Protein AF-A0A7X6VXV9-F1 (afdb_monomer_lite)

Sequence (592 aa):
SLELESDIGVLNAEKPFYPFGTQPVKRSNFYMNYPELFEKAWEKIEVKIDWKNTPEKAGTNDAFKDLYYAYRTDYLYHASSSGFLGGMLLQETLEAEMLTPSIIWGEINPEPKNLIVKENSHFKADIEIQHKNRWENVKDNHVLFTEDGVGFKSEFTVQNTNYETGKNGPVRMSLNQSFYHELFPRIYALAFGSDNKDALIPNEPYTPMIESVSLNYTASTNMNLNASEKDFKTNGVKLFHEHPFGQAEEHLYLKNQLDFLNNEEKKTFLLPDYCKGGELYIGLEEAKPTQTVSLLVQVLEGSENPEADSFTGKQKAEWSVLCQNHWKPLDSDYMIANETDNFMKSGIVKFSIPKVANKNNTRLASDFIWVKAKIHKKYFAVSKAIAINAQAVTAQFSDNGNELSHLQDGLEAKTISKPLQRVSTVKGLSQPYASFGGKPQESDAAYYRRISERLRHKNRAITIWDYEHQILQQFPKIYKAKCLNHTSYTIKQKENGENEIITRFLAPGHVLIIVIPDIENSNVFDIYQPRVSKATLNEIQGFVNERNTLHVDAVVANPEYEEVTVELGVKFRKGFDESYYLKKLNEDITRL

Foldseek 3Di:
DKWKAWPVGTDDQVFKDFQQPQWHFFFTKIWIWDPVCLLFQFFKKKKKFDWPPQFDDDDDAARQCVQQVLPFQCLPPDDDPCLLVLLVDDDDDDDDDDDDDDDDPDDPPPDDPGGQDRHQQNKFWFKWWFFQNDTHTQDGGQRQFDDDPPGTMGMDMGGDDDGDRPRTTIIMTTTNGTLCQVRQVRSQSSQNRDPDPPRDHRHHGDRTITGHMDMDTGGDADQDQADDPVSVVPGPDWQWEDDPAFIATRGLHVVVVPPQDDPVNSDTDNYDDDAAFDKDKDWAQPDDAQDKKKKWWAFLAQQFDQLFDDDDDPQAWWKFWDAANDTRTQPPVFWPDDPCRRQNHTDMTMGGHHNRFDQDYRNHDGNTTMMMITGNGYHRRHTGTPDMDMPDDDDDDDDPPDDQPCLVLFAAFFPDWDDPDDDPPDPTDGRRGGDDDRDGDQDPVNVVVVVVLCVVCVLADEDQVNLFVVCVVVPVQWPGKGKQAQKDWDWDQDPVRDIDIDIDSHHHQEMEMETFTDPPSDSAPDSLQGGGGPVVQVVSQVSNVVRYDPSHRYGYGYDDDDDDDDDDDDDDDPPDDPVVVVVVVVVVVSVD

Secondary structure (DSSP, 8-state):
--EEEETTEE--TTS-B-TT-SS--TT-EEEEE-HHHHTS-EEEEEEEEEEESPPP--SSS-HHHHHTTT-BGGGTT---HHHHHHHH----------------S----SS-TTBS--SGGG-EEEEEEEETTEEEEEEEEEES-EEETTEEEEEEEEE-SSPPTTSEEEEEEEESS--STTTHHHHHHHHHT-S-TT--PPPPPPPPEEEEEEEEEEE-----TT--HHHHHH-SS--EEEETTEEEE--HHHHHT-TT--TTTT---SS----SSEEEEEEESS--TT-EEEEEEEEETT-S-TTSPPP-TT-SPEEEEEETTEEEE--TTTEEEE-STTTTS-EEEEEEPPTT--S--SSS-TTSEEEEEEESS-GGGSPEEEEEEET--------SS---GGGTT-PPTT---S-SS--TT-------S------PPPPHHHHHHHHHHHHHHTT---SHHHHHHHHHHH-TTEEEEEEEET-EEEEEE-TTS-EEEEEES--TTEEEEEEEE--TTS--S-SSS----HHHHHHHHHHHHTTS-TT-EEEEEPPPPPP--------PPTTS-HHHHHHHHHHHHHH-

pLDDT: mean 85.32, std 13.13, range [27.02, 96.81]

Radius of gyration: 46.99 Å; chains: 1; bounding box: 123×54×121 Å

Structure (mmCIF, N/CA/C/O backbone):
data_AF-A0A7X6VXV9-F1
#
_entry.id   AF-A0A7X6VXV9-F1
#
loop_
_atom_site.group_PDB
_atom_site.id
_atom_site.type_symbol
_atom_site.label_atom_id
_atom_site.label_alt_id
_atom_site.label_comp_id
_atom_site.label_asym_id
_atom_site.label_entity_id
_atom_site.label_seq_id
_atom_site.pdbx_PDB_ins_code
_atom_site.Cartn_x
_atom_site.Cartn_y
_atom_site.Cartn_z
_atom_site.occupancy
_atom_site.B_iso_or_equiv
_atom_site.auth_seq_id
_atom_site.auth_comp_id
_atom_site.auth_asym_id
_atom_site.auth_atom_id
_atom_site.pdbx_PDB_model_num
ATOM 1 N N . SER A 1 1 ? 20.461 -7.844 -28.662 1.00 81.38 1 SER A N 1
ATOM 2 C CA . SER A 1 1 ? 21.928 -7.713 -28.511 1.00 81.38 1 SER A CA 1
ATOM 3 C C . SER A 1 1 ? 22.515 -7.254 -29.835 1.00 81.38 1 SER A C 1
ATOM 5 O O . SER A 1 1 ? 21.798 -7.273 -30.828 1.00 81.38 1 SER A O 1
ATOM 7 N N . LEU A 1 2 ? 23.770 -6.791 -29.850 1.00 89.44 2 LEU A N 1
ATOM 8 C CA . LEU A 1 2 ? 24.471 -6.455 -31.093 1.00 89.44 2 LEU A CA 1
ATOM 9 C C . LEU A 1 2 ? 24.836 -7.749 -31.825 1.00 89.44 2 LEU A C 1
ATOM 11 O O . LEU A 1 2 ? 25.520 -8.605 -31.271 1.00 89.44 2 LEU A O 1
ATOM 15 N N . GLU A 1 3 ? 24.340 -7.883 -33.044 1.00 93.50 3 GLU A N 1
ATOM 16 C CA . GLU A 1 3 ? 24.577 -9.001 -33.945 1.00 93.50 3 GLU A CA 1
ATOM 17 C C . GLU A 1 3 ? 25.587 -8.560 -35.002 1.00 93.50 3 GLU A C 1
ATOM 19 O O . GLU A 1 3 ? 25.421 -7.526 -35.652 1.00 93.50 3 GLU A O 1
ATOM 24 N N . LEU A 1 4 ? 26.659 -9.333 -35.146 1.00 95.00 4 LEU A N 1
ATOM 25 C CA . LEU A 1 4 ? 27.760 -9.035 -36.051 1.00 95.00 4 LEU A CA 1
ATOM 26 C C . LEU A 1 4 ? 27.874 -10.151 -37.080 1.00 95.00 4 LEU A C 1
ATOM 28 O O . LEU A 1 4 ? 27.858 -11.330 -36.729 1.00 95.00 4 LEU A O 1
ATOM 32 N N . GLU A 1 5 ? 28.022 -9.786 -38.344 1.00 95.06 5 GLU A N 1
ATOM 33 C CA . GLU A 1 5 ? 28.124 -10.741 -39.444 1.00 95.06 5 GLU A CA 1
ATOM 34 C C . GLU A 1 5 ? 29.167 -10.270 -40.460 1.00 95.06 5 GLU A C 1
ATOM 36 O O . GLU A 1 5 ? 29.421 -9.080 -40.630 1.00 95.06 5 GLU A O 1
ATOM 41 N N . SER A 1 6 ? 29.797 -11.227 -41.123 1.00 94.38 6 SER A N 1
ATOM 42 C CA . SER A 1 6 ? 30.694 -11.015 -42.259 1.00 94.38 6 SER A CA 1
ATOM 43 C C . SER A 1 6 ? 30.184 -11.816 -43.453 1.00 94.38 6 SER A C 1
ATOM 45 O O . SER A 1 6 ? 29.292 -12.648 -43.303 1.00 94.38 6 SER A O 1
ATOM 47 N N . ASP A 1 7 ? 30.796 -11.665 -44.627 1.00 91.50 7 ASP A N 1
ATOM 48 C CA . ASP A 1 7 ? 30.435 -12.484 -45.799 1.00 91.50 7 ASP A CA 1
ATOM 49 C C . ASP A 1 7 ? 30.596 -14.006 -45.579 1.00 91.50 7 ASP A C 1
ATOM 51 O O . ASP A 1 7 ? 30.053 -14.800 -46.347 1.00 91.50 7 ASP A O 1
ATOM 55 N N . ILE A 1 8 ? 31.342 -14.426 -44.547 1.00 88.56 8 ILE A N 1
ATOM 56 C CA . ILE A 1 8 ? 31.551 -15.839 -44.187 1.00 88.56 8 ILE A CA 1
ATOM 57 C C . ILE A 1 8 ? 30.616 -16.332 -43.069 1.00 88.56 8 ILE A C 1
ATOM 59 O O . ILE A 1 8 ? 30.665 -17.511 -42.716 1.00 88.56 8 ILE A O 1
ATOM 63 N N . GLY A 1 9 ? 29.763 -15.459 -42.522 1.00 91.50 9 GLY A N 1
ATOM 64 C CA . GLY A 1 9 ? 28.758 -15.783 -41.509 1.00 91.50 9 GLY A CA 1
ATOM 65 C C . GLY A 1 9 ? 28.852 -14.951 -40.227 1.00 91.50 9 GLY A C 1
ATOM 66 O O . GLY A 1 9 ? 29.583 -13.957 -40.142 1.00 91.50 9 GLY A O 1
ATOM 67 N N . VAL A 1 10 ? 28.077 -15.377 -39.225 1.00 93.25 10 VAL A N 1
ATOM 68 C CA . VAL A 1 10 ? 27.916 -14.706 -37.924 1.00 93.25 10 VAL A CA 1
ATOM 69 C C . VAL A 1 10 ? 29.222 -14.724 -37.122 1.00 93.25 10 VAL A C 1
ATOM 71 O O . VAL A 1 10 ? 29.891 -15.752 -37.014 1.00 93.25 10 VAL A O 1
ATOM 74 N N . LEU A 1 11 ? 29.564 -13.584 -36.527 1.00 92.75 11 LEU A N 1
ATOM 75 C CA . LEU A 1 11 ? 30.788 -13.359 -35.762 1.00 92.75 11 LEU A CA 1
ATOM 76 C C . LEU A 1 11 ? 30.510 -13.426 -34.254 1.00 92.75 11 LEU A C 1
ATOM 78 O O . LEU A 1 11 ? 29.517 -12.889 -33.764 1.00 92.75 11 LEU A O 1
ATOM 82 N N . ASN A 1 12 ? 31.412 -14.058 -33.497 1.00 90.25 12 ASN A N 1
ATOM 83 C CA . ASN A 1 12 ? 31.334 -14.083 -32.036 1.00 90.25 12 ASN A CA 1
ATOM 84 C C . ASN A 1 12 ? 32.046 -12.857 -31.440 1.00 90.25 12 ASN A C 1
ATOM 86 O O . ASN A 1 12 ? 33.273 -12.786 -31.469 1.00 90.25 12 ASN A O 1
ATOM 90 N N . ALA A 1 13 ? 31.276 -11.936 -30.859 1.00 88.12 13 ALA A N 1
ATOM 91 C CA . ALA A 1 13 ? 31.778 -10.704 -30.250 1.00 88.12 13 ALA A CA 1
ATOM 92 C C . ALA A 1 13 ? 32.480 -10.892 -28.885 1.00 88.12 13 ALA A C 1
ATOM 94 O O . ALA A 1 13 ? 33.043 -9.936 -28.363 1.00 88.12 13 ALA A O 1
ATOM 95 N N . GLU A 1 14 ? 32.472 -12.091 -28.286 1.00 90.19 14 GLU A N 1
ATOM 96 C CA . GLU A 1 14 ? 33.158 -12.362 -27.005 1.00 90.19 14 GLU A CA 1
ATOM 97 C C . GLU A 1 14 ? 34.689 -12.412 -27.130 1.00 90.19 14 GLU A C 1
ATOM 99 O O . GLU A 1 14 ? 35.405 -12.411 -26.126 1.00 90.19 14 GLU A O 1
ATOM 104 N N . LYS A 1 15 ? 35.210 -12.511 -28.357 1.00 92.06 15 LYS A N 1
ATOM 105 C CA . LYS A 1 15 ? 36.643 -12.585 -28.655 1.00 92.06 15 LYS A CA 1
ATOM 106 C C . LYS A 1 15 ? 36.962 -11.686 -29.844 1.00 92.06 15 LYS A C 1
ATOM 108 O O . LYS A 1 15 ? 36.085 -11.476 -30.674 1.00 92.06 15 LYS A O 1
ATOM 113 N N . PRO A 1 16 ? 38.214 -11.225 -29.988 1.00 94.06 16 PRO A N 1
ATOM 114 C CA . PRO A 1 16 ? 38.635 -10.535 -31.196 1.00 94.06 16 PRO A CA 1
ATOM 115 C C . PRO A 1 16 ? 38.348 -11.365 -32.455 1.00 94.06 16 PRO A C 1
ATOM 117 O O . PRO A 1 16 ? 38.586 -12.577 -32.469 1.00 94.06 16 PRO A O 1
ATOM 120 N N . PHE A 1 17 ? 37.849 -10.719 -33.505 1.00 95.19 17 PHE A N 1
ATOM 121 C CA . PHE A 1 17 ? 37.359 -11.381 -34.717 1.00 95.19 17 PHE A CA 1
ATOM 122 C C . PHE A 1 17 ? 37.783 -10.637 -35.988 1.00 95.19 17 PHE A C 1
ATOM 124 O O . PHE A 1 17 ? 38.191 -9.476 -35.944 1.00 95.19 17 PHE A O 1
ATOM 131 N N . TYR A 1 18 ? 37.675 -11.311 -37.133 1.00 95.12 18 TYR A N 1
ATOM 132 C CA . TYR A 1 18 ? 38.011 -10.759 -38.445 1.00 95.12 18 TYR A CA 1
ATOM 133 C C . TYR A 1 18 ? 36.736 -10.259 -39.149 1.00 95.12 18 TYR A C 1
ATOM 135 O O . TYR A 1 18 ? 36.010 -11.083 -39.709 1.00 95.12 18 TYR A O 1
ATOM 143 N N . PRO A 1 19 ? 36.425 -8.945 -39.141 1.00 94.62 19 PRO A N 1
ATOM 144 C CA . PRO A 1 19 ? 35.167 -8.409 -39.683 1.00 94.62 19 PRO A CA 1
ATOM 145 C C . PRO A 1 19 ? 34.956 -8.695 -41.174 1.00 94.62 19 PRO A C 1
ATOM 147 O O . PRO A 1 19 ? 33.822 -8.769 -41.631 1.00 94.62 19 PRO A O 1
ATOM 150 N N . PHE A 1 20 ? 36.043 -8.877 -41.925 1.00 95.31 20 PHE A N 1
ATOM 151 C CA . PHE A 1 20 ? 36.037 -9.081 -43.374 1.00 95.31 20 PHE A CA 1
ATOM 152 C C . PHE A 1 20 ? 36.538 -10.479 -43.780 1.00 95.31 20 PHE A C 1
ATOM 154 O O . PHE A 1 20 ? 36.896 -10.701 -44.936 1.00 95.31 20 PHE A O 1
ATOM 161 N N . GLY A 1 21 ? 36.605 -11.414 -42.825 1.00 92.25 21 GLY A N 1
ATOM 162 C CA . GLY A 1 21 ? 37.250 -12.715 -43.006 1.00 92.25 21 GLY A CA 1
ATOM 163 C C . GLY A 1 21 ? 38.781 -12.650 -42.935 1.00 92.25 21 GLY A C 1
ATOM 164 O O . GLY A 1 21 ? 39.379 -11.592 -42.754 1.00 92.25 21 GLY A O 1
ATOM 165 N N . THR A 1 22 ? 39.429 -13.810 -43.054 1.00 91.12 22 THR A N 1
ATOM 166 C CA . THR A 1 22 ? 40.891 -13.954 -42.898 1.00 91.12 22 THR A CA 1
ATOM 167 C C . THR A 1 22 ? 41.694 -13.562 -44.140 1.00 91.12 22 THR A C 1
ATOM 169 O O . THR A 1 22 ? 42.910 -13.431 -44.062 1.00 91.12 22 THR A O 1
ATOM 172 N N . GLN A 1 23 ? 41.035 -13.384 -45.287 1.00 90.69 23 GLN A N 1
ATOM 173 C CA . GLN A 1 23 ? 41.632 -12.884 -46.529 1.00 90.69 23 GLN A CA 1
ATOM 174 C C . GLN A 1 23 ? 40.678 -11.867 -47.173 1.00 90.69 23 GLN A C 1
ATOM 176 O O . GLN A 1 23 ? 39.965 -12.202 -48.121 1.00 90.69 23 GLN A O 1
ATOM 181 N N . PRO A 1 24 ? 40.605 -10.638 -46.633 1.00 92.25 24 PRO A N 1
ATOM 182 C CA . PRO A 1 24 ? 39.686 -9.617 -47.121 1.00 92.25 24 PRO A CA 1
ATOM 183 C C . PRO A 1 24 ? 39.977 -9.233 -48.572 1.00 92.25 24 PRO A C 1
ATOM 185 O O . PRO A 1 24 ? 41.091 -8.834 -48.929 1.00 92.25 24 PRO A O 1
ATOM 188 N N . VAL A 1 25 ? 38.935 -9.285 -49.397 1.00 92.69 25 VAL A N 1
ATOM 189 C CA . VAL A 1 25 ? 38.963 -8.842 -50.790 1.00 92.69 25 VAL A CA 1
ATOM 190 C C . VAL A 1 25 ? 38.246 -7.503 -50.934 1.00 92.69 25 VAL A C 1
ATOM 192 O O . VAL A 1 25 ? 37.538 -7.033 -50.043 1.00 92.69 25 VAL A O 1
ATOM 195 N N . LYS A 1 26 ? 38.413 -6.860 -52.090 1.00 92.44 26 LYS A N 1
ATOM 196 C CA . LYS A 1 26 ? 37.617 -5.679 -52.426 1.00 92.44 26 LYS A CA 1
ATOM 197 C C . LYS A 1 26 ? 36.122 -6.030 -52.361 1.00 92.44 26 LYS A C 1
ATOM 199 O O . LYS A 1 26 ? 35.712 -7.020 -52.964 1.00 92.44 26 LYS A O 1
ATOM 204 N N . ARG A 1 27 ? 35.327 -5.182 -51.698 1.00 92.56 27 ARG A N 1
ATOM 205 C CA . ARG A 1 27 ? 33.901 -5.376 -51.368 1.00 92.56 27 ARG A CA 1
ATOM 206 C C . ARG A 1 27 ? 33.597 -6.479 -50.352 1.00 92.56 27 ARG A C 1
ATOM 208 O O . ARG A 1 27 ? 32.443 -6.897 -50.271 1.00 92.56 27 ARG A O 1
ATOM 215 N N . SER A 1 28 ? 34.581 -6.935 -49.575 1.00 95.12 28 SER A N 1
ATOM 216 C CA . SER A 1 28 ? 34.263 -7.694 -48.365 1.00 95.12 28 SER A CA 1
ATOM 217 C C . SER A 1 28 ? 33.443 -6.827 -47.411 1.00 95.12 28 SER A C 1
ATOM 219 O O . SER A 1 28 ? 33.761 -5.649 -47.221 1.00 95.12 28 SER A O 1
ATOM 221 N N . ASN A 1 29 ? 32.393 -7.406 -46.836 1.00 96.06 29 ASN A N 1
ATOM 222 C CA . ASN A 1 29 ? 31.409 -6.694 -46.033 1.00 96.06 29 ASN A CA 1
ATOM 223 C C . ASN A 1 29 ? 31.441 -7.132 -44.573 1.00 96.06 29 ASN A C 1
ATOM 225 O O . ASN A 1 29 ? 31.578 -8.314 -44.257 1.00 96.06 29 ASN A O 1
ATOM 229 N N . PHE A 1 30 ? 31.230 -6.151 -43.705 1.00 96.00 30 PHE A N 1
ATOM 230 C CA . PHE A 1 30 ? 30.995 -6.321 -42.282 1.00 96.00 30 PHE A CA 1
ATOM 231 C C . PHE A 1 30 ? 29.649 -5.691 -41.926 1.00 96.00 30 PHE A C 1
ATOM 233 O O . PHE A 1 30 ? 29.419 -4.514 -42.208 1.00 96.00 30 PHE A O 1
ATOM 240 N N . TYR A 1 31 ? 28.759 -6.476 -41.331 1.00 95.00 31 TYR A N 1
ATOM 241 C CA . TYR A 1 31 ? 27.392 -6.102 -40.992 1.00 95.00 31 TYR A CA 1
ATOM 242 C C . TYR A 1 31 ? 27.251 -5.952 -39.477 1.00 95.00 31 TYR A C 1
ATOM 244 O O . TYR A 1 31 ? 27.657 -6.822 -38.706 1.00 95.00 31 TYR A O 1
ATOM 252 N N . MET A 1 32 ? 26.635 -4.850 -39.059 1.00 94.88 32 MET A N 1
ATOM 253 C CA . MET A 1 32 ? 26.313 -4.533 -37.671 1.00 94.88 32 MET A CA 1
ATOM 254 C C . MET A 1 32 ? 24.801 -4.367 -37.548 1.00 94.88 32 MET A C 1
ATOM 256 O O . MET A 1 32 ? 24.230 -3.388 -38.040 1.00 94.88 32 MET A O 1
ATOM 260 N N . ASN A 1 33 ? 24.153 -5.332 -36.899 1.00 92.50 33 ASN A N 1
ATOM 261 C CA . ASN A 1 33 ? 22.712 -5.365 -36.702 1.00 92.50 33 ASN A CA 1
ATOM 262 C C . ASN A 1 33 ? 22.340 -5.233 -35.218 1.00 92.50 33 ASN A C 1
ATOM 264 O O . ASN A 1 33 ? 22.947 -5.849 -34.349 1.00 92.50 33 ASN A O 1
ATOM 268 N N . TYR A 1 34 ? 21.308 -4.455 -34.912 1.00 92.31 34 TYR A N 1
ATOM 269 C CA . TYR A 1 34 ? 20.719 -4.388 -33.577 1.00 92.31 34 TYR A CA 1
ATOM 270 C C . TYR A 1 34 ? 19.195 -4.289 -33.747 1.00 92.31 34 TYR A C 1
ATOM 272 O O . TYR A 1 34 ? 18.681 -3.187 -33.944 1.00 92.31 34 TYR A O 1
ATOM 280 N N . PRO A 1 35 ? 18.455 -5.417 -33.719 1.00 88.56 35 PRO A N 1
ATOM 281 C CA . PRO A 1 35 ? 17.044 -5.456 -34.125 1.00 88.56 35 PRO A CA 1
ATOM 282 C C . PRO A 1 35 ? 16.150 -4.403 -33.447 1.00 88.56 35 PRO A C 1
ATOM 284 O O . PRO A 1 35 ? 15.414 -3.683 -34.116 1.00 88.56 35 PRO A O 1
ATOM 287 N N . GLU A 1 36 ? 16.289 -4.228 -32.131 1.00 88.06 36 GLU A N 1
ATOM 288 C CA . GLU A 1 36 ? 15.496 -3.275 -31.337 1.00 88.06 36 GLU A CA 1
ATOM 289 C C . GLU A 1 36 ? 15.712 -1.803 -31.761 1.00 88.06 36 GLU A C 1
ATOM 291 O O . GLU A 1 36 ? 14.795 -0.989 -31.684 1.00 88.06 36 GLU A O 1
ATOM 296 N N . LEU A 1 37 ? 16.910 -1.435 -32.229 1.00 88.62 37 LEU A N 1
ATOM 297 C CA . LEU A 1 37 ? 17.221 -0.078 -32.709 1.00 88.62 37 LEU A CA 1
ATOM 298 C C . LEU A 1 37 ? 16.435 0.231 -33.979 1.00 88.62 37 LEU A C 1
ATOM 300 O O . LEU A 1 37 ? 15.889 1.322 -34.130 1.00 88.62 37 LEU A O 1
ATOM 304 N N . PHE A 1 38 ? 16.383 -0.732 -34.894 1.00 87.25 38 PHE A N 1
ATOM 305 C CA . PHE A 1 38 ? 15.786 -0.543 -36.210 1.00 87.25 38 PHE A CA 1
ATOM 306 C C . PHE A 1 38 ? 14.251 -0.571 -36.182 1.00 87.25 38 PHE A C 1
ATOM 308 O O . PHE A 1 38 ? 13.609 -0.030 -37.088 1.00 87.25 38 PHE A O 1
ATOM 315 N N . GLU A 1 39 ? 13.664 -1.082 -35.096 1.00 85.62 39 GLU A N 1
ATOM 316 C CA . GLU A 1 39 ? 12.243 -0.927 -34.769 1.00 85.62 39 GLU A CA 1
ATOM 317 C C . GLU A 1 39 ? 11.893 0.450 -34.180 1.00 85.62 39 GLU A C 1
ATOM 319 O O . GLU A 1 39 ? 10.721 0.824 -34.155 1.00 85.62 39 GLU A O 1
ATOM 324 N N . LYS A 1 40 ? 12.881 1.237 -33.733 1.00 86.50 40 LYS A N 1
ATOM 325 C CA . LYS A 1 40 ? 12.671 2.572 -33.155 1.00 86.50 40 LYS A CA 1
ATOM 326 C C . LYS A 1 40 ? 12.840 3.680 -34.196 1.00 86.50 40 LYS A C 1
ATOM 328 O O . LYS A 1 40 ? 13.478 3.520 -35.237 1.00 86.50 40 LYS A O 1
ATOM 333 N N . ALA A 1 41 ? 12.286 4.852 -33.886 1.00 86.06 41 ALA A N 1
ATOM 334 C CA . ALA A 1 41 ? 12.584 6.095 -34.596 1.00 86.06 41 ALA A CA 1
ATOM 335 C C . ALA A 1 41 ? 13.947 6.642 -34.129 1.00 86.06 41 ALA A C 1
ATOM 337 O O . ALA A 1 41 ? 14.034 7.532 -33.284 1.00 86.06 41 ALA A O 1
ATOM 338 N N . TRP A 1 42 ? 15.024 6.027 -34.618 1.00 90.56 42 TRP A N 1
ATOM 339 C CA . TRP A 1 42 ? 16.393 6.442 -34.320 1.00 90.56 42 TRP A CA 1
ATOM 340 C C . TRP A 1 42 ? 16.787 7.682 -35.127 1.00 90.56 42 TRP A C 1
ATOM 342 O O . TRP A 1 42 ? 16.351 7.856 -36.258 1.00 90.56 42 TRP A O 1
ATOM 352 N N . GLU A 1 43 ? 17.625 8.535 -34.554 1.00 90.50 43 GLU A N 1
ATOM 353 C CA . GLU A 1 43 ? 18.096 9.789 -35.154 1.00 90.50 43 GLU A CA 1
ATOM 354 C C . GLU A 1 43 ? 19.570 9.699 -35.550 1.00 90.50 43 GLU A C 1
ATOM 356 O O . GLU A 1 43 ? 19.997 10.231 -36.576 1.00 90.50 43 GLU A O 1
ATOM 361 N N . LYS A 1 44 ? 20.366 9.014 -34.725 1.00 92.38 44 LYS A N 1
ATOM 362 C CA . LYS A 1 44 ? 21.819 8.947 -34.859 1.00 92.38 44 LYS A CA 1
ATOM 363 C C . LYS A 1 44 ? 22.334 7.595 -34.382 1.00 92.38 44 LYS A C 1
ATOM 365 O O . LYS A 1 44 ? 21.907 7.121 -33.332 1.00 92.38 44 LYS A O 1
ATOM 370 N N . ILE A 1 45 ? 23.267 7.017 -35.132 1.00 94.00 45 ILE A N 1
ATOM 371 C CA . ILE A 1 45 ? 24.054 5.840 -34.751 1.00 94.00 45 ILE A CA 1
ATOM 372 C C . ILE A 1 45 ? 25.523 6.244 -34.771 1.00 94.00 45 ILE A C 1
ATOM 374 O O . ILE A 1 45 ? 25.986 6.864 -35.727 1.00 94.00 45 ILE A O 1
ATOM 378 N N . GLU A 1 46 ? 26.259 5.891 -33.729 1.00 95.00 46 GLU A N 1
ATOM 379 C CA . GLU A 1 46 ? 27.699 6.092 -33.620 1.00 95.00 46 GLU A CA 1
ATOM 380 C C . GLU A 1 46 ? 28.362 4.745 -33.399 1.00 95.00 46 GLU A C 1
ATOM 382 O O . GLU A 1 46 ? 28.026 4.024 -32.460 1.00 95.00 46 GLU A O 1
ATOM 387 N N . VAL A 1 47 ? 29.308 4.415 -34.269 1.00 94.94 47 VAL A N 1
ATOM 388 C CA . VAL A 1 47 ? 30.072 3.177 -34.185 1.00 94.94 47 VAL A CA 1
ATOM 389 C C . VAL A 1 47 ? 31.519 3.529 -33.895 1.00 94.94 47 VAL A C 1
ATOM 391 O O . VAL A 1 47 ? 32.088 4.405 -34.552 1.00 94.94 47 VAL A O 1
ATOM 394 N N . LYS A 1 48 ? 32.101 2.832 -32.919 1.00 95.25 48 LYS A N 1
ATOM 395 C CA . LYS A 1 48 ? 33.527 2.898 -32.602 1.00 95.25 48 LYS A CA 1
ATOM 396 C C . LYS A 1 48 ? 34.119 1.503 -32.660 1.00 95.25 48 LYS A C 1
ATOM 398 O O . LYS A 1 48 ? 33.562 0.575 -32.071 1.00 9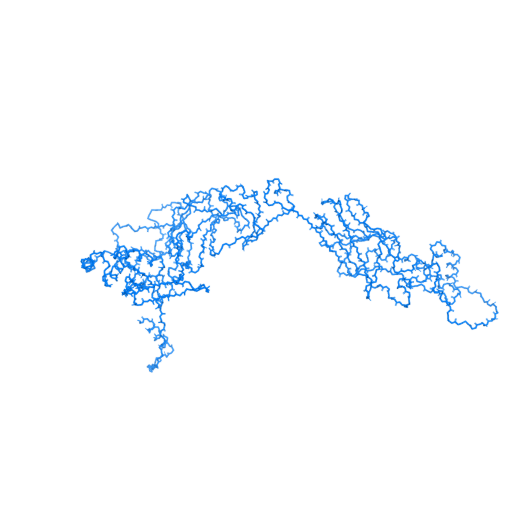5.25 48 LYS A O 1
ATOM 403 N N . ILE A 1 49 ? 35.230 1.374 -33.368 1.00 95.25 49 ILE A N 1
ATOM 404 C CA . ILE A 1 49 ? 35.952 0.124 -33.573 1.00 95.25 49 ILE A CA 1
ATOM 405 C C . ILE A 1 49 ? 37.384 0.317 -33.095 1.00 95.25 49 ILE A C 1
ATOM 407 O O . ILE A 1 49 ? 38.073 1.221 -33.571 1.00 95.25 49 ILE A O 1
ATOM 411 N N . ASP A 1 50 ? 37.824 -0.571 -32.211 1.00 94.75 50 ASP A N 1
ATOM 412 C CA . ASP A 1 50 ? 39.215 -0.685 -31.790 1.00 94.75 50 ASP A CA 1
ATOM 413 C C . ASP A 1 50 ? 39.876 -1.823 -32.566 1.00 94.75 50 ASP A C 1
ATOM 415 O O . ASP A 1 50 ? 39.425 -2.974 -32.520 1.00 94.75 50 ASP A O 1
ATOM 419 N N . TRP A 1 51 ? 40.944 -1.510 -33.295 1.00 94.69 51 TRP A N 1
ATOM 420 C CA . TRP A 1 51 ? 41.663 -2.497 -34.092 1.00 94.69 51 TRP A CA 1
ATOM 421 C C . TRP A 1 51 ? 42.758 -3.172 -33.271 1.00 94.69 51 TRP A C 1
ATOM 423 O O . TRP A 1 51 ? 43.545 -2.518 -32.590 1.00 94.69 51 TRP A O 1
ATOM 433 N N . LYS A 1 52 ? 42.838 -4.498 -33.378 1.00 93.25 52 LYS A N 1
ATOM 434 C CA . LYS A 1 52 ? 43.833 -5.330 -32.705 1.00 93.25 52 LYS A CA 1
ATOM 435 C C . LYS A 1 52 ? 45.027 -5.609 -33.603 1.00 93.25 52 LYS A C 1
ATOM 437 O O . LYS A 1 52 ? 44.873 -5.780 -34.814 1.00 93.25 52 LYS A O 1
ATOM 442 N N . ASN A 1 53 ? 46.196 -5.774 -32.983 1.00 90.75 53 ASN A N 1
ATOM 443 C CA . ASN A 1 53 ? 47.425 -6.222 -33.645 1.00 90.75 53 ASN A CA 1
ATOM 444 C C . ASN A 1 53 ? 47.803 -5.355 -34.858 1.00 90.75 53 ASN A C 1
ATOM 446 O O . ASN A 1 53 ? 48.290 -5.850 -35.873 1.00 90.75 53 ASN A O 1
ATOM 450 N N . THR A 1 54 ? 47.494 -4.063 -34.781 1.00 90.88 54 THR A N 1
ATOM 451 C CA . THR A 1 54 ? 47.804 -3.109 -35.840 1.00 90.88 54 THR A CA 1
ATOM 452 C C . THR A 1 54 ? 49.312 -2.903 -35.946 1.00 90.88 54 THR A C 1
ATOM 454 O O . THR A 1 54 ? 49.996 -3.010 -34.928 1.00 90.88 54 THR A O 1
ATOM 457 N N . PRO A 1 55 ? 49.841 -2.565 -37.132 1.00 89.12 55 PRO A N 1
ATOM 458 C CA . PRO A 1 55 ? 51.273 -2.355 -37.307 1.00 89.12 55 PRO A CA 1
ATOM 459 C C . PRO A 1 55 ? 51.801 -1.265 -36.371 1.00 89.12 55 PRO A C 1
ATOM 461 O O . PRO A 1 55 ? 51.187 -0.206 -36.237 1.00 89.12 55 PRO A O 1
ATOM 464 N N . GLU A 1 56 ? 52.945 -1.519 -35.741 1.00 82.62 56 GLU A N 1
ATOM 465 C CA . GLU A 1 56 ? 53.646 -0.513 -34.948 1.00 82.62 56 GLU A CA 1
ATOM 466 C C . GLU A 1 56 ? 54.463 0.405 -35.859 1.00 82.62 56 GLU A C 1
ATOM 468 O O . GLU A 1 56 ? 54.990 -0.007 -36.896 1.00 82.62 56 GLU A O 1
ATOM 473 N N . LYS A 1 57 ? 54.583 1.673 -35.467 1.00 77.38 57 LYS A N 1
ATOM 474 C CA . LYS A 1 57 ? 55.379 2.651 -36.205 1.00 77.38 57 LYS A CA 1
ATOM 475 C C . LYS A 1 57 ? 56.871 2.367 -36.012 1.00 77.38 57 LYS A C 1
ATOM 477 O O . LYS A 1 57 ? 57.437 2.689 -34.969 1.00 77.38 57 LYS A O 1
ATOM 482 N N . ALA A 1 58 ? 57.513 1.800 -37.029 1.00 65.88 58 ALA A N 1
ATOM 483 C CA . ALA A 1 58 ? 58.936 1.475 -37.026 1.00 65.88 58 ALA A CA 1
ATOM 484 C C . ALA A 1 58 ? 59.743 2.527 -37.811 1.00 65.88 58 ALA A C 1
ATOM 486 O O . ALA A 1 58 ? 60.244 2.267 -38.899 1.00 65.88 58 ALA A O 1
ATOM 487 N N . GLY A 1 59 ? 59.889 3.733 -37.248 1.00 67.94 59 GLY A N 1
ATOM 488 C CA . GLY A 1 59 ? 60.702 4.807 -37.835 1.00 67.94 59 GLY A CA 1
ATOM 489 C C . GLY A 1 59 ? 59.943 6.119 -38.043 1.00 67.94 59 GLY A C 1
ATOM 490 O O . GLY A 1 59 ? 59.094 6.500 -37.237 1.00 67.94 59 GLY A O 1
ATOM 491 N N . THR A 1 60 ? 60.296 6.859 -39.099 1.00 67.38 60 THR A N 1
ATOM 492 C CA . THR A 1 60 ? 59.721 8.184 -39.408 1.00 67.38 60 THR A CA 1
ATOM 493 C C . THR A 1 60 ? 58.469 8.128 -40.286 1.00 67.38 60 THR A C 1
ATOM 495 O O . THR A 1 60 ? 57.731 9.111 -40.345 1.00 67.38 60 THR A O 1
ATOM 498 N N . ASN A 1 61 ? 58.219 7.001 -40.949 1.00 74.00 61 ASN A N 1
ATOM 499 C CA . ASN A 1 61 ? 57.092 6.773 -41.850 1.00 74.00 61 ASN A CA 1
ATOM 500 C C . ASN A 1 61 ? 55.832 6.302 -41.101 1.00 74.00 61 ASN A C 1
ATOM 502 O O . ASN A 1 61 ? 55.881 5.912 -39.938 1.00 74.00 61 ASN A O 1
ATOM 506 N N . ASP A 1 62 ? 54.688 6.341 -41.781 1.00 84.69 62 ASP A N 1
ATOM 507 C CA . ASP A 1 62 ? 53.425 5.779 -41.296 1.00 84.69 62 ASP A CA 1
ATOM 508 C C . ASP A 1 62 ? 53.501 4.250 -41.140 1.00 84.69 62 ASP A C 1
ATOM 510 O O . ASP A 1 62 ? 54.045 3.561 -42.004 1.00 84.69 62 ASP A O 1
ATOM 514 N N . ALA A 1 63 ? 52.886 3.697 -40.091 1.00 88.00 63 ALA A N 1
ATOM 515 C CA . ALA A 1 63 ? 52.992 2.272 -39.757 1.00 88.00 63 ALA A CA 1
ATOM 516 C C . ALA A 1 63 ? 52.508 1.338 -40.884 1.00 88.00 63 ALA A C 1
ATOM 518 O O . ALA A 1 63 ? 53.148 0.330 -41.192 1.00 88.00 63 ALA A O 1
ATOM 519 N N . PHE A 1 64 ? 51.413 1.690 -41.568 1.00 90.44 64 PHE A N 1
ATOM 520 C CA . PHE A 1 64 ? 50.945 0.927 -42.729 1.00 90.44 64 PHE A CA 1
ATOM 521 C C . PHE A 1 64 ? 51.813 1.145 -43.975 1.00 90.44 64 PHE A C 1
ATOM 523 O O . PHE A 1 64 ? 51.954 0.224 -44.779 1.00 90.44 64 PHE A O 1
ATOM 530 N N . LYS A 1 65 ? 52.429 2.322 -44.143 1.00 88.44 65 LYS A N 1
ATOM 531 C CA . LYS A 1 65 ? 53.397 2.552 -45.227 1.00 88.44 65 LYS A CA 1
ATOM 532 C C . LYS A 1 65 ? 54.617 1.646 -45.047 1.00 88.44 65 LYS A C 1
ATOM 534 O O . LYS A 1 65 ? 55.063 1.054 -46.026 1.00 88.44 65 LYS A O 1
ATOM 539 N N . ASP A 1 66 ? 55.107 1.500 -43.816 1.00 85.88 66 ASP A N 1
ATOM 540 C CA . ASP A 1 66 ? 56.251 0.642 -43.492 1.00 85.88 66 ASP A CA 1
ATOM 541 C C . ASP A 1 66 ? 55.925 -0.847 -43.631 1.00 85.88 66 ASP A C 1
ATOM 543 O O . ASP A 1 66 ? 56.677 -1.584 -44.274 1.00 85.88 66 ASP A O 1
ATOM 547 N N . LEU A 1 67 ? 54.770 -1.299 -43.124 1.00 88.62 67 LEU A N 1
ATOM 548 C CA . LEU A 1 67 ? 54.359 -2.697 -43.278 1.00 88.62 67 LEU A CA 1
ATOM 549 C C . LEU A 1 67 ? 54.297 -3.094 -44.760 1.00 88.62 67 LEU A C 1
ATOM 551 O O . LEU A 1 67 ? 54.853 -4.115 -45.165 1.00 88.62 67 LEU A O 1
ATOM 555 N N . TYR A 1 68 ? 53.668 -2.253 -45.582 1.00 88.94 68 TYR A N 1
ATOM 556 C CA . TYR A 1 68 ? 53.486 -2.496 -47.010 1.00 88.94 68 TYR A CA 1
ATOM 557 C C . TYR A 1 68 ? 54.626 -1.926 -47.862 1.00 88.94 68 TYR A C 1
ATOM 559 O O . TYR A 1 68 ? 54.499 -1.808 -49.084 1.00 88.94 68 TYR A O 1
ATOM 567 N N . TYR A 1 69 ? 55.777 -1.622 -47.258 1.00 83.88 69 TYR A N 1
ATOM 568 C CA . TYR A 1 69 ? 56.873 -0.972 -47.958 1.00 83.88 69 TYR A CA 1
ATOM 569 C C . TYR A 1 69 ? 57.474 -1.837 -49.070 1.00 83.88 69 TYR A C 1
ATOM 571 O O . TYR A 1 69 ? 58.136 -1.285 -49.926 1.00 83.88 69 TYR A O 1
ATOM 579 N N . ALA A 1 70 ? 57.232 -3.146 -49.161 1.00 81.06 70 ALA A N 1
ATOM 580 C CA . ALA A 1 70 ? 57.650 -3.963 -50.315 1.00 81.06 70 ALA A CA 1
ATOM 581 C C . ALA A 1 70 ? 56.609 -4.042 -51.448 1.00 81.06 70 ALA A C 1
ATOM 583 O O . ALA A 1 70 ? 56.897 -4.529 -52.542 1.00 81.06 70 ALA A O 1
ATOM 584 N N . TYR A 1 71 ? 55.396 -3.547 -51.210 1.00 85.19 71 TYR A N 1
ATOM 585 C CA . TYR A 1 71 ? 54.270 -3.679 -52.123 1.00 85.19 71 TYR A CA 1
ATOM 586 C C . TYR A 1 71 ? 54.321 -2.541 -53.147 1.00 85.19 71 TYR A C 1
ATOM 588 O O . TYR A 1 71 ? 54.271 -1.350 -52.811 1.00 85.19 71 TYR A O 1
ATOM 596 N N . ARG A 1 72 ? 54.483 -2.907 -54.421 1.00 81.44 72 ARG A N 1
ATOM 597 C CA . ARG A 1 72 ? 54.714 -1.976 -55.534 1.00 81.44 72 ARG A CA 1
ATOM 598 C C . ARG A 1 72 ? 53.654 -2.138 -56.605 1.00 81.44 72 ARG A C 1
ATOM 600 O O . ARG A 1 72 ? 53.229 -3.249 -56.908 1.00 81.44 72 ARG A O 1
ATOM 607 N N . THR A 1 73 ? 53.271 -1.020 -57.206 1.00 77.75 73 THR A N 1
ATOM 608 C CA . THR A 1 73 ? 52.289 -0.985 -58.297 1.00 77.75 73 THR A CA 1
ATOM 609 C C . THR A 1 73 ? 52.723 -1.805 -59.515 1.00 77.75 73 THR A C 1
ATOM 611 O O . THR A 1 73 ? 51.867 -2.375 -60.186 1.00 77.75 73 THR A O 1
ATOM 614 N N . ASP A 1 74 ? 54.030 -1.973 -59.729 1.00 69.69 74 ASP A N 1
ATOM 615 C CA . ASP A 1 74 ? 54.599 -2.816 -60.791 1.00 69.69 74 ASP A CA 1
ATOM 616 C C . ASP A 1 74 ? 54.167 -4.291 -60.672 1.00 69.69 74 ASP A C 1
ATOM 618 O O . ASP A 1 74 ? 54.001 -4.985 -61.675 1.00 69.69 74 ASP A O 1
ATOM 622 N N . TYR A 1 75 ? 53.896 -4.761 -59.448 1.00 66.75 75 TYR A N 1
ATOM 623 C CA . TYR A 1 75 ? 53.491 -6.141 -59.166 1.00 66.75 75 TYR A CA 1
ATOM 624 C C . TYR A 1 75 ? 51.969 -6.362 -59.190 1.00 66.75 75 TYR A C 1
ATOM 626 O O . TYR A 1 75 ? 51.525 -7.501 -59.047 1.00 66.75 75 TYR A O 1
ATOM 634 N N . LEU A 1 76 ? 51.158 -5.311 -59.386 1.00 61.72 76 LEU A N 1
ATOM 635 C CA . LEU A 1 76 ? 49.690 -5.420 -59.393 1.00 61.72 76 LEU A CA 1
ATOM 636 C C . LEU A 1 76 ? 49.153 -6.201 -60.603 1.00 61.72 76 LEU A C 1
ATOM 638 O O . LEU A 1 76 ? 48.176 -6.933 -60.466 1.00 61.72 76 LEU A O 1
ATOM 642 N N . TYR A 1 77 ? 49.773 -6.044 -61.780 1.00 56.75 77 TYR A N 1
ATOM 643 C CA . TYR A 1 77 ? 49.204 -6.536 -63.047 1.00 56.75 77 TYR A CA 1
ATOM 644 C C . TYR A 1 77 ? 50.193 -7.283 -63.958 1.00 56.75 77 TYR A C 1
ATOM 646 O O . TYR A 1 77 ? 49.755 -8.033 -64.829 1.00 56.75 77 TYR A O 1
ATOM 654 N N . HIS A 1 78 ? 51.509 -7.133 -63.761 1.00 53.50 78 HIS A N 1
ATOM 655 C CA . HIS A 1 78 ? 52.533 -7.665 -64.669 1.00 53.50 78 HIS A CA 1
ATOM 656 C C . HIS A 1 78 ? 53.649 -8.409 -63.920 1.00 53.50 78 HIS A C 1
ATOM 658 O O . HIS A 1 78 ? 54.799 -7.983 -63.907 1.00 53.50 78 HIS A O 1
ATOM 664 N N . ALA A 1 79 ? 53.341 -9.565 -63.330 1.00 53.16 79 ALA A N 1
ATOM 665 C CA . ALA A 1 79 ? 54.386 -10.537 -63.012 1.00 53.16 79 ALA A CA 1
ATOM 666 C C . ALA A 1 79 ? 54.644 -11.377 -64.272 1.00 53.16 79 ALA A C 1
ATOM 668 O O . ALA A 1 79 ? 53.766 -12.130 -64.697 1.00 53.16 79 ALA A O 1
ATOM 669 N N . SER A 1 80 ? 55.807 -11.228 -64.916 1.00 54.16 80 SER A N 1
ATOM 670 C CA . SER A 1 80 ? 56.151 -12.115 -66.033 1.00 54.16 80 SER A CA 1
ATOM 671 C C . SER A 1 80 ? 56.290 -13.546 -65.504 1.00 54.16 80 SER A C 1
ATOM 673 O O . SER A 1 80 ? 56.944 -13.783 -64.486 1.00 54.16 80 SER A O 1
ATOM 675 N N . SER A 1 81 ? 55.681 -14.515 -66.188 1.00 51.50 81 SER A N 1
ATOM 676 C CA . SER A 1 81 ? 55.839 -15.937 -65.867 1.00 51.50 81 SER A CA 1
ATOM 677 C C . SER A 1 81 ? 57.310 -16.360 -65.908 1.00 51.50 81 SER A C 1
ATOM 679 O O . SER A 1 81 ? 57.711 -17.201 -65.115 1.00 51.50 81 SER A O 1
ATOM 681 N N . SER A 1 82 ? 58.133 -15.720 -66.746 1.00 53.41 82 SER A N 1
ATOM 682 C CA . SER A 1 82 ? 59.589 -15.893 -66.786 1.00 53.41 82 SER A CA 1
ATOM 683 C C . SER A 1 82 ? 60.307 -15.394 -65.528 1.00 53.41 82 SER A C 1
ATOM 685 O O . SER A 1 82 ? 61.236 -16.053 -65.084 1.00 53.41 82 SER A O 1
ATOM 687 N N . GLY A 1 83 ? 59.882 -14.280 -64.922 1.00 53.69 83 GLY A N 1
ATOM 688 C CA . GLY A 1 83 ? 60.464 -13.777 -63.670 1.00 53.69 83 GLY A CA 1
ATOM 689 C C . GLY A 1 83 ? 60.044 -14.603 -62.452 1.00 53.69 83 GLY A C 1
ATOM 690 O O . GLY A 1 83 ? 60.864 -14.896 -61.590 1.00 53.69 83 GLY A O 1
ATOM 691 N N . PHE A 1 84 ? 58.784 -15.049 -62.413 1.00 50.97 84 PHE A N 1
ATOM 692 C CA . PHE A 1 84 ? 58.287 -15.932 -61.353 1.00 50.97 84 PHE A CA 1
ATOM 693 C C . PHE A 1 84 ? 58.894 -17.346 -61.434 1.00 50.97 84 PHE A C 1
ATOM 695 O O . PHE A 1 84 ? 59.300 -17.894 -60.415 1.00 50.97 84 PHE A O 1
ATOM 702 N N . LEU A 1 85 ? 59.004 -17.930 -62.636 1.00 49.72 85 LEU A N 1
ATOM 703 C CA . LEU A 1 85 ? 59.636 -19.243 -62.835 1.00 49.72 85 LEU A CA 1
ATOM 704 C C . LEU A 1 85 ? 61.162 -19.186 -62.694 1.00 49.72 85 LEU A C 1
ATOM 706 O O . LEU A 1 85 ? 61.735 -20.112 -62.130 1.00 49.72 85 LEU A O 1
ATOM 710 N N . GLY A 1 86 ? 61.805 -18.108 -63.160 1.00 53.53 86 GLY A N 1
ATOM 711 C CA . GLY A 1 86 ? 63.247 -17.889 -63.005 1.00 53.53 86 GLY A CA 1
ATOM 712 C C . GLY A 1 86 ? 63.668 -17.781 -61.541 1.00 53.53 86 GLY A C 1
ATOM 713 O O . GLY A 1 86 ? 64.687 -18.338 -61.163 1.00 53.53 86 GLY A O 1
ATOM 714 N N . GLY A 1 87 ? 62.829 -17.174 -60.700 1.00 52.75 87 GLY A N 1
ATOM 715 C CA . GLY A 1 87 ? 63.069 -17.120 -59.263 1.00 52.75 87 GLY A CA 1
ATOM 716 C C . GLY A 1 87 ? 62.778 -18.413 -58.489 1.00 52.75 87 GLY A C 1
ATOM 717 O O . GLY A 1 87 ? 63.324 -18.637 -57.412 1.00 52.75 87 GLY A O 1
ATOM 718 N N . MET A 1 88 ? 61.921 -19.285 -59.023 1.00 46.59 88 MET A N 1
ATOM 719 C CA . MET A 1 88 ? 61.566 -20.562 -58.392 1.00 46.59 88 MET A CA 1
ATOM 720 C C . MET A 1 88 ? 62.554 -21.691 -58.744 1.00 46.59 88 MET A C 1
ATOM 722 O O . MET A 1 88 ? 62.655 -22.676 -58.013 1.00 46.59 88 MET A O 1
ATOM 726 N N . LEU A 1 89 ? 63.275 -21.563 -59.863 1.00 46.09 89 LEU A N 1
ATOM 727 C CA . LEU A 1 89 ? 64.257 -22.530 -60.352 1.00 46.09 89 LEU A CA 1
ATOM 728 C C . LEU A 1 89 ? 65.677 -22.062 -60.002 1.00 46.09 89 LEU A C 1
ATOM 730 O O . LEU A 1 89 ? 66.343 -21.411 -60.800 1.00 46.09 89 LEU A O 1
ATOM 734 N N . LEU A 1 90 ? 66.166 -22.432 -58.816 1.00 51.38 90 LEU A N 1
ATOM 735 C CA . LEU A 1 90 ? 67.598 -22.367 -58.508 1.00 51.38 90 LEU A CA 1
ATOM 736 C C . LEU A 1 90 ? 68.342 -23.382 -59.386 1.00 51.38 90 LEU A C 1
ATOM 738 O O . LEU A 1 90 ? 68.391 -24.563 -59.039 1.00 51.38 90 LEU A O 1
ATOM 742 N N . GLN A 1 91 ? 68.944 -22.943 -60.497 1.00 40.28 91 GLN A N 1
ATOM 743 C CA . GLN A 1 91 ? 70.042 -23.703 -61.094 1.00 40.28 91 GLN A CA 1
ATOM 744 C C . GLN A 1 91 ? 71.036 -22.860 -61.910 1.00 40.28 91 GLN A C 1
ATOM 746 O O . GLN A 1 91 ? 70.748 -22.394 -63.006 1.00 40.28 91 GLN A O 1
ATOM 751 N N . GLU A 1 92 ? 72.219 -22.722 -61.304 1.00 46.69 92 GLU A N 1
ATOM 752 C CA . GLU A 1 92 ? 73.573 -22.762 -61.872 1.00 46.69 92 GLU A CA 1
ATOM 753 C C . GLU A 1 92 ? 73.807 -22.215 -63.289 1.00 46.69 92 GLU A C 1
ATOM 755 O O . GLU A 1 92 ? 73.667 -22.937 -64.272 1.00 46.69 92 GLU A O 1
ATOM 760 N N . THR A 1 93 ? 74.432 -21.036 -63.367 1.00 35.69 93 THR A N 1
ATOM 761 C CA . THR A 1 93 ? 75.559 -20.834 -64.295 1.00 35.69 93 THR A CA 1
ATOM 762 C C . THR A 1 93 ? 76.653 -19.985 -63.649 1.00 35.69 93 THR A C 1
ATOM 764 O O . THR A 1 93 ? 76.412 -18.859 -63.217 1.00 35.69 93 THR A O 1
ATOM 767 N N . LEU A 1 94 ? 77.848 -20.579 -63.579 1.00 36.25 94 LEU A N 1
ATOM 768 C CA . LEU A 1 94 ? 79.111 -20.019 -63.105 1.00 36.25 94 LEU A CA 1
ATOM 769 C C . LEU A 1 94 ? 79.680 -18.930 -64.040 1.00 36.25 94 LEU A C 1
ATOM 771 O O . LEU A 1 94 ? 79.649 -19.076 -65.257 1.00 36.25 94 LEU A O 1
ATOM 775 N N . GLU A 1 95 ? 80.315 -17.952 -63.382 1.00 34.09 95 GLU A N 1
ATOM 776 C CA . GLU A 1 95 ? 81.551 -17.225 -63.736 1.00 34.09 95 GLU A CA 1
ATOM 777 C C . GLU A 1 95 ? 81.591 -16.315 -64.980 1.00 34.09 95 GLU A C 1
ATOM 779 O O . GLU A 1 95 ? 81.652 -16.776 -66.114 1.00 34.09 95 GLU A O 1
ATOM 784 N N . ALA A 1 96 ? 81.787 -15.006 -64.751 1.00 31.84 96 ALA A N 1
ATOM 785 C CA . ALA A 1 96 ? 83.123 -14.406 -64.874 1.00 31.84 96 ALA A CA 1
ATOM 786 C C . ALA A 1 96 ? 83.186 -12.933 -64.401 1.00 31.84 96 ALA A C 1
ATOM 788 O O . ALA A 1 96 ? 82.306 -12.125 -64.674 1.00 31.84 96 ALA A O 1
ATOM 789 N N . GLU A 1 97 ? 84.325 -12.638 -63.772 1.00 30.80 97 GLU A N 1
ATOM 790 C CA . GLU A 1 97 ? 85.008 -11.351 -63.586 1.00 30.80 97 GLU A CA 1
ATOM 791 C C . GLU A 1 97 ? 84.637 -10.395 -62.436 1.00 30.80 97 GLU A C 1
ATOM 793 O O . GLU A 1 97 ? 83.538 -9.880 -62.257 1.00 30.80 97 GLU A O 1
ATOM 798 N N . MET A 1 98 ? 85.689 -10.167 -61.646 1.00 32.47 98 MET A N 1
ATOM 799 C CA . MET A 1 98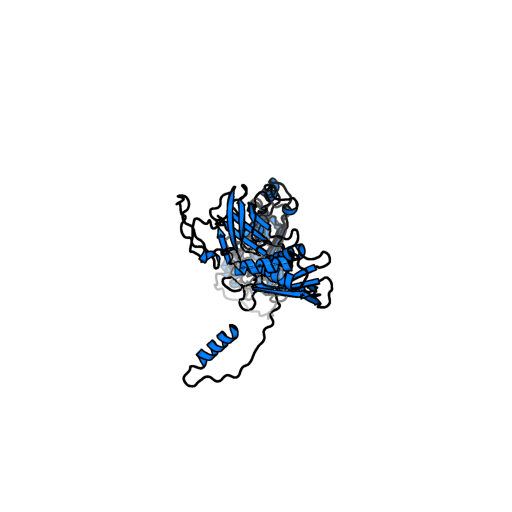 ? 85.800 -9.344 -60.457 1.00 32.47 98 MET A CA 1
ATOM 800 C C . MET A 1 98 ? 85.760 -7.858 -60.803 1.00 32.47 98 MET A C 1
ATOM 802 O O . MET A 1 98 ? 86.459 -7.433 -61.713 1.00 32.47 98 MET A O 1
ATOM 806 N N . LEU A 1 99 ? 85.096 -7.066 -59.963 1.00 28.53 99 LEU A N 1
ATOM 807 C CA . LEU A 1 99 ? 85.561 -5.755 -59.504 1.00 28.53 99 LEU A CA 1
ATOM 808 C C . LEU A 1 99 ? 84.757 -5.421 -58.244 1.00 28.53 99 LEU A C 1
ATOM 810 O O . LEU A 1 99 ? 83.543 -5.254 -58.293 1.00 28.53 99 LEU A O 1
ATOM 814 N N . THR A 1 100 ? 85.424 -5.349 -57.097 1.00 35.19 100 THR A N 1
ATOM 815 C CA . THR A 1 100 ? 84.854 -4.725 -55.901 1.00 35.19 100 THR A CA 1
ATOM 816 C C . THR A 1 100 ? 84.716 -3.224 -56.139 1.00 35.19 100 THR A C 1
ATOM 818 O O . THR A 1 100 ? 85.726 -2.565 -56.399 1.00 35.19 100 THR A O 1
ATOM 821 N N . PRO A 1 101 ? 83.536 -2.651 -55.883 1.00 29.73 101 PRO A N 1
ATOM 822 C CA . PRO A 1 101 ? 83.457 -1.432 -55.114 1.00 29.73 101 PRO A CA 1
ATOM 823 C C . PRO A 1 101 ? 82.807 -1.757 -53.771 1.00 29.73 101 PRO A C 1
ATOM 825 O O . PRO A 1 101 ? 81.832 -2.498 -53.673 1.00 29.73 101 PRO A O 1
ATOM 828 N N . SER A 1 102 ? 83.383 -1.208 -52.714 1.00 32.31 102 SER A N 1
ATOM 829 C CA . SER A 1 102 ? 82.756 -1.076 -51.408 1.00 32.31 102 SER A CA 1
ATOM 830 C C . SER A 1 102 ? 81.384 -0.418 -51.586 1.00 32.31 102 SER A C 1
ATOM 832 O O . SER A 1 102 ? 81.306 0.773 -51.883 1.00 32.31 102 SER A O 1
ATOM 834 N N . ILE A 1 103 ? 80.309 -1.188 -51.414 1.00 28.38 103 ILE A N 1
ATOM 835 C CA . ILE A 1 103 ? 78.954 -0.648 -51.325 1.00 28.38 103 ILE A CA 1
ATOM 836 C C . ILE A 1 103 ? 78.652 -0.425 -49.845 1.00 28.38 103 ILE A C 1
ATOM 838 O O . ILE A 1 103 ? 78.636 -1.337 -49.021 1.00 28.38 103 ILE A O 1
ATOM 842 N N . ILE A 1 104 ? 78.510 0.855 -49.535 1.00 27.02 104 ILE A N 1
ATOM 843 C CA . ILE A 1 104 ? 78.014 1.416 -48.287 1.00 27.02 104 ILE A CA 1
ATOM 844 C C . ILE A 1 104 ? 76.556 0.958 -48.117 1.00 27.02 104 ILE A C 1
ATOM 846 O O . ILE A 1 104 ? 75.800 0.948 -49.083 1.00 27.02 104 ILE A O 1
ATOM 850 N N . TRP A 1 105 ? 76.150 0.586 -46.902 1.00 28.48 105 TRP A N 1
ATOM 851 C CA . TRP A 1 105 ? 74.737 0.368 -46.572 1.00 28.48 105 TRP A CA 1
ATOM 852 C C . TRP A 1 105 ? 73.925 1.653 -46.837 1.00 28.48 105 TRP A C 1
ATOM 854 O O . TRP A 1 105 ? 74.212 2.686 -46.235 1.00 28.48 105 TRP A O 1
ATOM 864 N N . GLY A 1 106 ? 72.905 1.572 -47.698 1.00 34.62 106 GLY A N 1
ATOM 865 C CA . GLY A 1 106 ? 72.005 2.672 -48.093 1.00 34.62 106 GLY A CA 1
ATOM 866 C C . GLY A 1 106 ? 71.976 2.808 -49.621 1.00 34.62 106 GLY A C 1
ATOM 867 O O . GLY A 1 106 ? 73.016 2.956 -50.239 1.00 34.62 106 GLY A O 1
ATOM 868 N N . GLU A 1 107 ? 70.851 2.703 -50.324 1.00 36.28 107 GLU A N 1
ATOM 869 C CA . GLU A 1 107 ? 69.593 3.395 -50.068 1.00 36.28 107 GLU A CA 1
ATOM 870 C C . GLU A 1 107 ? 68.387 2.481 -50.338 1.00 36.28 107 GLU A C 1
ATOM 872 O O . GLU A 1 107 ? 68.063 2.137 -51.476 1.00 36.28 107 GLU A O 1
ATOM 877 N N . ILE A 1 108 ? 67.635 2.167 -49.285 1.00 48.88 108 ILE A N 1
ATOM 878 C CA . ILE A 1 108 ? 66.188 2.017 -49.430 1.00 48.88 108 ILE A CA 1
ATOM 879 C C . ILE A 1 108 ? 65.705 3.364 -49.980 1.00 48.88 108 ILE A C 1
ATOM 881 O O . ILE A 1 108 ? 65.866 4.362 -49.283 1.00 48.88 108 ILE A O 1
ATOM 885 N N . ASN A 1 109 ? 65.186 3.429 -51.214 1.00 57.09 109 ASN A N 1
ATOM 886 C CA . ASN A 1 109 ? 64.668 4.681 -51.779 1.00 57.09 109 ASN A CA 1
ATOM 887 C C . ASN A 1 109 ? 63.667 5.293 -50.780 1.00 57.09 109 ASN A C 1
ATOM 889 O O . ASN A 1 109 ? 62.580 4.737 -50.623 1.00 57.09 109 ASN A O 1
ATOM 893 N N . PRO A 1 110 ? 63.977 6.406 -50.099 1.00 54.50 110 PRO A N 1
ATOM 894 C CA . PRO A 1 110 ? 63.147 6.876 -48.993 1.00 54.50 110 PRO A CA 1
ATOM 895 C C . PRO A 1 110 ? 61.724 7.244 -49.452 1.00 54.50 110 PRO A C 1
ATOM 897 O O . PRO A 1 110 ? 60.785 7.183 -48.656 1.00 54.50 110 PRO A O 1
ATOM 900 N N . GLU A 1 111 ? 61.533 7.516 -50.753 1.00 58.50 111 GLU A N 1
ATOM 901 C CA . GLU A 1 111 ? 60.232 7.773 -51.375 1.00 58.50 111 GLU A CA 1
ATOM 902 C C . GLU A 1 111 ? 60.067 7.064 -52.739 1.00 58.50 111 GLU A C 1
ATOM 904 O O . GLU A 1 111 ? 60.201 7.670 -53.810 1.00 58.50 111 GLU A O 1
ATOM 909 N N . PRO A 1 112 ? 59.710 5.768 -52.751 1.00 69.25 112 PRO A N 1
ATOM 910 C CA . PRO A 1 112 ? 59.360 5.072 -53.981 1.00 69.25 112 PRO A CA 1
ATOM 911 C C . PRO A 1 112 ? 58.051 5.635 -54.548 1.00 69.25 112 PRO A C 1
ATOM 913 O O . PRO A 1 112 ? 56.996 5.556 -53.916 1.00 69.25 112 PRO A O 1
ATOM 916 N N . LYS A 1 113 ? 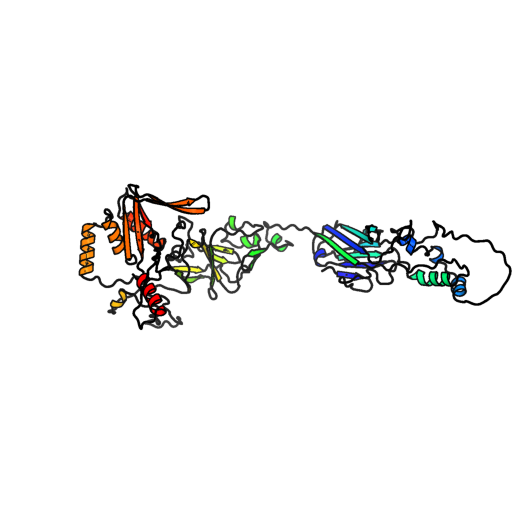58.083 6.153 -55.783 1.00 71.88 113 LYS A N 1
ATOM 917 C CA . LYS A 1 113 ? 56.885 6.691 -56.466 1.00 71.88 113 LYS A CA 1
ATOM 918 C C . LYS A 1 113 ? 55.805 5.632 -56.734 1.00 71.88 113 LYS A C 1
ATOM 920 O O . LYS A 1 113 ? 54.646 5.978 -56.944 1.00 71.88 113 LYS A O 1
ATOM 925 N N . ASN A 1 114 ? 56.185 4.357 -56.726 1.00 78.88 114 ASN A N 1
ATOM 926 C CA . ASN A 1 114 ? 55.373 3.192 -57.069 1.00 78.88 114 ASN A CA 1
ATOM 927 C C . ASN A 1 114 ? 54.801 2.445 -55.844 1.00 78.88 114 ASN A C 1
ATOM 929 O O . ASN A 1 114 ? 54.347 1.312 -56.004 1.00 78.88 114 ASN A O 1
ATOM 933 N N . LEU A 1 115 ? 54.795 3.047 -54.646 1.00 82.62 115 LEU A N 1
ATOM 934 C CA . LEU A 1 115 ? 54.122 2.498 -53.459 1.00 82.62 115 LEU A CA 1
ATOM 935 C C . LEU A 1 115 ? 52.611 2.333 -53.678 1.00 82.62 115 LEU A C 1
ATOM 937 O O . LEU A 1 115 ? 51.939 3.264 -54.132 1.00 82.62 115 LEU A O 1
ATOM 941 N N . ILE A 1 116 ? 52.081 1.163 -53.305 1.00 85.81 116 ILE A N 1
ATOM 942 C CA . ILE A 1 116 ? 50.631 0.920 -53.268 1.00 85.81 116 ILE A CA 1
ATOM 943 C C . ILE A 1 116 ? 50.018 1.627 -52.054 1.00 85.81 116 ILE A C 1
ATOM 945 O O . ILE A 1 116 ? 49.087 2.409 -52.218 1.00 85.81 116 ILE A O 1
ATOM 949 N N . VAL A 1 117 ? 50.571 1.383 -50.861 1.00 89.62 117 VAL A N 1
ATOM 950 C CA . VAL A 1 117 ? 50.153 1.997 -49.592 1.00 89.62 117 VAL A CA 1
ATOM 951 C C . VAL A 1 117 ? 51.088 3.162 -49.285 1.00 89.62 117 VAL A C 1
ATOM 953 O O . VAL A 1 117 ? 52.291 2.968 -49.119 1.00 89.62 117 VAL A O 1
ATOM 956 N N . LYS A 1 118 ? 50.545 4.381 -49.252 1.00 88.44 118 LYS A N 1
ATOM 957 C CA . LYS A 1 118 ? 51.343 5.610 -49.082 1.00 88.44 118 LYS A CA 1
ATOM 958 C C . LYS A 1 118 ? 51.303 6.183 -47.668 1.00 88.44 118 LYS A C 1
ATOM 960 O O . LYS A 1 118 ? 52.249 6.854 -47.277 1.00 88.44 118 LYS A O 1
ATOM 965 N N . GLU A 1 119 ? 50.226 5.923 -46.936 1.00 90.12 119 GLU A N 1
ATOM 966 C CA . GLU A 1 119 ? 49.917 6.498 -45.623 1.00 90.12 119 GLU A CA 1
ATOM 967 C C . GLU A 1 119 ? 48.916 5.598 -44.881 1.00 90.12 119 GLU A C 1
ATOM 969 O O . GLU A 1 119 ? 48.278 4.735 -45.497 1.00 90.12 119 GLU A O 1
ATOM 974 N N . ASN A 1 120 ? 48.725 5.822 -43.579 1.00 90.38 120 ASN A N 1
ATOM 975 C CA . ASN A 1 120 ? 47.760 5.073 -42.758 1.00 90.38 120 ASN A CA 1
ATOM 976 C C . ASN A 1 120 ? 46.307 5.196 -43.263 1.00 90.38 120 ASN A C 1
ATOM 978 O O . ASN A 1 120 ? 45.503 4.279 -43.098 1.00 90.38 120 ASN A O 1
ATOM 982 N N . SER A 1 121 ? 45.987 6.296 -43.956 1.00 92.06 121 SER A N 1
ATOM 983 C CA . SER A 1 121 ? 44.659 6.563 -44.527 1.00 92.06 121 SER A CA 1
ATOM 984 C C . SER A 1 121 ? 44.308 5.682 -45.739 1.00 92.06 121 SER A C 1
ATOM 986 O O . SER A 1 121 ? 43.178 5.724 -46.236 1.00 92.06 121 SER A O 1
ATOM 988 N N . HIS A 1 122 ? 45.260 4.869 -46.222 1.00 93.88 122 HIS A N 1
ATOM 989 C CA . HIS A 1 122 ? 45.107 4.081 -47.443 1.00 93.88 122 HIS A CA 1
ATOM 990 C C . HIS A 1 122 ? 43.898 3.158 -47.406 1.00 93.88 122 HIS A C 1
ATOM 992 O O . HIS A 1 122 ? 43.190 3.106 -48.402 1.00 93.88 122 HIS A O 1
ATOM 998 N N . PHE A 1 123 ? 43.653 2.445 -46.302 1.00 94.94 123 PHE A N 1
ATOM 999 C CA . PHE A 1 123 ? 42.548 1.491 -46.175 1.00 94.94 123 PHE A CA 1
ATOM 1000 C C . PHE A 1 123 ? 41.234 2.193 -45.831 1.00 94.94 123 PHE A C 1
ATOM 1002 O O . PHE A 1 123 ? 41.105 2.860 -44.804 1.00 94.94 123 PHE A O 1
ATOM 1009 N N . LYS A 1 124 ? 40.259 2.031 -46.723 1.00 96.12 124 LYS A N 1
ATOM 1010 C CA . LYS A 1 124 ? 38.997 2.755 -46.753 1.00 96.12 124 LYS A CA 1
ATOM 1011 C C . LYS A 1 124 ? 37.852 1.790 -47.001 1.00 96.12 124 LYS A C 1
ATOM 1013 O O . LYS A 1 124 ? 38.014 0.799 -47.717 1.00 96.12 124 LYS A O 1
ATOM 1018 N N . ALA A 1 125 ? 36.702 2.123 -46.446 1.00 95.62 125 ALA A N 1
ATOM 1019 C CA . ALA A 1 125 ? 35.458 1.419 -46.674 1.00 95.62 125 ALA A CA 1
ATOM 1020 C C . ALA A 1 125 ? 34.317 2.404 -46.908 1.00 95.62 125 ALA A C 1
ATOM 1022 O O . ALA A 1 125 ? 34.322 3.515 -46.376 1.00 95.62 125 ALA A O 1
ATOM 1023 N N . ASP A 1 126 ? 33.329 1.974 -47.670 1.00 96.00 126 ASP A N 1
ATOM 1024 C CA . ASP A 1 126 ? 32.065 2.674 -47.802 1.00 96.00 126 ASP A CA 1
ATOM 1025 C C . ASP A 1 126 ? 31.131 2.222 -46.670 1.00 96.00 126 ASP A C 1
ATOM 1027 O O . ASP A 1 126 ? 31.030 1.031 -46.358 1.00 96.00 126 ASP A O 1
ATOM 1031 N N . ILE A 1 127 ? 30.484 3.187 -46.016 1.00 95.19 127 ILE A N 1
ATOM 1032 C CA . ILE A 1 127 ? 29.489 2.942 -44.970 1.00 95.19 127 ILE A CA 1
ATOM 1033 C C . ILE A 1 127 ? 28.112 3.050 -45.597 1.00 95.19 127 ILE A C 1
ATOM 1035 O O . ILE A 1 127 ? 27.738 4.095 -46.130 1.00 95.19 127 ILE A O 1
ATOM 1039 N N . GLU A 1 128 ? 27.342 1.981 -45.490 1.00 93.81 128 GLU A N 1
ATOM 1040 C CA . GLU A 1 128 ? 26.007 1.868 -46.051 1.00 93.81 128 GLU A CA 1
ATOM 1041 C C . GLU A 1 128 ? 25.021 1.460 -44.960 1.00 93.81 128 GLU A C 1
ATOM 1043 O O . GLU A 1 128 ? 25.374 0.798 -43.985 1.00 93.81 128 GLU A O 1
ATOM 1048 N N . ILE A 1 129 ? 23.762 1.841 -45.120 1.00 92.31 129 ILE A N 1
ATOM 1049 C CA . ILE A 1 129 ? 22.680 1.422 -44.234 1.00 92.31 129 ILE A CA 1
ATOM 1050 C C . ILE A 1 129 ? 21.568 0.787 -45.050 1.00 92.31 129 ILE A C 1
ATOM 1052 O O . ILE A 1 129 ? 21.267 1.218 -46.166 1.00 92.31 129 ILE A O 1
ATOM 1056 N N . GLN A 1 130 ? 20.968 -0.269 -44.510 1.00 91.31 130 GLN A N 1
ATOM 1057 C CA . GLN A 1 130 ? 19.845 -0.906 -45.170 1.00 91.31 130 GLN A CA 1
ATOM 1058 C C . GLN A 1 130 ? 18.548 -0.149 -44.869 1.00 91.31 130 GLN A C 1
ATOM 1060 O O . GLN A 1 130 ? 18.166 0.040 -43.716 1.00 91.31 130 GLN A O 1
ATOM 1065 N N . HIS A 1 131 ? 17.828 0.234 -45.917 1.00 89.31 131 HIS A N 1
ATOM 1066 C CA . HIS A 1 131 ? 16.507 0.840 -45.826 1.00 89.31 131 HIS A CA 1
ATOM 1067 C C . HIS A 1 131 ? 15.616 0.311 -46.955 1.00 89.31 131 HIS A C 1
ATOM 1069 O O . HIS A 1 131 ? 16.013 0.267 -48.120 1.00 89.31 131 HIS A O 1
ATOM 1075 N N . LYS A 1 132 ? 14.407 -0.166 -46.622 1.00 87.56 132 LYS A N 1
ATOM 1076 C CA . LYS A 1 132 ? 13.459 -0.770 -47.588 1.00 87.56 132 LYS A CA 1
ATOM 1077 C C . LYS A 1 132 ? 14.097 -1.875 -48.451 1.00 87.56 132 LYS A C 1
ATOM 1079 O O . LYS A 1 132 ? 13.855 -1.948 -49.657 1.00 87.56 132 LYS A O 1
ATOM 1084 N N . ASN A 1 133 ? 14.914 -2.731 -47.832 1.00 85.62 133 ASN A N 1
ATOM 1085 C CA . ASN A 1 133 ? 15.685 -3.801 -48.485 1.00 85.62 133 ASN A CA 1
ATOM 1086 C C . ASN A 1 133 ? 16.686 -3.316 -49.551 1.00 85.62 133 ASN A C 1
ATOM 1088 O O . ASN A 1 133 ? 17.084 -4.087 -50.425 1.00 85.62 133 ASN A O 1
ATOM 1092 N N . ARG A 1 134 ? 17.105 -2.049 -49.498 1.00 89.44 134 ARG A N 1
ATOM 1093 C CA . ARG A 1 134 ? 18.149 -1.477 -50.353 1.00 89.44 134 ARG A CA 1
ATOM 1094 C C . ARG A 1 134 ? 19.278 -0.937 -49.489 1.00 89.44 134 ARG A C 1
ATOM 1096 O O . ARG A 1 134 ? 19.032 -0.460 -48.390 1.00 89.44 134 ARG A O 1
ATOM 1103 N N . TRP A 1 135 ? 20.501 -1.036 -49.992 1.00 90.81 135 TRP A N 1
ATOM 1104 C CA . TRP A 1 135 ? 21.673 -0.441 -49.361 1.00 90.81 135 TRP A CA 1
ATOM 1105 C C . TRP A 1 135 ? 21.813 0.997 -49.849 1.00 90.81 135 TRP A C 1
ATOM 1107 O O . TRP A 1 135 ? 21.933 1.231 -51.052 1.00 90.81 135 TRP A O 1
ATOM 1117 N N . GLU A 1 136 ? 21.738 1.946 -48.923 1.00 90.94 136 GLU A N 1
ATOM 1118 C CA . GLU A 1 136 ? 21.931 3.370 -49.176 1.00 90.94 136 GLU A CA 1
ATOM 1119 C C . GLU A 1 136 ? 23.296 3.784 -48.620 1.00 90.94 136 GLU A C 1
ATOM 1121 O O . GLU A 1 136 ? 23.625 3.476 -47.473 1.00 90.94 136 GLU A O 1
ATOM 1126 N N . ASN A 1 137 ? 24.113 4.452 -49.435 1.00 89.94 137 ASN A N 1
ATOM 1127 C CA . ASN A 1 137 ? 25.429 4.916 -49.009 1.00 89.94 137 ASN A CA 1
ATOM 1128 C C . ASN A 1 137 ? 25.290 6.143 -48.098 1.00 89.94 137 ASN A C 1
ATOM 1130 O O . ASN A 1 137 ? 24.618 7.115 -48.440 1.00 89.94 137 ASN A O 1
ATOM 1134 N N . VAL A 1 138 ? 25.925 6.067 -46.932 1.00 90.19 138 VAL A N 1
ATOM 1135 C CA . VAL A 1 138 ? 25.946 7.119 -45.911 1.00 90.19 138 VAL A CA 1
ATOM 1136 C C . VAL A 1 138 ? 27.250 7.908 -45.982 1.00 90.19 138 VAL A C 1
ATOM 1138 O O . VAL A 1 138 ? 27.253 9.124 -45.784 1.00 90.19 138 VAL A O 1
ATOM 1141 N N . LYS A 1 139 ? 28.370 7.215 -46.203 1.00 91.69 139 LYS A N 1
ATOM 1142 C CA . LYS A 1 139 ? 29.701 7.816 -46.238 1.00 91.69 139 LYS A CA 1
ATOM 1143 C C . LYS A 1 139 ? 30.625 7.020 -47.146 1.00 91.69 139 LYS A C 1
ATOM 1145 O O . LYS A 1 139 ? 30.987 5.890 -46.824 1.00 91.69 139 LYS A O 1
ATOM 1150 N N . ASP A 1 140 ? 31.087 7.669 -48.204 1.00 92.31 140 ASP A N 1
ATOM 1151 C CA . ASP A 1 140 ? 32.121 7.131 -49.080 1.00 92.31 140 ASP A CA 1
ATOM 1152 C C . ASP A 1 140 ? 33.515 7.270 -48.462 1.00 92.31 140 ASP A C 1
ATOM 1154 O O . ASP A 1 140 ? 33.830 8.264 -47.796 1.00 92.31 140 ASP A O 1
ATOM 1158 N N . ASN A 1 141 ? 34.396 6.317 -48.776 1.00 92.50 141 ASN A N 1
ATOM 1159 C CA . ASN A 1 141 ? 35.835 6.411 -48.512 1.00 92.50 141 ASN A CA 1
ATOM 1160 C C . ASN A 1 141 ? 36.199 6.656 -47.031 1.00 92.50 141 ASN A C 1
ATOM 1162 O O . ASN A 1 141 ? 37.160 7.373 -46.731 1.00 92.50 141 ASN A O 1
ATOM 1166 N N . HIS A 1 142 ? 35.457 6.063 -46.094 1.00 95.31 142 HIS A N 1
ATOM 1167 C CA . HIS A 1 142 ? 35.768 6.149 -44.672 1.00 95.31 142 HIS A CA 1
ATOM 1168 C C . HIS A 1 142 ? 37.093 5.447 -44.363 1.00 95.31 142 HIS A C 1
ATOM 1170 O O . HIS A 1 142 ? 37.235 4.250 -44.588 1.00 95.31 142 HIS A O 1
ATOM 1176 N N . VAL A 1 143 ? 38.056 6.199 -43.831 1.00 95.81 143 VAL A N 1
ATOM 1177 C CA . VAL A 1 143 ? 39.353 5.677 -43.386 1.00 95.81 143 VAL A CA 1
ATOM 1178 C C . VAL A 1 143 ? 39.160 4.726 -42.205 1.00 95.81 143 VAL A C 1
ATOM 1180 O O . VAL A 1 143 ? 38.569 5.111 -41.199 1.00 95.81 143 VAL A O 1
ATOM 1183 N N . LEU A 1 144 ? 39.684 3.506 -42.327 1.00 93.69 144 LEU A N 1
ATOM 1184 C CA . LEU A 1 144 ? 39.556 2.466 -41.304 1.00 93.69 144 LEU A CA 1
ATOM 1185 C C . LEU A 1 144 ? 40.527 2.648 -40.138 1.00 93.69 144 LEU A C 1
ATOM 1187 O O . LEU A 1 144 ? 40.201 2.278 -39.018 1.00 93.69 144 LEU A O 1
ATOM 1191 N N . PHE A 1 145 ? 41.712 3.204 -40.381 1.00 94.06 145 PHE A N 1
ATOM 1192 C CA . PHE A 1 145 ? 42.767 3.278 -39.375 1.00 94.06 145 PHE A CA 1
ATOM 1193 C C . PHE A 1 145 ? 43.152 4.730 -39.109 1.00 94.06 145 PHE A C 1
ATOM 1195 O O . PHE A 1 145 ? 43.928 5.331 -39.851 1.00 94.06 145 PHE A O 1
ATOM 1202 N N . THR A 1 146 ? 42.619 5.292 -38.025 1.00 92.31 146 THR A N 1
ATOM 1203 C CA . THR A 1 146 ? 43.072 6.572 -37.463 1.00 92.31 146 THR A CA 1
ATOM 1204 C C . THR A 1 146 ? 43.862 6.326 -36.182 1.00 92.31 146 THR A C 1
ATOM 1206 O O . THR A 1 146 ? 43.410 5.551 -35.341 1.00 92.31 146 THR A O 1
ATOM 1209 N N . GLU A 1 147 ? 45.044 6.933 -36.054 1.00 88.75 147 GLU A N 1
ATOM 1210 C CA . GLU A 1 147 ? 45.925 6.754 -34.891 1.00 88.75 147 GLU A CA 1
ATOM 1211 C C . GLU A 1 147 ? 45.265 7.273 -33.603 1.00 88.75 147 GLU A C 1
ATOM 1213 O O . GLU A 1 147 ? 44.742 8.387 -33.576 1.00 88.75 147 GLU A O 1
ATOM 1218 N N . ASP A 1 148 ? 45.333 6.483 -32.530 1.00 80.56 148 ASP A N 1
ATOM 1219 C CA . ASP A 1 148 ? 44.855 6.848 -31.192 1.00 80.56 148 ASP A CA 1
ATOM 1220 C C . ASP A 1 148 ? 45.882 6.468 -30.115 1.00 80.56 148 ASP A C 1
ATOM 1222 O O . ASP A 1 148 ? 45.644 5.589 -29.288 1.00 80.56 148 ASP A O 1
ATOM 1226 N N . GLY A 1 149 ? 47.065 7.092 -30.169 1.00 76.31 149 GLY A N 1
ATOM 1227 C CA . GLY A 1 149 ? 48.138 7.031 -29.160 1.00 76.31 149 GLY A CA 1
ATOM 1228 C C . GLY A 1 149 ? 48.838 5.675 -28.967 1.00 76.31 149 GLY A C 1
ATOM 1229 O O . GLY A 1 149 ? 50.063 5.618 -28.973 1.00 76.31 149 GLY A O 1
ATOM 1230 N N . VAL A 1 150 ? 48.074 4.597 -28.784 1.00 71.56 150 VAL A N 1
ATOM 1231 C CA . VAL A 1 150 ? 48.509 3.225 -28.474 1.00 71.56 150 VAL A CA 1
ATOM 1232 C C . VAL A 1 150 ? 48.138 2.242 -29.601 1.00 71.56 150 VAL A C 1
ATOM 1234 O O . VAL A 1 150 ? 48.684 1.146 -29.660 1.00 71.56 150 VAL A O 1
ATOM 1237 N N . GLY A 1 151 ? 47.250 2.622 -30.525 1.00 85.06 151 GLY A N 1
ATOM 1238 C CA . GLY A 1 151 ? 46.821 1.778 -31.646 1.00 85.06 151 GLY A CA 1
ATOM 1239 C C . GLY A 1 151 ? 46.022 2.555 -32.691 1.00 85.06 151 GLY A C 1
ATOM 1240 O O . GLY A 1 151 ? 46.182 3.770 -32.818 1.00 85.06 151 GLY A O 1
ATOM 1241 N N . PHE A 1 152 ? 45.143 1.866 -33.423 1.00 93.25 152 PHE A N 1
ATOM 1242 C CA . PHE A 1 152 ? 44.243 2.498 -34.392 1.00 93.25 152 PHE A CA 1
ATOM 1243 C C . PHE A 1 152 ? 42.778 2.267 -34.043 1.00 93.25 152 PHE A C 1
ATOM 1245 O O . PHE A 1 152 ? 42.387 1.189 -33.593 1.00 93.25 152 PHE A O 1
ATOM 1252 N N . LYS A 1 153 ? 41.957 3.271 -34.347 1.00 94.12 153 LYS A N 1
ATOM 1253 C CA . LYS A 1 153 ? 40.501 3.225 -34.210 1.00 94.12 153 LYS A CA 1
ATOM 1254 C C . LYS A 1 153 ? 39.806 3.619 -35.505 1.00 94.12 153 LYS A C 1
ATOM 1256 O O . LYS A 1 153 ? 40.409 4.260 -36.365 1.00 94.12 153 LYS A O 1
ATOM 1261 N N . SER A 1 154 ? 38.536 3.250 -35.623 1.00 94.12 154 SER A N 1
ATOM 1262 C CA . SER A 1 154 ? 37.599 3.771 -36.622 1.00 94.12 154 SER A CA 1
ATOM 1263 C C . SER A 1 154 ? 36.361 4.290 -35.906 1.00 94.12 154 SER A C 1
ATOM 1265 O O . SER A 1 154 ? 35.740 3.572 -35.122 1.00 94.12 154 SER A O 1
ATOM 1267 N N . GLU A 1 155 ? 36.008 5.546 -36.176 1.00 94.56 155 GLU A N 1
ATOM 1268 C CA . GLU A 1 155 ? 34.783 6.159 -35.674 1.00 94.56 155 GLU A CA 1
ATOM 1269 C C . GLU A 1 155 ? 33.982 6.765 -36.826 1.00 94.56 155 GLU A C 1
ATOM 1271 O O . GLU A 1 155 ? 34.491 7.550 -37.638 1.00 94.56 155 GLU A O 1
ATOM 1276 N N . PHE A 1 156 ? 32.699 6.419 -36.894 1.00 93.75 156 PHE A N 1
ATOM 1277 C CA . PHE A 1 156 ? 31.780 7.022 -37.847 1.00 93.75 156 PHE A CA 1
ATOM 1278 C C . PHE A 1 156 ? 30.377 7.170 -37.265 1.00 93.75 156 PHE A C 1
ATOM 1280 O O . PHE A 1 156 ? 29.965 6.482 -36.330 1.00 93.75 156 PHE A O 1
ATOM 1287 N N . THR A 1 157 ? 29.637 8.107 -37.846 1.00 93.81 157 THR A N 1
ATOM 1288 C CA . THR A 1 157 ? 28.268 8.422 -37.460 1.00 93.81 157 THR A CA 1
ATOM 1289 C C . THR A 1 157 ? 27.358 8.255 -38.661 1.00 93.81 157 THR A C 1
ATOM 1291 O O . THR A 1 157 ? 27.661 8.757 -39.743 1.00 93.81 157 THR A O 1
ATOM 1294 N N . VAL A 1 158 ? 26.220 7.608 -38.444 1.00 91.88 158 VAL A N 1
ATOM 1295 C CA . VAL A 1 158 ? 25.115 7.535 -39.395 1.00 91.88 158 VAL A CA 1
ATOM 1296 C C . VAL A 1 158 ? 23.975 8.390 -38.855 1.00 91.88 158 VAL A C 1
ATOM 1298 O O . VAL A 1 158 ? 23.552 8.211 -37.714 1.00 91.88 158 VAL A O 1
ATOM 1301 N N . GLN A 1 159 ? 23.487 9.335 -39.657 1.00 90.50 159 GLN A N 1
ATOM 1302 C CA . GLN A 1 159 ? 22.321 10.151 -39.314 1.00 90.50 159 GLN A CA 1
ATOM 1303 C C . GLN A 1 159 ? 21.087 9.649 -40.058 1.00 90.50 159 GLN A C 1
ATOM 1305 O O . GLN A 1 159 ? 21.155 9.334 -41.248 1.00 90.50 159 GLN A O 1
ATOM 1310 N N . ASN A 1 160 ? 19.956 9.604 -39.359 1.00 84.75 160 ASN A N 1
ATOM 1311 C CA . ASN A 1 160 ? 18.662 9.339 -39.961 1.00 84.75 160 ASN A CA 1
ATOM 1312 C C . ASN A 1 160 ? 18.070 10.640 -40.502 1.00 84.75 160 ASN A C 1
ATOM 1314 O O . ASN A 1 160 ? 17.701 11.519 -39.726 1.00 84.75 160 ASN A O 1
ATOM 1318 N N . THR A 1 161 ? 17.974 10.766 -41.825 1.00 78.56 161 THR A N 1
ATOM 1319 C CA . THR A 1 161 ? 17.355 11.938 -42.461 1.00 78.56 161 THR A CA 1
ATOM 1320 C C . THR A 1 161 ? 15.936 11.672 -42.954 1.00 78.56 161 THR A C 1
ATOM 1322 O O . THR A 1 161 ? 15.131 12.595 -42.932 1.00 78.56 161 THR A O 1
ATOM 1325 N N . ASN A 1 162 ? 15.611 10.443 -43.383 1.00 79.00 162 ASN A N 1
ATOM 1326 C CA . ASN A 1 162 ? 14.327 10.098 -44.016 1.00 79.00 162 ASN A CA 1
ATOM 1327 C C . ASN A 1 162 ? 13.900 8.623 -43.823 1.00 79.00 162 ASN A C 1
ATOM 1329 O O . ASN A 1 162 ? 13.100 8.110 -44.610 1.00 79.00 162 ASN A O 1
ATOM 1333 N N . TYR A 1 163 ? 14.442 7.902 -42.838 1.00 79.50 163 TYR A N 1
ATOM 1334 C CA . TYR A 1 163 ? 14.186 6.469 -42.699 1.00 79.50 163 TYR A CA 1
ATOM 1335 C C . TYR A 1 163 ? 12.903 6.168 -41.911 1.00 79.50 163 TYR A C 1
ATOM 1337 O O . TYR A 1 163 ? 12.637 6.745 -40.854 1.00 79.50 163 TYR A O 1
ATOM 1345 N N . GLU A 1 164 ? 12.098 5.241 -42.435 1.00 79.94 164 GLU A N 1
ATOM 1346 C CA . GLU A 1 164 ? 10.803 4.857 -41.863 1.00 79.94 164 GLU A CA 1
ATOM 1347 C C . GLU A 1 164 ? 10.951 3.769 -40.786 1.00 79.94 164 GLU A C 1
ATOM 1349 O O . GLU A 1 164 ? 11.612 2.749 -40.992 1.00 79.94 164 GLU A O 1
ATOM 1354 N N . THR A 1 165 ? 10.263 3.941 -39.653 1.00 76.50 165 THR A N 1
ATOM 1355 C CA . THR A 1 165 ? 10.193 2.940 -38.577 1.00 76.50 165 THR A CA 1
ATOM 1356 C C . THR A 1 165 ? 9.770 1.566 -39.112 1.00 76.50 165 THR A C 1
ATOM 1358 O O . THR A 1 165 ? 8.801 1.456 -39.865 1.00 76.50 165 THR A O 1
ATOM 1361 N N . GLY A 1 166 ? 10.504 0.513 -38.740 1.00 75.12 166 GLY A N 1
ATOM 1362 C CA . GLY A 1 166 ? 10.237 -0.861 -39.182 1.00 75.12 166 GLY A CA 1
ATOM 1363 C C . GLY A 1 166 ? 10.678 -1.183 -40.617 1.00 75.12 166 GLY A C 1
ATOM 1364 O O . GLY A 1 166 ? 10.463 -2.301 -41.079 1.00 75.12 166 GLY A O 1
ATOM 1365 N N . LYS A 1 167 ? 11.296 -0.234 -41.336 1.00 83.88 167 LYS A N 1
ATOM 1366 C CA . LYS A 1 167 ? 11.924 -0.467 -42.655 1.00 83.88 167 LYS A CA 1
ATOM 1367 C C . LYS A 1 167 ? 13.434 -0.231 -42.651 1.00 83.88 167 LYS A C 1
ATOM 1369 O O . LYS A 1 167 ? 14.048 -0.228 -43.721 1.00 83.88 167 LYS A O 1
ATOM 1374 N N . ASN A 1 168 ? 13.999 -0.024 -41.467 1.00 84.88 168 ASN A N 1
ATOM 1375 C CA . ASN A 1 168 ? 15.425 0.143 -41.229 1.00 84.88 168 ASN A CA 1
ATOM 1376 C C . ASN A 1 168 ? 16.087 -1.226 -41.082 1.00 84.88 168 ASN A C 1
ATOM 1378 O O . ASN A 1 168 ? 15.441 -2.188 -40.670 1.00 84.88 168 ASN A O 1
ATOM 1382 N N . GLY A 1 169 ? 17.373 -1.304 -41.384 1.00 87.38 169 GLY A N 1
ATOM 1383 C CA . GLY A 1 169 ? 18.160 -2.515 -41.229 1.00 87.38 169 GLY A CA 1
ATOM 1384 C C . GLY A 1 169 ? 19.623 -2.210 -40.910 1.00 87.38 169 GLY A C 1
ATOM 1385 O O . GLY A 1 169 ? 19.975 -1.047 -40.698 1.00 87.38 169 GLY A O 1
ATOM 1386 N N . PRO A 1 170 ? 20.468 -3.251 -40.861 1.00 92.88 170 PRO A N 1
ATOM 1387 C CA . PRO A 1 170 ? 21.851 -3.168 -40.412 1.00 92.88 170 PRO A CA 1
ATOM 1388 C C . PRO A 1 170 ? 22.681 -2.097 -41.112 1.00 92.88 170 PRO A C 1
ATOM 1390 O O . PRO A 1 170 ? 22.448 -1.730 -42.267 1.00 92.88 170 PRO A O 1
ATOM 1393 N N . VAL A 1 171 ? 23.718 -1.659 -40.403 1.00 94.00 171 VAL A N 1
ATOM 1394 C CA . VAL A 1 171 ? 24.806 -0.865 -40.972 1.00 94.00 171 VAL A CA 1
ATOM 1395 C C . VAL A 1 171 ? 25.830 -1.822 -41.574 1.00 94.00 171 VAL A C 1
ATOM 1397 O O . VAL A 1 171 ? 26.231 -2.789 -40.929 1.00 94.00 171 VAL A O 1
ATOM 1400 N N . ARG A 1 172 ? 26.267 -1.551 -42.802 1.00 94.88 172 ARG A N 1
ATOM 1401 C CA . ARG A 1 172 ? 27.290 -2.312 -43.518 1.00 94.88 172 ARG A CA 1
ATOM 1402 C C . ARG A 1 172 ? 28.511 -1.448 -43.775 1.00 94.88 172 ARG A C 1
ATOM 1404 O O . ARG A 1 172 ? 28.396 -0.300 -44.188 1.00 94.88 172 ARG A O 1
ATOM 1411 N N . MET A 1 173 ? 29.678 -2.034 -43.570 1.00 95.38 173 MET A N 1
ATOM 1412 C CA . MET A 1 173 ? 30.961 -1.488 -43.987 1.00 95.38 173 MET A CA 1
ATOM 1413 C C . MET A 1 173 ? 31.499 -2.354 -45.128 1.00 95.38 173 MET A C 1
ATOM 1415 O O . MET A 1 173 ? 31.673 -3.556 -44.935 1.00 95.38 173 MET A O 1
ATOM 1419 N N . SER A 1 174 ? 31.738 -1.769 -46.305 1.00 96.19 174 SER A N 1
ATOM 1420 C CA . SER A 1 174 ? 32.223 -2.480 -47.498 1.00 96.19 174 SER A CA 1
ATOM 1421 C C . SER A 1 174 ? 33.602 -1.976 -47.911 1.00 96.19 174 SER A C 1
ATOM 1423 O O . SER A 1 174 ? 33.791 -0.781 -48.105 1.00 96.19 174 SER A O 1
ATOM 1425 N N . LEU A 1 175 ? 34.589 -2.865 -48.042 1.00 96.00 175 LEU A N 1
ATOM 1426 C CA . LEU A 1 175 ? 35.969 -2.467 -48.344 1.00 96.00 175 LEU A CA 1
ATOM 1427 C C . LEU A 1 175 ? 36.153 -1.911 -49.769 1.00 96.00 175 LEU A C 1
ATOM 1429 O O . LEU A 1 175 ? 35.807 -2.569 -50.755 1.00 96.00 175 LEU A O 1
ATOM 1433 N N . ASN A 1 176 ? 36.844 -0.773 -49.903 1.00 95.38 176 ASN A N 1
ATOM 1434 C CA . ASN A 1 176 ? 37.122 -0.153 -51.210 1.00 95.38 176 ASN A CA 1
ATOM 1435 C C . ASN A 1 176 ? 38.309 -0.828 -51.933 1.00 95.38 176 ASN A C 1
ATOM 1437 O O . ASN A 1 176 ? 38.394 -0.809 -53.170 1.00 95.38 176 ASN A O 1
ATOM 1441 N N . GLN A 1 177 ? 39.178 -1.499 -51.169 1.00 92.12 177 GLN A N 1
ATOM 1442 C CA . GLN A 1 177 ? 40.353 -2.255 -51.617 1.00 92.12 177 GLN A CA 1
ATOM 1443 C C . GLN A 1 177 ? 40.578 -3.493 -50.737 1.00 92.12 177 GLN A C 1
ATOM 1445 O O . GLN A 1 177 ? 40.089 -3.553 -49.614 1.00 92.12 177 GLN A O 1
ATOM 1450 N N . SER A 1 178 ? 41.319 -4.478 -51.252 1.00 92.50 178 SER A N 1
ATOM 1451 C CA . SER A 1 178 ? 41.830 -5.611 -50.468 1.00 92.50 178 SER A CA 1
ATOM 1452 C C . SER A 1 178 ? 42.970 -5.170 -49.539 1.00 92.50 178 SER A C 1
ATOM 1454 O O . SER A 1 178 ? 43.540 -4.089 -49.701 1.00 92.50 178 SER A O 1
ATOM 1456 N N . PHE A 1 179 ? 43.352 -6.046 -48.606 1.00 93.75 179 PHE A N 1
ATOM 1457 C CA . PHE A 1 179 ? 44.600 -5.921 -47.833 1.00 93.75 179 PHE A CA 1
ATOM 1458 C C . PHE A 1 179 ? 45.797 -6.574 -48.543 1.00 93.75 179 PHE A C 1
ATOM 1460 O O . PHE A 1 179 ? 46.829 -6.833 -47.940 1.00 93.75 179 PHE A O 1
ATOM 1467 N N . TYR A 1 180 ? 45.679 -6.822 -49.851 1.00 92.25 180 TYR A N 1
ATOM 1468 C CA . TYR A 1 180 ? 46.749 -7.332 -50.712 1.00 92.25 180 TYR A CA 1
ATOM 1469 C C . TYR A 1 180 ? 47.314 -8.713 -50.325 1.00 92.25 180 TYR A C 1
ATOM 1471 O O . TYR A 1 180 ? 48.435 -9.053 -50.716 1.00 92.25 180 TYR A O 1
ATOM 1479 N N . HIS A 1 181 ? 46.532 -9.547 -49.627 1.00 91.06 181 HIS A N 1
ATOM 1480 C CA . HIS A 1 181 ? 46.883 -10.948 -49.345 1.00 91.06 181 HIS A CA 1
ATOM 1481 C C . HIS A 1 181 ? 47.149 -11.752 -50.621 1.00 91.06 181 HIS A C 1
ATOM 1483 O O . HIS A 1 181 ? 48.016 -12.621 -50.646 1.00 91.06 181 HIS A O 1
ATOM 1489 N N . GLU A 1 182 ? 46.459 -11.419 -51.708 1.00 87.25 182 GLU A N 1
ATOM 1490 C CA . GLU A 1 182 ? 46.632 -12.015 -53.028 1.00 87.25 182 GLU A CA 1
ATOM 1491 C C . GLU A 1 182 ? 47.995 -11.713 -53.670 1.00 87.25 182 GLU A C 1
ATOM 1493 O O . GLU A 1 182 ? 48.455 -12.475 -54.527 1.00 87.25 182 GLU A O 1
ATOM 1498 N N . LEU A 1 183 ? 48.647 -10.612 -53.276 1.00 85.44 183 LEU A N 1
ATOM 1499 C CA . LEU A 1 183 ? 49.955 -10.229 -53.804 1.00 85.44 183 LEU A CA 1
ATOM 1500 C C . LEU A 1 183 ? 51.087 -10.916 -53.046 1.00 85.44 183 LEU A C 1
ATOM 1502 O O . LEU A 1 183 ? 52.067 -11.303 -53.683 1.00 85.44 183 LEU A O 1
ATOM 1506 N N . PHE A 1 184 ? 50.941 -11.103 -51.729 1.00 88.44 184 PHE A N 1
ATOM 1507 C CA . PHE A 1 184 ? 52.012 -11.558 -50.838 1.00 88.44 184 PHE A CA 1
ATOM 1508 C C . PHE A 1 184 ? 52.764 -12.808 -51.328 1.00 88.44 184 PHE A C 1
ATOM 1510 O O . PHE A 1 184 ? 53.982 -12.710 -51.483 1.00 88.44 184 PHE A O 1
ATOM 1517 N N . PRO A 1 185 ? 52.113 -13.935 -51.697 1.00 85.62 185 PRO A N 1
ATOM 1518 C CA . PRO A 1 185 ? 52.835 -15.119 -52.171 1.00 85.62 185 PRO A CA 1
ATOM 1519 C C . PRO A 1 185 ? 53.673 -14.858 -53.430 1.00 85.62 185 PRO A C 1
ATOM 1521 O O . PRO A 1 185 ? 54.749 -15.429 -53.592 1.00 85.62 185 PRO A O 1
ATOM 1524 N N . ARG A 1 186 ? 53.196 -13.979 -54.324 1.00 77.44 186 ARG A N 1
ATOM 1525 C CA . ARG A 1 186 ? 53.885 -13.651 -55.580 1.00 77.44 186 ARG A CA 1
ATOM 1526 C C . ARG A 1 186 ? 55.111 -12.790 -55.324 1.00 77.44 186 ARG A C 1
ATOM 1528 O O . ARG A 1 186 ? 56.187 -13.109 -55.817 1.00 77.44 186 ARG A O 1
ATOM 1535 N N . ILE A 1 187 ? 54.951 -11.711 -54.558 1.00 77.81 187 ILE A N 1
ATOM 1536 C CA . ILE A 1 187 ? 56.058 -10.798 -54.254 1.00 77.81 187 ILE A CA 1
ATOM 1537 C C . ILE A 1 187 ? 57.102 -11.461 -53.351 1.00 77.81 187 ILE A C 1
ATOM 1539 O O . ILE A 1 187 ? 58.289 -11.213 -53.523 1.00 77.81 187 ILE A O 1
ATOM 1543 N N . TYR A 1 188 ? 56.681 -12.355 -52.451 1.00 82.56 188 TYR A N 1
ATOM 1544 C CA . TYR A 1 188 ? 57.583 -13.140 -51.613 1.00 82.56 188 TYR A CA 1
ATOM 1545 C C . TYR A 1 188 ? 58.426 -14.102 -52.459 1.00 82.56 188 TYR A C 1
ATOM 1547 O O . TYR A 1 188 ? 59.648 -14.095 -52.354 1.00 82.56 188 TYR A O 1
ATOM 1555 N N . ALA A 1 189 ? 57.804 -14.861 -53.370 1.00 77.81 189 ALA A N 1
ATOM 1556 C CA . ALA A 1 189 ? 58.529 -15.747 -54.283 1.00 77.81 189 ALA A CA 1
ATOM 1557 C C . ALA A 1 189 ? 59.508 -14.986 -55.198 1.00 77.81 189 ALA A C 1
ATOM 1559 O O . ALA A 1 189 ? 60.632 -15.437 -55.400 1.00 77.81 189 ALA A O 1
ATOM 1560 N N . LEU A 1 190 ? 59.114 -13.813 -55.710 1.00 71.94 190 LEU A N 1
ATOM 1561 C CA . LEU A 1 190 ? 59.991 -12.959 -56.523 1.00 71.94 190 LEU A CA 1
ATOM 1562 C C . LEU A 1 190 ? 61.173 -12.393 -55.723 1.00 71.94 190 LEU A C 1
ATOM 1564 O O . LEU A 1 190 ? 62.269 -12.294 -56.264 1.00 71.94 190 LEU A O 1
ATOM 1568 N N . ALA A 1 191 ? 60.970 -12.039 -54.451 1.00 73.12 191 ALA A N 1
ATOM 1569 C CA . ALA A 1 191 ? 62.049 -11.570 -53.584 1.00 73.12 191 ALA A CA 1
ATOM 1570 C C . ALA A 1 191 ? 63.064 -12.686 -53.286 1.00 73.12 191 ALA A C 1
ATOM 1572 O O . ALA A 1 191 ? 64.265 -12.449 -53.357 1.00 73.12 191 ALA A O 1
ATOM 1573 N N . PHE A 1 192 ? 62.594 -13.908 -53.013 1.00 72.56 192 PHE A N 1
ATOM 1574 C CA . PHE A 1 192 ? 63.462 -15.067 -52.765 1.00 72.56 192 PHE A CA 1
ATOM 1575 C C . PHE A 1 192 ? 64.193 -15.567 -54.009 1.00 72.56 192 PHE A C 1
ATOM 1577 O O . PHE A 1 192 ? 65.298 -16.090 -53.907 1.00 72.56 192 PHE A O 1
ATOM 1584 N N . GLY A 1 193 ? 63.571 -15.413 -55.172 1.00 66.19 193 GLY A N 1
ATOM 1585 C CA . GLY A 1 193 ? 64.123 -15.826 -56.451 1.00 66.19 193 GLY A CA 1
ATOM 1586 C C . GLY A 1 193 ? 64.978 -14.778 -57.164 1.00 66.19 193 GLY A C 1
ATOM 1587 O O . GLY A 1 193 ? 65.353 -14.970 -58.315 1.00 66.19 193 GLY A O 1
ATOM 1588 N N . SER A 1 194 ? 65.230 -13.640 -56.524 1.00 66.62 194 SER A N 1
ATOM 1589 C CA . SER A 1 194 ? 66.015 -12.552 -57.096 1.00 66.62 194 SER A CA 1
ATOM 1590 C C . SER A 1 194 ? 67.515 -12.785 -56.886 1.00 66.62 194 SER A C 1
ATOM 1592 O O . SER A 1 194 ? 67.955 -13.020 -55.764 1.00 66.62 194 SER A O 1
ATOM 1594 N N . ASP A 1 195 ? 68.320 -12.594 -57.936 1.00 63.41 195 ASP A N 1
ATOM 1595 C CA . ASP A 1 195 ? 69.793 -12.617 -57.852 1.00 63.41 195 ASP A CA 1
ATOM 1596 C C . ASP A 1 195 ? 70.369 -11.435 -57.044 1.00 63.41 195 ASP A C 1
ATOM 1598 O O . ASP A 1 195 ? 71.532 -11.440 -56.631 1.00 63.41 195 ASP A O 1
ATOM 1602 N N . ASN A 1 196 ? 69.557 -10.398 -56.807 1.00 66.81 196 ASN A N 1
ATOM 1603 C CA . ASN A 1 196 ? 69.920 -9.286 -55.940 1.00 66.81 196 ASN A CA 1
ATOM 1604 C C . ASN A 1 196 ? 69.872 -9.714 -54.463 1.00 66.81 196 ASN A C 1
ATOM 1606 O O . ASN A 1 196 ? 68.791 -9.936 -53.918 1.00 66.81 196 ASN A O 1
ATOM 1610 N N . LYS A 1 197 ? 71.041 -9.753 -53.807 1.00 65.44 197 LYS A N 1
ATOM 1611 C CA . LYS A 1 197 ? 71.194 -10.084 -52.376 1.00 65.44 197 LYS A CA 1
ATOM 1612 C C . LYS A 1 197 ? 70.494 -9.101 -51.433 1.00 65.44 197 LYS A C 1
ATOM 1614 O O . LYS A 1 197 ? 70.232 -9.461 -50.291 1.00 65.44 197 LYS A O 1
ATOM 1619 N N . ASP A 1 198 ? 70.159 -7.912 -51.927 1.00 66.75 198 ASP A N 1
ATOM 1620 C CA . ASP A 1 198 ? 69.464 -6.856 -51.190 1.00 66.75 198 ASP A CA 1
ATOM 1621 C C . ASP A 1 198 ? 67.979 -6.750 -51.589 1.00 66.75 198 ASP A C 1
ATOM 1623 O O . ASP A 1 198 ? 67.335 -5.718 -51.382 1.00 66.75 198 ASP A O 1
ATOM 1627 N N . ALA A 1 199 ? 67.414 -7.795 -52.207 1.00 68.19 199 ALA A N 1
ATOM 1628 C CA . ALA A 1 199 ? 65.993 -7.835 -52.527 1.00 68.19 199 ALA A CA 1
ATOM 1629 C C . ALA A 1 199 ? 65.146 -7.701 -51.253 1.00 68.19 199 ALA A C 1
ATOM 1631 O O . ALA A 1 199 ? 65.284 -8.457 -50.291 1.00 68.19 199 ALA A O 1
ATOM 1632 N N . LEU A 1 200 ? 64.241 -6.723 -51.257 1.00 73.88 200 LEU A N 1
ATOM 1633 C CA . LEU A 1 200 ? 63.373 -6.458 -50.121 1.00 73.88 200 LEU A CA 1
ATOM 1634 C C . LEU A 1 200 ? 62.366 -7.601 -49.948 1.00 73.88 200 LEU A C 1
ATOM 1636 O O . LEU A 1 200 ? 61.494 -7.805 -50.795 1.00 73.88 200 LEU A O 1
ATOM 1640 N N . ILE A 1 201 ? 62.460 -8.306 -48.824 1.00 79.38 201 ILE A N 1
ATOM 1641 C CA . ILE A 1 201 ? 61.496 -9.341 -48.453 1.00 79.38 201 ILE A CA 1
ATOM 1642 C C . ILE A 1 201 ? 60.208 -8.651 -47.976 1.00 79.38 201 ILE A C 1
ATOM 1644 O O . ILE A 1 201 ? 60.264 -7.805 -47.080 1.00 79.38 201 ILE A O 1
ATOM 1648 N N . PRO A 1 202 ? 59.043 -8.968 -48.562 1.00 84.69 202 PRO A N 1
ATOM 1649 C CA . PRO A 1 202 ? 57.785 -8.365 -48.155 1.00 84.69 202 PRO A CA 1
ATOM 1650 C C . PRO A 1 202 ? 57.336 -8.872 -46.787 1.00 84.69 202 PRO A C 1
ATOM 1652 O O . PRO A 1 202 ? 57.410 -10.067 -46.509 1.00 84.69 202 PRO A O 1
ATOM 1655 N N . ASN A 1 203 ? 56.810 -7.966 -45.961 1.00 88.50 203 ASN A N 1
ATOM 1656 C CA . ASN A 1 203 ? 56.124 -8.339 -44.728 1.00 88.50 203 ASN A CA 1
ATOM 1657 C C . ASN A 1 203 ? 54.765 -8.976 -45.040 1.00 88.50 203 ASN A C 1
ATOM 1659 O O . ASN A 1 203 ? 54.148 -8.680 -46.071 1.00 88.50 203 ASN A O 1
ATOM 1663 N N . GLU A 1 204 ? 54.283 -9.816 -44.126 1.00 91.06 204 GLU A N 1
ATOM 1664 C CA . GLU A 1 204 ? 52.931 -10.366 -44.203 1.00 91.06 204 GLU A CA 1
ATOM 1665 C C . GLU A 1 204 ? 51.890 -9.227 -44.168 1.00 91.06 204 GLU A C 1
ATOM 1667 O O . GLU A 1 204 ? 52.008 -8.317 -43.340 1.00 91.06 204 GLU A O 1
ATOM 1672 N N . PRO A 1 205 ? 50.886 -9.226 -45.065 1.00 93.44 205 PRO A N 1
ATOM 1673 C CA . PRO A 1 205 ? 49.851 -8.208 -45.046 1.00 93.44 205 PRO A CA 1
ATOM 1674 C C . PRO A 1 205 ? 49.010 -8.296 -43.774 1.00 93.44 205 PRO A C 1
ATOM 1676 O O . PRO A 1 205 ? 48.677 -9.375 -43.280 1.00 93.44 205 PRO A O 1
ATOM 1679 N N . TYR A 1 206 ? 48.622 -7.133 -43.263 1.00 94.38 206 TYR A N 1
ATOM 1680 C CA . TYR A 1 206 ? 47.779 -7.039 -42.080 1.00 94.38 206 TYR A CA 1
ATOM 1681 C C . TYR A 1 206 ? 46.379 -7.588 -42.366 1.00 94.38 206 TYR A C 1
ATOM 1683 O O . TYR A 1 206 ? 45.673 -7.066 -43.228 1.00 94.38 206 TYR A O 1
ATOM 1691 N N . THR A 1 207 ? 45.961 -8.590 -41.589 1.00 95.38 207 THR A N 1
ATOM 1692 C CA . THR A 1 207 ? 44.573 -9.064 -41.578 1.00 95.38 207 THR A CA 1
ATOM 1693 C C . THR A 1 207 ? 43.783 -8.244 -40.552 1.00 95.38 207 THR A C 1
ATOM 1695 O O . THR A 1 207 ? 44.096 -8.335 -39.362 1.00 95.38 207 THR A O 1
ATOM 1698 N N . PRO A 1 208 ? 42.761 -7.467 -40.955 1.00 94.25 208 PRO A N 1
ATOM 1699 C CA . PRO A 1 208 ? 42.000 -6.618 -40.043 1.00 94.25 208 PRO A CA 1
ATOM 1700 C C . PRO A 1 208 ? 41.345 -7.438 -38.948 1.00 94.25 208 PRO A C 1
ATOM 1702 O O . PRO A 1 208 ? 40.534 -8.315 -39.237 1.00 94.25 208 PRO A O 1
ATOM 1705 N N . MET A 1 209 ? 41.673 -7.130 -37.700 1.00 94.88 209 MET A N 1
ATOM 1706 C CA . MET A 1 209 ? 41.116 -7.801 -36.534 1.00 94.88 209 MET A CA 1
ATOM 1707 C C . MET A 1 209 ? 40.529 -6.751 -35.601 1.00 94.88 209 MET A C 1
ATOM 1709 O O . MET A 1 209 ? 41.223 -5.814 -35.219 1.00 94.88 209 MET A O 1
ATOM 1713 N N . ILE A 1 210 ? 39.261 -6.896 -35.235 1.00 95.62 210 ILE A N 1
ATOM 1714 C CA . ILE A 1 210 ? 38.607 -6.006 -34.275 1.00 95.62 210 ILE A CA 1
ATOM 1715 C C . ILE A 1 210 ? 38.831 -6.569 -32.875 1.00 95.62 210 ILE A C 1
ATOM 1717 O O . ILE A 1 210 ? 38.558 -7.743 -32.632 1.00 95.62 210 ILE A O 1
ATOM 1721 N N . GLU A 1 211 ? 39.338 -5.741 -31.962 1.00 94.44 211 GLU A N 1
ATOM 1722 C CA . GLU A 1 211 ? 39.402 -6.053 -30.533 1.00 94.44 211 GLU A CA 1
ATOM 1723 C C . GLU A 1 211 ? 38.055 -5.814 -29.861 1.00 94.44 211 GLU A C 1
ATOM 1725 O O . GLU A 1 211 ? 37.581 -6.657 -29.101 1.00 94.44 211 GLU A O 1
ATOM 1730 N N . SER A 1 212 ? 37.452 -4.663 -30.149 1.00 93.56 212 SER A N 1
ATOM 1731 C CA . SER A 1 212 ? 36.211 -4.212 -29.538 1.00 93.56 212 SER A CA 1
ATOM 1732 C C . SER A 1 212 ? 35.409 -3.385 -30.542 1.00 93.56 212 SER A C 1
ATOM 1734 O O . SER A 1 212 ? 35.967 -2.630 -31.341 1.00 93.56 212 SER A O 1
ATOM 1736 N N . VAL A 1 213 ? 34.087 -3.546 -30.520 1.00 93.56 213 VAL A N 1
ATOM 1737 C CA . VAL A 1 213 ? 33.156 -2.695 -31.262 1.00 93.56 213 VAL A CA 1
ATOM 1738 C C . VAL A 1 213 ? 32.063 -2.229 -30.317 1.00 93.56 213 VAL A C 1
ATOM 1740 O O . VAL A 1 213 ? 31.487 -3.020 -29.570 1.00 93.56 213 VAL A O 1
ATOM 1743 N N . SER A 1 214 ? 31.772 -0.934 -30.350 1.00 93.31 214 SER A N 1
ATOM 1744 C CA . SER A 1 214 ? 30.667 -0.341 -29.604 1.00 93.31 214 SER A CA 1
ATOM 1745 C C . SER A 1 214 ? 29.742 0.414 -30.547 1.00 93.31 214 SER A C 1
ATOM 1747 O O . SER A 1 214 ? 30.188 1.081 -31.483 1.00 93.31 214 SER A O 1
ATOM 1749 N N . LEU A 1 215 ? 28.441 0.275 -30.298 1.00 92.75 215 LEU A N 1
ATOM 1750 C CA . LEU A 1 215 ? 27.383 0.950 -31.035 1.00 92.75 215 LEU A CA 1
ATOM 1751 C C . LEU A 1 215 ? 26.554 1.757 -30.041 1.00 92.75 215 LEU A C 1
ATOM 1753 O O . LEU A 1 215 ? 25.885 1.191 -29.178 1.00 92.75 215 LEU A O 1
ATOM 1757 N N . ASN A 1 216 ? 26.587 3.077 -30.192 1.00 93.81 216 ASN A N 1
ATOM 1758 C CA . ASN A 1 216 ? 25.725 4.003 -29.471 1.00 93.81 216 ASN A CA 1
ATOM 1759 C C . ASN A 1 216 ? 24.632 4.503 -30.412 1.00 93.81 216 ASN A C 1
ATOM 1761 O O . ASN A 1 216 ? 24.869 4.689 -31.607 1.00 93.81 216 ASN A O 1
ATOM 1765 N N . TYR A 1 217 ? 23.434 4.741 -29.886 1.00 92.56 217 TYR A N 1
ATOM 1766 C CA . TYR A 1 217 ? 22.347 5.297 -30.680 1.00 92.56 217 TYR A CA 1
ATOM 1767 C C . TYR A 1 217 ? 21.479 6.263 -29.881 1.00 92.56 217 TYR A C 1
ATOM 1769 O O . TYR A 1 217 ? 21.348 6.145 -28.663 1.00 92.56 217 TYR A O 1
ATOM 1777 N N . THR A 1 218 ? 20.832 7.173 -30.604 1.00 92.19 218 THR A N 1
ATOM 1778 C CA . THR A 1 218 ? 19.791 8.063 -30.084 1.00 92.19 218 THR A CA 1
ATOM 1779 C C . THR A 1 218 ? 18.491 7.772 -30.818 1.00 92.19 218 THR A C 1
ATOM 1781 O O . THR A 1 218 ? 18.486 7.722 -32.047 1.00 92.19 218 THR A O 1
ATOM 1784 N N . ALA A 1 219 ? 17.393 7.587 -30.086 1.00 89.00 219 ALA A N 1
ATOM 1785 C CA . ALA A 1 219 ? 16.049 7.459 -30.641 1.00 89.00 219 ALA A CA 1
ATOM 1786 C C . ALA A 1 219 ? 15.066 8.308 -29.836 1.00 89.00 219 ALA A C 1
ATOM 1788 O O . ALA A 1 219 ? 15.170 8.375 -28.610 1.00 89.00 219 ALA A O 1
ATOM 1789 N N . SER A 1 220 ? 14.113 8.933 -30.521 1.00 85.12 220 SER A N 1
ATOM 1790 C CA . SER A 1 220 ? 13.096 9.772 -29.897 1.00 85.12 220 SER A CA 1
ATOM 1791 C C . SER A 1 220 ? 11.705 9.334 -30.335 1.00 85.12 220 SER A C 1
ATOM 1793 O O . SER A 1 220 ? 11.482 8.822 -31.430 1.00 85.12 220 SER A O 1
ATOM 1795 N N . THR A 1 221 ? 10.742 9.475 -29.434 1.00 84.31 221 THR A N 1
ATOM 1796 C CA . THR A 1 221 ? 9.339 9.212 -29.733 1.00 84.31 221 THR A CA 1
ATOM 1797 C C . THR A 1 221 ? 8.477 10.083 -28.844 1.00 84.31 221 THR A C 1
ATOM 1799 O O . THR A 1 221 ? 8.851 10.401 -27.715 1.00 84.31 221 THR A O 1
ATOM 1802 N N . ASN A 1 222 ? 7.326 10.482 -29.368 1.00 82.50 222 ASN A N 1
ATOM 1803 C CA . ASN A 1 222 ? 6.390 11.343 -28.670 1.00 82.50 222 ASN A CA 1
ATOM 1804 C C . ASN A 1 222 ? 5.128 10.544 -28.360 1.00 82.50 222 ASN A C 1
ATOM 1806 O O . ASN A 1 222 ? 4.563 9.895 -29.239 1.00 82.50 222 ASN A O 1
ATOM 1810 N N . MET A 1 223 ? 4.675 10.624 -27.113 1.00 81.25 223 MET A N 1
ATOM 1811 C CA . MET A 1 223 ? 3.425 10.026 -26.659 1.00 81.25 223 MET A CA 1
ATOM 1812 C C . MET A 1 223 ? 2.476 11.135 -26.220 1.00 81.25 223 MET A C 1
ATOM 1814 O O . MET A 1 223 ? 2.865 12.030 -25.468 1.00 81.25 223 MET A O 1
ATOM 1818 N N . ASN A 1 224 ? 1.221 11.064 -26.657 1.00 82.12 224 ASN A N 1
ATOM 1819 C CA . ASN A 1 224 ? 0.184 11.967 -26.176 1.00 82.12 224 ASN A CA 1
ATOM 1820 C C . ASN A 1 224 ? -0.710 11.242 -25.164 1.00 82.12 224 ASN A C 1
ATOM 1822 O O . ASN A 1 224 ? -1.455 10.337 -25.532 1.00 82.12 224 ASN A O 1
ATOM 1826 N N . LEU A 1 225 ? -0.637 11.653 -23.896 1.00 76.94 225 LEU A N 1
ATOM 1827 C CA . LEU A 1 225 ? -1.423 11.076 -22.798 1.00 76.94 225 LEU A CA 1
ATOM 1828 C C . LEU A 1 225 ? -2.849 11.643 -22.704 1.00 76.94 225 LEU A C 1
ATOM 1830 O O . LEU A 1 225 ? -3.695 11.058 -22.032 1.00 76.94 225 LEU A O 1
ATOM 1834 N N . ASN A 1 226 ? -3.131 12.755 -23.393 1.00 73.06 226 ASN A N 1
ATOM 1835 C CA . ASN A 1 226 ? -4.398 13.489 -23.305 1.00 73.06 226 ASN A CA 1
ATOM 1836 C C . ASN A 1 226 ? -5.394 13.132 -24.423 1.00 73.06 226 ASN A C 1
ATOM 1838 O O . ASN A 1 226 ? -6.411 13.808 -24.578 1.00 73.06 226 ASN A O 1
ATOM 1842 N N . ALA A 1 227 ? -5.089 12.133 -25.249 1.00 69.75 227 ALA A N 1
ATOM 1843 C CA . ALA A 1 227 ? -5.694 11.996 -26.568 1.00 69.75 227 ALA A CA 1
ATOM 1844 C C . ALA A 1 227 ? -6.661 10.798 -26.705 1.00 69.75 227 ALA A C 1
ATOM 1846 O O . ALA A 1 227 ? -6.892 10.034 -25.764 1.00 69.75 227 ALA A O 1
ATOM 1847 N N . SER A 1 228 ? -7.313 10.718 -27.867 1.00 78.19 228 SER A N 1
ATOM 1848 C CA . SER A 1 228 ? -8.488 9.887 -28.168 1.00 78.19 228 SER A CA 1
ATOM 1849 C C . SER A 1 228 ? -8.180 8.382 -28.252 1.00 78.19 228 SER A C 1
ATOM 1851 O O . SER A 1 228 ? -7.026 7.966 -28.192 1.00 78.19 228 SER A O 1
ATOM 1853 N N . GLU A 1 229 ? -9.202 7.534 -28.442 1.00 81.12 229 GLU A N 1
ATOM 1854 C CA . GLU A 1 229 ? -9.022 6.084 -28.671 1.00 81.12 229 GLU A CA 1
ATOM 1855 C C . GLU A 1 229 ? -8.016 5.779 -29.792 1.00 81.12 229 GLU A C 1
ATOM 1857 O O . GLU A 1 229 ? -7.254 4.813 -29.713 1.00 81.12 229 GLU A O 1
ATOM 1862 N N . LYS A 1 230 ? -8.018 6.604 -30.846 1.00 81.50 230 LYS A N 1
ATOM 1863 C CA . LYS A 1 230 ? -7.096 6.460 -31.972 1.00 81.50 230 LYS A CA 1
ATOM 1864 C C . LYS A 1 230 ? -5.656 6.612 -31.497 1.00 81.50 230 LYS A C 1
ATOM 1866 O O . LYS A 1 230 ? -4.838 5.754 -31.801 1.00 81.50 230 LYS A O 1
ATOM 1871 N N . ASP A 1 231 ? -5.394 7.643 -30.703 1.00 79.06 231 ASP A N 1
ATOM 1872 C CA . ASP A 1 231 ? -4.065 7.957 -30.187 1.00 79.06 231 ASP A CA 1
ATOM 1873 C C . ASP A 1 231 ? -3.580 6.880 -29.212 1.00 79.06 231 ASP A C 1
ATOM 1875 O O . ASP A 1 231 ? -2.441 6.436 -29.314 1.00 79.06 231 ASP A O 1
ATOM 1879 N N . PHE A 1 232 ? -4.470 6.355 -28.360 1.00 82.00 232 PHE A N 1
ATOM 1880 C CA . PHE A 1 232 ? -4.162 5.210 -27.495 1.00 82.00 232 PHE A CA 1
ATOM 1881 C C . PHE A 1 232 ? -3.670 3.988 -28.290 1.00 82.00 232 PHE A C 1
ATOM 1883 O O . PHE A 1 232 ? -2.719 3.328 -27.882 1.00 82.00 232 PHE A O 1
ATOM 1890 N N . LYS A 1 233 ? -4.294 3.692 -29.440 1.00 82.62 233 LYS A N 1
ATOM 1891 C CA . LYS A 1 233 ? -3.911 2.558 -30.299 1.00 82.62 233 LYS A CA 1
ATOM 1892 C C . LYS A 1 233 ? -2.675 2.834 -31.156 1.00 82.62 233 LYS A C 1
ATOM 1894 O O . LYS A 1 233 ? -1.982 1.886 -31.510 1.00 82.62 233 LYS A O 1
ATOM 1899 N N . THR A 1 234 ? -2.425 4.088 -31.534 1.00 79.44 234 THR A N 1
ATOM 1900 C CA . THR A 1 234 ? -1.298 4.465 -32.406 1.00 79.44 234 THR A CA 1
ATOM 1901 C C . THR A 1 234 ? -0.035 4.863 -31.648 1.00 79.44 234 THR A C 1
ATOM 1903 O O . THR A 1 234 ? 1.021 4.963 -32.266 1.00 79.44 234 THR A O 1
ATOM 1906 N N . ASN A 1 235 ? -0.121 5.113 -30.339 1.00 79.56 235 ASN A N 1
ATOM 1907 C CA . ASN A 1 235 ? 1.036 5.421 -29.504 1.00 79.56 235 ASN A CA 1
ATOM 1908 C C . ASN A 1 235 ? 2.040 4.253 -29.537 1.00 79.56 235 ASN A C 1
ATOM 1910 O O . ASN A 1 235 ? 1.714 3.126 -29.170 1.00 79.56 235 ASN A O 1
ATOM 1914 N N . GLY A 1 236 ? 3.278 4.535 -29.958 1.00 74.62 236 GLY A N 1
ATOM 1915 C CA . GLY A 1 236 ? 4.364 3.545 -30.011 1.00 74.62 236 GLY A CA 1
ATOM 1916 C C . GLY A 1 236 ? 4.991 3.225 -28.649 1.00 74.62 236 GLY A C 1
ATOM 1917 O O . GLY A 1 236 ? 5.788 2.299 -28.541 1.00 74.62 236 GLY A O 1
ATOM 1918 N N . VAL A 1 237 ? 4.635 3.982 -27.609 1.00 83.44 237 VAL A N 1
ATOM 1919 C CA . VAL A 1 237 ? 5.069 3.778 -26.222 1.00 83.44 237 VAL A CA 1
ATOM 1920 C C . VAL A 1 237 ? 3.843 3.761 -25.325 1.00 83.44 237 VAL A C 1
ATOM 1922 O O . VAL A 1 237 ? 2.862 4.452 -25.594 1.00 83.44 237 VAL A O 1
ATOM 1925 N N . LYS A 1 238 ? 3.913 2.971 -24.256 1.00 87.69 238 LYS A N 1
ATOM 1926 C CA . LYS A 1 238 ? 2.887 2.877 -23.221 1.00 87.69 238 LYS A CA 1
ATOM 1927 C C . LYS A 1 238 ? 3.473 3.287 -21.881 1.00 87.69 238 LYS A C 1
ATOM 1929 O O . LYS A 1 238 ? 4.601 2.917 -21.564 1.00 87.69 238 LYS A O 1
ATOM 1934 N N . LEU A 1 239 ? 2.697 4.031 -21.102 1.00 90.06 239 LEU A N 1
ATOM 1935 C CA . LEU A 1 239 ? 3.063 4.414 -19.747 1.00 90.06 239 LEU A CA 1
ATOM 1936 C C . LEU A 1 239 ? 2.432 3.423 -18.773 1.00 90.06 239 LEU A C 1
ATOM 1938 O O . LEU A 1 239 ? 1.213 3.281 -18.745 1.00 90.06 239 LEU A O 1
ATOM 1942 N N . PHE A 1 240 ? 3.258 2.764 -17.970 1.00 92.75 240 PHE A N 1
ATOM 1943 C CA . PHE A 1 240 ? 2.806 1.932 -16.862 1.00 92.75 240 PHE A CA 1
ATOM 1944 C C . PHE A 1 240 ? 3.253 2.564 -15.547 1.00 92.75 240 PHE A C 1
ATOM 1946 O O . PHE A 1 240 ? 4.401 2.983 -15.405 1.00 92.75 240 PHE A O 1
ATOM 1953 N N . HIS A 1 241 ? 2.339 2.649 -14.586 1.00 93.56 241 HIS A N 1
ATOM 1954 C CA . HIS A 1 241 ? 2.670 2.965 -13.203 1.00 93.56 241 HIS A CA 1
ATOM 1955 C C . HIS A 1 241 ? 2.981 1.679 -12.455 1.00 93.56 241 HIS A C 1
ATOM 1957 O O . HIS A 1 241 ? 2.133 0.790 -12.357 1.00 93.56 241 HIS A O 1
ATOM 1963 N N . GLU A 1 242 ? 4.182 1.623 -11.889 1.00 92.88 242 GLU A N 1
ATOM 1964 C CA . GLU A 1 242 ? 4.583 0.576 -10.957 1.00 92.88 242 GLU A CA 1
ATOM 1965 C C . GLU A 1 242 ? 3.982 0.850 -9.572 1.00 92.88 242 GLU A C 1
ATOM 1967 O O . GLU A 1 242 ? 4.187 1.903 -8.955 1.00 92.88 242 GLU A O 1
ATOM 1972 N N . HIS A 1 243 ? 3.210 -0.112 -9.081 1.00 91.06 243 HIS A N 1
ATOM 1973 C CA . HIS A 1 243 ? 2.615 -0.123 -7.752 1.00 91.06 243 HIS A CA 1
ATOM 1974 C C . HIS A 1 243 ? 3.264 -1.218 -6.891 1.00 91.06 243 HIS A C 1
ATOM 1976 O O . HIS A 1 243 ? 3.845 -2.157 -7.427 1.00 91.06 243 HIS A O 1
ATOM 1982 N N . PRO A 1 244 ? 3.135 -1.169 -5.549 1.00 90.75 244 PRO A N 1
ATOM 1983 C CA . PRO A 1 244 ? 3.794 -2.134 -4.662 1.00 90.75 244 PRO A CA 1
ATOM 1984 C C . PRO A 1 244 ? 3.517 -3.618 -4.956 1.00 90.75 244 PRO A C 1
ATOM 1986 O O . PRO A 1 244 ? 4.296 -4.473 -4.550 1.00 90.75 244 PRO A O 1
ATOM 1989 N N . PHE A 1 245 ? 2.407 -3.929 -5.629 1.00 92.94 245 PHE A N 1
ATOM 1990 C CA . PHE A 1 245 ? 1.927 -5.295 -5.856 1.00 92.94 245 PHE A CA 1
ATOM 1991 C C . PHE A 1 245 ? 1.657 -5.622 -7.334 1.00 92.94 245 PHE A C 1
ATOM 1993 O O . PHE A 1 245 ? 1.129 -6.693 -7.629 1.00 92.94 245 PHE A O 1
ATOM 2000 N N . GLY A 1 246 ? 1.971 -4.712 -8.258 1.00 92.69 246 GLY A N 1
ATOM 2001 C CA . GLY A 1 246 ? 1.656 -4.877 -9.674 1.00 92.69 246 GLY A CA 1
ATOM 2002 C C . GLY A 1 246 ? 1.751 -3.569 -10.448 1.00 92.69 246 GLY A C 1
ATOM 2003 O O . GLY A 1 246 ? 2.194 -2.556 -9.921 1.00 92.69 246 GLY A O 1
ATOM 2004 N N . GLN A 1 247 ? 1.276 -3.568 -11.687 1.00 94.00 247 GLN A N 1
ATOM 2005 C CA . GLN A 1 247 ? 1.405 -2.436 -12.607 1.00 94.00 247 GLN A CA 1
ATOM 2006 C C . GLN A 1 247 ? 0.052 -2.045 -13.202 1.00 94.00 247 GLN A C 1
ATOM 2008 O O . GLN A 1 247 ? -0.838 -2.884 -13.357 1.00 94.00 247 GLN A O 1
ATOM 2013 N N . ALA A 1 248 ? -0.123 -0.778 -13.557 1.00 92.62 248 ALA A N 1
ATOM 2014 C CA . ALA A 1 248 ? -1.323 -0.297 -14.240 1.00 92.62 248 ALA A CA 1
ATOM 2015 C C . ALA A 1 248 ? -0.948 0.586 -15.433 1.00 92.62 248 ALA A C 1
ATOM 2017 O O . ALA A 1 248 ? -0.133 1.493 -15.295 1.00 92.62 248 ALA A O 1
ATOM 2018 N N . GLU A 1 249 ? -1.541 0.320 -16.600 1.00 91.88 249 GLU A N 1
ATOM 2019 C CA . GLU A 1 249 ? -1.387 1.183 -17.776 1.00 91.88 249 GLU A CA 1
ATOM 2020 C C . GLU A 1 249 ? -2.096 2.518 -17.525 1.00 91.88 249 GLU A C 1
ATOM 2022 O O . GLU A 1 249 ? -3.273 2.550 -17.162 1.00 91.88 249 GLU A O 1
ATOM 2027 N N . GLU A 1 250 ? -1.377 3.617 -17.720 1.00 89.69 250 GLU A N 1
ATOM 2028 C CA . GLU A 1 250 ? -1.852 4.969 -17.465 1.00 89.69 250 GLU A CA 1
ATOM 2029 C C . GLU A 1 250 ? -2.144 5.677 -18.791 1.00 89.69 250 GLU A C 1
ATOM 2031 O O . GLU A 1 250 ? -1.243 5.996 -19.569 1.00 89.69 250 GLU A O 1
ATOM 2036 N N . HIS A 1 251 ? -3.425 5.946 -19.054 1.00 89.69 251 HIS A N 1
ATOM 2037 C CA . HIS A 1 251 ? -3.856 6.705 -20.226 1.00 89.69 251 HIS A CA 1
ATOM 2038 C C . HIS A 1 251 ? -5.244 7.328 -20.021 1.00 89.69 251 HIS A C 1
ATOM 2040 O O . HIS A 1 251 ? -6.149 6.678 -19.490 1.00 89.69 251 HIS A O 1
ATOM 2046 N N . LEU A 1 252 ? -5.462 8.557 -20.508 1.00 88.50 252 LEU A N 1
ATOM 2047 C CA . LEU A 1 252 ? -6.737 9.268 -20.333 1.00 88.50 252 LEU A CA 1
ATOM 2048 C C . LEU A 1 252 ? -7.927 8.511 -20.949 1.00 88.50 252 LEU A C 1
ATOM 2050 O O . LEU A 1 252 ? -9.003 8.466 -20.359 1.00 88.50 252 LEU A O 1
ATOM 2054 N N . TYR A 1 253 ? -7.733 7.873 -22.109 1.00 88.25 253 TYR A N 1
ATOM 2055 C CA . TYR A 1 253 ? -8.749 7.020 -22.746 1.00 88.25 253 TYR A CA 1
ATOM 2056 C C . TYR A 1 253 ? -9.296 5.929 -21.808 1.00 88.25 253 TYR A C 1
ATOM 2058 O O . TYR A 1 253 ? -10.512 5.795 -21.699 1.00 88.25 253 TYR A O 1
ATOM 2066 N N . LEU A 1 254 ? -8.423 5.201 -21.097 1.00 88.06 254 LEU A N 1
ATOM 2067 C CA . LEU A 1 254 ? -8.831 4.142 -20.164 1.00 88.06 254 LEU A CA 1
ATOM 2068 C C . LEU A 1 254 ? -9.663 4.724 -19.014 1.00 88.06 254 LEU A C 1
ATOM 2070 O O . LEU A 1 254 ? -10.723 4.202 -18.678 1.00 88.06 254 LEU A O 1
ATOM 2074 N N . LYS A 1 255 ? -9.240 5.873 -18.474 1.00 88.38 255 LYS A N 1
ATOM 2075 C CA . LYS A 1 255 ? -9.958 6.570 -17.398 1.00 88.38 255 LYS A CA 1
ATOM 2076 C C . LYS A 1 255 ? -11.300 7.154 -17.845 1.00 88.38 255 LYS A C 1
ATOM 2078 O O . LYS A 1 255 ? -12.236 7.221 -17.054 1.00 88.38 255 LYS A O 1
ATOM 2083 N N . ASN A 1 256 ? -11.424 7.573 -19.103 1.00 88.25 256 ASN A N 1
ATOM 2084 C CA . ASN A 1 256 ? -12.665 8.133 -19.645 1.00 88.25 256 ASN A CA 1
ATOM 2085 C C . ASN A 1 256 ? -13.778 7.096 -19.819 1.00 88.25 256 ASN A C 1
ATOM 2087 O O . ASN A 1 256 ? -14.942 7.484 -19.837 1.00 88.25 256 ASN A O 1
ATOM 2091 N N . GLN A 1 257 ? -13.445 5.806 -19.899 1.00 86.75 257 GLN A N 1
ATOM 2092 C CA . GLN A 1 257 ? -14.429 4.717 -19.894 1.00 86.75 257 GLN A CA 1
ATOM 2093 C C . GLN A 1 257 ? -15.056 4.485 -18.508 1.00 86.75 257 GLN A C 1
ATOM 2095 O O . GLN A 1 257 ? -16.015 3.726 -18.379 1.00 86.75 257 GLN A O 1
ATOM 2100 N N . LEU A 1 258 ? -14.503 5.110 -17.464 1.00 88.69 258 LEU A N 1
ATOM 2101 C CA . LEU A 1 258 ? -14.915 4.929 -16.081 1.00 88.69 258 LEU A CA 1
ATOM 2102 C C . LEU A 1 258 ? -15.709 6.146 -15.605 1.00 88.69 258 LEU A C 1
ATOM 2104 O O . LEU A 1 258 ? -15.153 7.170 -15.204 1.00 88.69 258 LEU A O 1
ATOM 2108 N N . ASP A 1 259 ? -17.033 6.008 -15.595 1.00 87.81 259 ASP A N 1
ATOM 2109 C CA . ASP A 1 259 ? -17.955 7.087 -15.210 1.00 87.81 259 ASP A CA 1
ATOM 2110 C C . ASP A 1 259 ? -17.831 7.511 -13.740 1.00 87.81 259 ASP A C 1
ATOM 2112 O O . ASP A 1 259 ? -18.250 8.603 -13.368 1.00 87.81 259 ASP A O 1
ATOM 2116 N N . PHE A 1 260 ? -17.267 6.651 -12.887 1.00 88.44 260 PHE A N 1
ATOM 2117 C CA . PHE A 1 260 ? -17.112 6.934 -11.459 1.00 88.44 260 PHE A CA 1
ATOM 2118 C C . PHE A 1 260 ? -15.874 7.775 -11.125 1.00 88.44 260 PHE A C 1
ATOM 2120 O O . PHE A 1 260 ? -15.741 8.184 -9.975 1.00 88.44 260 PHE A O 1
ATOM 2127 N N . LEU A 1 261 ? -14.974 8.006 -12.087 1.00 89.25 261 LEU A N 1
ATOM 2128 C CA . LEU A 1 261 ? -13.802 8.853 -11.883 1.00 89.25 261 LEU A CA 1
ATOM 2129 C C . LEU A 1 261 ? -14.157 10.322 -12.103 1.00 89.25 261 LEU A C 1
ATOM 2131 O O . LEU A 1 261 ? -14.754 10.691 -13.121 1.00 89.25 261 LEU A O 1
ATOM 2135 N N . ASN A 1 262 ? -13.738 11.175 -11.173 1.00 87.25 262 ASN A N 1
ATOM 2136 C CA . ASN A 1 262 ? -13.896 12.619 -11.306 1.00 87.25 262 ASN A CA 1
ATOM 2137 C C . ASN A 1 262 ? -12.815 13.232 -12.229 1.00 87.25 262 ASN A C 1
ATOM 2139 O O . ASN A 1 262 ? -11.858 12.573 -12.638 1.00 87.25 262 ASN A O 1
ATOM 2143 N N . ASN A 1 263 ? -12.958 14.515 -12.577 1.00 85.50 263 ASN A N 1
ATOM 2144 C CA . ASN A 1 263 ? -12.026 15.196 -13.490 1.00 85.50 263 ASN A CA 1
ATOM 2145 C C . ASN A 1 263 ? -10.589 15.292 -12.949 1.00 85.50 263 ASN A C 1
ATOM 2147 O O . ASN A 1 263 ? -9.652 15.337 -13.741 1.00 85.50 263 ASN A O 1
ATOM 2151 N N . GLU A 1 264 ? -10.404 15.328 -11.627 1.00 83.94 264 GLU A N 1
ATOM 2152 C CA . GLU A 1 264 ? -9.075 15.342 -11.005 1.00 83.94 264 GLU A CA 1
ATOM 2153 C C . GLU A 1 264 ? -8.407 13.963 -11.107 1.00 83.94 264 GLU A C 1
ATOM 2155 O O . GLU A 1 264 ? -7.247 13.869 -11.492 1.00 83.94 264 GLU A O 1
ATOM 2160 N N . GLU A 1 265 ? -9.152 12.883 -10.870 1.00 83.25 265 GLU A N 1
ATOM 2161 C CA . GLU A 1 265 ? -8.674 11.496 -10.974 1.00 83.25 265 GLU A CA 1
ATOM 2162 C C . GLU A 1 265 ? -8.382 11.072 -12.419 1.00 83.25 265 GLU A C 1
ATOM 2164 O O . GLU A 1 265 ? -7.542 10.201 -12.668 1.00 83.25 265 GLU A O 1
ATOM 2169 N N . LYS A 1 266 ? -9.060 11.705 -13.383 1.00 86.06 266 LYS A N 1
ATOM 2170 C CA . LYS A 1 266 ? -8.822 11.519 -14.818 1.00 86.06 266 LYS A CA 1
ATOM 2171 C C . LYS A 1 266 ? -7.509 12.139 -15.295 1.00 86.06 266 LYS A C 1
ATOM 2173 O O . LYS A 1 266 ? -7.035 11.756 -16.361 1.00 86.06 266 LYS A O 1
ATOM 2178 N N . LYS A 1 267 ? -6.882 13.034 -14.523 1.00 86.62 267 LYS A N 1
ATOM 2179 C CA . LYS A 1 267 ? -5.559 13.571 -14.870 1.00 86.62 267 LYS A CA 1
ATOM 2180 C C . LYS A 1 267 ? -4.530 12.445 -14.901 1.00 86.62 267 LYS A C 1
ATOM 2182 O O . LYS A 1 267 ? -4.541 11.554 -14.054 1.00 86.62 267 LYS A O 1
ATOM 2187 N N . THR A 1 268 ? -3.656 12.476 -15.897 1.00 86.50 268 THR A N 1
ATOM 2188 C CA . THR A 1 268 ? -2.557 11.519 -16.048 1.00 86.50 268 THR A CA 1
ATOM 2189 C C . THR A 1 268 ? -1.251 12.144 -15.594 1.00 86.50 268 THR A C 1
ATOM 2191 O O . THR A 1 268 ? -0.937 13.270 -15.982 1.00 86.50 268 THR A O 1
ATOM 2194 N N . PHE A 1 269 ? -0.477 11.401 -14.810 1.00 87.06 269 PHE A N 1
ATOM 2195 C CA . PHE A 1 269 ? 0.823 11.835 -14.298 1.00 87.06 269 PHE A CA 1
ATOM 2196 C C . PHE A 1 269 ? 1.919 10.866 -14.737 1.00 87.06 269 PHE A C 1
ATOM 2198 O O . PHE A 1 269 ? 1.652 9.693 -14.982 1.00 87.06 269 PHE A O 1
ATOM 2205 N N . LEU A 1 270 ? 3.164 11.343 -14.821 1.00 88.12 270 LEU A N 1
ATOM 2206 C CA . LEU A 1 270 ? 4.309 10.480 -15.139 1.00 88.12 270 LEU A CA 1
ATOM 2207 C C . LEU A 1 270 ? 4.618 9.490 -14.012 1.00 88.12 270 LEU A C 1
ATOM 2209 O O . LEU A 1 270 ? 5.061 8.379 -14.278 1.00 88.12 270 LEU A O 1
ATOM 2213 N N . LEU A 1 271 ? 4.374 9.898 -12.767 1.00 89.69 271 LEU A N 1
ATOM 2214 C CA . LEU A 1 271 ? 4.610 9.091 -11.578 1.00 89.69 271 LEU A CA 1
ATOM 2215 C C . LEU A 1 271 ? 3.296 8.892 -10.815 1.00 89.69 271 LEU A C 1
ATOM 2217 O O . LEU A 1 271 ? 2.474 9.815 -10.783 1.00 89.69 271 LEU A O 1
ATOM 2221 N N . PRO A 1 272 ? 3.098 7.723 -10.185 1.00 87.19 272 PRO A N 1
ATOM 2222 C CA . PRO A 1 272 ? 1.962 7.505 -9.304 1.00 87.19 272 PRO A CA 1
ATOM 2223 C C . PRO A 1 272 ? 2.066 8.403 -8.066 1.00 87.19 272 PRO A C 1
ATOM 2225 O O . PRO A 1 272 ? 3.134 8.533 -7.468 1.00 87.19 272 PRO A O 1
ATOM 2228 N N . ASP A 1 273 ? 0.939 8.984 -7.658 1.00 83.50 273 ASP A N 1
ATOM 2229 C CA . ASP A 1 273 ? 0.830 9.735 -6.408 1.00 83.50 273 ASP A CA 1
ATOM 2230 C C . ASP A 1 273 ? 0.276 8.841 -5.289 1.00 83.50 273 ASP A C 1
ATOM 2232 O O . ASP A 1 273 ? -0.708 8.115 -5.472 1.00 83.50 273 ASP A O 1
ATOM 2236 N N . TYR A 1 274 ? 0.906 8.910 -4.118 1.00 82.06 274 TYR A N 1
ATOM 2237 C CA . TYR A 1 274 ? 0.487 8.195 -2.920 1.00 82.06 274 TYR A CA 1
ATOM 2238 C C . TYR A 1 274 ? 0.247 9.193 -1.798 1.00 82.06 274 TYR A C 1
ATOM 2240 O O . TYR A 1 274 ? 1.149 9.895 -1.337 1.00 82.06 274 TYR A O 1
ATOM 2248 N N . CYS A 1 275 ? -0.991 9.228 -1.312 1.00 75.38 275 CYS A N 1
ATOM 2249 C CA . CYS A 1 275 ? -1.332 10.074 -0.182 1.00 75.38 275 CYS A CA 1
ATOM 2250 C C . CYS A 1 275 ? -0.612 9.607 1.089 1.00 75.38 275 CYS A C 1
ATOM 2252 O O . CYS A 1 275 ? -0.468 8.411 1.339 1.00 75.38 275 CYS A O 1
ATOM 2254 N N . LYS A 1 276 ? -0.254 10.563 1.951 1.00 79.31 276 LYS A N 1
ATOM 2255 C CA . LYS A 1 276 ? 0.226 10.266 3.306 1.00 79.31 276 LYS A CA 1
ATOM 2256 C C . LYS A 1 276 ? -0.860 9.528 4.094 1.00 79.31 276 LYS A C 1
ATOM 2258 O O . LYS A 1 276 ? -2.003 9.988 4.131 1.00 79.31 276 LYS A O 1
ATOM 2263 N N . GLY A 1 277 ? -0.482 8.429 4.743 1.00 83.44 277 GLY A N 1
ATOM 2264 C CA . GLY A 1 277 ? -1.354 7.667 5.629 1.00 83.44 277 GLY A CA 1
ATOM 2265 C C . GLY A 1 277 ? -1.163 6.158 5.512 1.00 83.44 277 GLY A C 1
ATOM 2266 O O . GLY A 1 277 ? -0.076 5.698 5.167 1.00 83.44 277 GLY A O 1
ATOM 2267 N N . GLY A 1 278 ? -2.209 5.404 5.843 1.00 87.06 278 GLY A N 1
ATOM 2268 C CA . GLY A 1 278 ? -2.218 3.941 5.824 1.00 87.06 278 GLY A CA 1
ATOM 2269 C C . GLY A 1 278 ? -3.300 3.390 4.900 1.00 87.06 278 GLY A C 1
ATOM 2270 O O . GLY A 1 278 ? -4.386 3.963 4.794 1.00 87.06 278 GLY A O 1
ATOM 2271 N N . GLU A 1 279 ? -3.010 2.266 4.248 1.00 91.56 279 GLU A N 1
ATOM 2272 C CA . GLU A 1 279 ? -3.941 1.560 3.368 1.00 91.56 279 GLU A CA 1
ATOM 2273 C C . GLU A 1 279 ? -3.995 0.074 3.737 1.00 91.56 279 GLU A C 1
ATOM 2275 O O . GLU A 1 279 ? -2.964 -0.570 3.929 1.00 91.56 279 GLU A O 1
ATOM 2280 N N . LEU A 1 280 ? -5.208 -0.468 3.822 1.00 92.88 280 LEU A N 1
ATOM 2281 C CA . LEU A 1 280 ? -5.492 -1.880 4.049 1.00 92.88 280 LEU A CA 1
ATOM 2282 C C . LEU A 1 280 ? -6.195 -2.447 2.816 1.00 92.88 280 LEU A C 1
ATOM 2284 O O . LEU A 1 280 ? -7.222 -1.916 2.396 1.00 92.88 280 LEU A O 1
ATOM 2288 N N . TYR A 1 281 ? -5.668 -3.546 2.280 1.00 95.06 281 TYR A N 1
ATOM 2289 C CA . TYR A 1 281 ? -6.194 -4.238 1.106 1.00 95.06 281 TYR A CA 1
ATOM 2290 C C . TYR A 1 281 ? -6.799 -5.588 1.504 1.00 95.06 281 TYR A C 1
ATOM 2292 O O . TYR A 1 281 ? -6.142 -6.398 2.154 1.00 95.06 281 TYR A O 1
ATOM 2300 N N . ILE A 1 282 ? -8.046 -5.837 1.105 1.00 96.31 282 ILE A N 1
ATOM 2301 C CA . ILE A 1 282 ? -8.808 -7.051 1.419 1.00 96.31 282 ILE A CA 1
ATOM 2302 C C . ILE A 1 282 ? -9.275 -7.685 0.105 1.00 96.31 282 ILE A C 1
ATOM 2304 O O . ILE A 1 282 ? -10.063 -7.086 -0.626 1.00 96.31 282 ILE A O 1
ATOM 2308 N N . GLY A 1 283 ? -8.789 -8.888 -0.199 1.00 96.12 283 GLY A N 1
ATOM 2309 C CA . GLY A 1 283 ? -9.181 -9.650 -1.387 1.00 96.12 283 GLY A CA 1
ATOM 2310 C C . GLY A 1 283 ? -10.369 -10.568 -1.101 1.00 96.12 283 GLY A C 1
ATOM 2311 O O . GLY A 1 283 ? -10.307 -11.401 -0.201 1.00 96.12 283 GLY A O 1
ATOM 2312 N N . LEU A 1 284 ? -11.456 -10.428 -1.863 1.00 95.50 284 LEU A N 1
ATOM 2313 C CA . LEU A 1 284 ? -12.662 -11.251 -1.745 1.00 95.50 284 LEU A CA 1
ATOM 2314 C C . LEU A 1 284 ? -12.733 -12.263 -2.898 1.00 95.50 284 LEU A C 1
ATOM 2316 O O . LEU A 1 284 ? -12.983 -11.884 -4.041 1.00 95.50 284 LEU A O 1
ATOM 2320 N N . GLU A 1 285 ? -12.527 -13.547 -2.605 1.00 92.69 285 GLU A N 1
ATOM 2321 C CA . GLU A 1 285 ? -12.359 -14.599 -3.621 1.00 92.69 285 GLU A CA 1
ATOM 2322 C C . GLU A 1 285 ? -13.660 -14.930 -4.365 1.00 92.69 285 GLU A C 1
ATOM 2324 O O . GLU A 1 285 ? -13.748 -14.792 -5.579 1.00 92.69 285 GLU A O 1
ATOM 2329 N N . GLU A 1 286 ? -14.722 -15.315 -3.662 1.00 91.62 286 GLU A N 1
ATOM 2330 C CA . GLU A 1 286 ? -15.977 -15.774 -4.288 1.00 91.62 286 GLU A CA 1
ATOM 2331 C C . GLU A 1 286 ? -17.063 -14.691 -4.366 1.00 91.62 286 GLU A C 1
ATOM 2333 O O . GLU A 1 286 ? -18.234 -14.970 -4.640 1.00 91.62 286 GLU A O 1
ATOM 2338 N N . ALA A 1 287 ? -16.690 -13.434 -4.135 1.00 92.44 287 ALA A N 1
ATOM 2339 C CA . ALA A 1 287 ? -17.628 -12.325 -4.165 1.00 92.44 287 ALA A CA 1
ATOM 2340 C C . ALA A 1 287 ? -18.078 -11.998 -5.598 1.00 92.44 287 ALA A C 1
ATOM 2342 O O . ALA A 1 287 ? -17.282 -12.002 -6.541 1.00 92.44 287 ALA A O 1
ATOM 2343 N N . LYS A 1 288 ? -19.369 -11.689 -5.760 1.00 93.56 288 LYS A N 1
ATOM 2344 C CA . LYS A 1 288 ? -19.962 -11.270 -7.039 1.00 93.56 288 LYS A CA 1
ATOM 2345 C C . LYS A 1 288 ? -20.430 -9.813 -6.971 1.00 93.56 288 LYS A C 1
ATOM 2347 O O . LYS A 1 288 ? -20.846 -9.358 -5.903 1.00 93.56 288 LYS A O 1
ATOM 2352 N N . PRO A 1 289 ? -20.436 -9.085 -8.102 1.00 93.38 289 PRO A N 1
ATOM 2353 C CA . PRO A 1 289 ? -21.028 -7.752 -8.158 1.00 93.38 289 PRO A CA 1
ATOM 2354 C C . PRO A 1 289 ? -22.473 -7.764 -7.654 1.00 93.38 289 PRO A C 1
ATOM 2356 O O . PRO A 1 289 ? -23.179 -8.759 -7.822 1.00 93.38 289 PRO A O 1
ATOM 2359 N N . THR A 1 290 ? -22.921 -6.662 -7.054 1.00 93.25 290 THR A N 1
ATOM 2360 C CA . THR A 1 290 ? -24.244 -6.458 -6.423 1.00 93.25 290 THR A CA 1
ATOM 2361 C C . THR A 1 290 ? -24.527 -7.263 -5.151 1.00 93.25 290 THR A C 1
ATOM 2363 O O . THR A 1 290 ? -25.559 -7.049 -4.519 1.00 93.25 290 THR A O 1
ATOM 2366 N N . GLN A 1 291 ? -23.625 -8.154 -4.728 1.00 94.69 291 GLN A N 1
ATOM 2367 C CA . GLN A 1 291 ? -23.766 -8.832 -3.442 1.00 94.69 291 GLN A CA 1
ATOM 2368 C C . GLN A 1 291 ? -23.408 -7.904 -2.285 1.00 94.69 291 GLN A C 1
ATOM 2370 O O . GLN A 1 291 ? -22.523 -7.054 -2.385 1.00 94.69 291 GLN A O 1
ATOM 2375 N N . THR A 1 292 ? -24.074 -8.120 -1.156 1.00 95.56 292 THR A N 1
ATOM 2376 C CA . THR A 1 292 ? -23.699 -7.506 0.113 1.00 95.56 292 THR A CA 1
ATOM 2377 C C . THR A 1 292 ? -22.637 -8.342 0.809 1.00 95.56 292 THR A C 1
ATOM 2379 O O . THR A 1 292 ? -22.790 -9.552 0.967 1.00 95.56 292 THR A O 1
ATOM 2382 N N . VAL A 1 293 ? -21.582 -7.678 1.263 1.00 96.38 293 VAL A N 1
ATOM 2383 C CA . VAL A 1 293 ? -20.516 -8.264 2.069 1.00 96.38 293 VAL A CA 1
ATOM 2384 C C . VAL A 1 293 ? -20.566 -7.643 3.454 1.00 96.38 293 VAL A C 1
ATOM 2386 O O . VAL A 1 293 ? -20.778 -6.441 3.601 1.00 96.38 293 VAL A O 1
ATOM 2389 N N . SER A 1 294 ? -20.393 -8.486 4.466 1.00 96.69 294 SER A N 1
ATOM 2390 C CA . SER A 1 294 ? -20.311 -8.091 5.868 1.00 96.69 294 SER A CA 1
ATOM 2391 C C . SER A 1 294 ? -18.971 -8.552 6.424 1.00 96.69 294 SER A C 1
ATOM 2393 O O . SER A 1 294 ? -18.668 -9.742 6.356 1.00 96.69 294 SER A O 1
ATOM 2395 N N . LEU A 1 295 ? -18.156 -7.634 6.930 1.00 96.69 295 LEU A N 1
ATOM 2396 C CA . LEU A 1 295 ? -16.838 -7.909 7.494 1.00 96.69 295 LEU A CA 1
ATOM 2397 C C . LEU A 1 295 ? -16.842 -7.515 8.970 1.00 96.69 295 LEU A C 1
ATOM 2399 O O . LEU A 1 295 ? -17.016 -6.342 9.287 1.00 96.69 295 LEU A O 1
ATOM 2403 N N . LEU A 1 296 ? -16.629 -8.473 9.869 1.00 96.00 296 LEU A N 1
ATOM 2404 C CA . LEU A 1 296 ? -16.303 -8.175 11.261 1.00 96.00 296 LEU A CA 1
ATOM 2405 C C . LEU A 1 296 ? -14.828 -7.815 11.336 1.00 96.00 296 LEU A C 1
ATOM 2407 O O . LEU A 1 296 ? -13.973 -8.660 11.075 1.00 96.00 296 LEU A O 1
ATOM 2411 N N . VAL A 1 297 ? -14.544 -6.572 11.703 1.00 95.69 297 VAL A N 1
ATOM 2412 C CA . VAL A 1 297 ? -13.194 -6.108 11.995 1.00 95.69 297 VAL A CA 1
ATOM 2413 C C . VAL A 1 297 ? -13.017 -6.160 13.503 1.00 95.69 297 VAL A C 1
ATOM 2415 O O . VAL A 1 297 ? -13.607 -5.362 14.233 1.00 95.69 297 VAL A O 1
ATOM 2418 N N . GLN A 1 298 ? -12.217 -7.116 13.964 1.00 92.62 298 GLN A N 1
ATOM 2419 C CA . GLN A 1 298 ? -11.835 -7.214 15.363 1.00 92.62 298 GLN A CA 1
ATOM 2420 C C . GLN A 1 298 ? -10.513 -6.482 15.567 1.00 92.62 298 GLN A C 1
ATOM 2422 O O . GLN A 1 298 ? -9.501 -6.828 14.950 1.00 92.62 298 GLN A O 1
ATOM 2427 N N . VAL A 1 299 ? -10.509 -5.508 16.471 1.00 90.62 299 VAL A N 1
ATOM 2428 C CA . VAL A 1 299 ? -9.309 -4.761 16.857 1.00 90.62 299 VAL A CA 1
ATOM 2429 C C . VAL A 1 299 ? -9.011 -4.942 18.338 1.00 90.62 299 VAL A C 1
ATOM 2431 O O . VAL A 1 299 ? -9.874 -5.323 19.131 1.00 90.62 299 VAL A O 1
ATOM 2434 N N . LEU A 1 300 ? -7.764 -4.670 18.700 1.00 87.06 300 LEU A N 1
ATOM 2435 C CA . LEU A 1 300 ? -7.310 -4.588 20.076 1.00 87.06 300 LEU A CA 1
ATOM 2436 C C . LEU A 1 300 ? -7.469 -3.143 20.552 1.00 87.06 300 LEU A C 1
ATOM 2438 O O . LEU A 1 300 ? -6.592 -2.309 20.333 1.00 87.06 300 LEU A O 1
ATOM 2442 N N . GLU A 1 301 ? -8.631 -2.833 21.116 1.00 82.25 301 GLU A N 1
ATOM 2443 C CA . GLU A 1 301 ? -8.994 -1.480 21.552 1.00 82.25 301 GLU A CA 1
ATOM 2444 C C . GLU A 1 301 ? -7.988 -0.936 22.583 1.00 82.25 301 GLU A C 1
ATOM 2446 O O . GLU A 1 301 ? -7.546 -1.663 23.470 1.00 82.25 301 GLU A O 1
ATOM 2451 N N . GLY A 1 302 ? -7.593 0.336 22.450 1.00 79.06 302 GLY A N 1
ATOM 2452 C CA . GLY A 1 302 ? -6.607 0.972 23.333 1.00 79.06 302 GLY A CA 1
ATOM 2453 C C . GLY A 1 302 ? -5.143 0.732 22.940 1.00 79.06 302 GLY A C 1
ATOM 2454 O O . GLY A 1 302 ? -4.246 1.217 23.626 1.00 79.06 302 GLY A O 1
ATOM 2455 N N . SER A 1 303 ? -4.882 0.009 21.843 1.00 84.50 303 SER A N 1
ATOM 2456 C CA . SER A 1 303 ? -3.529 -0.170 21.285 1.00 84.50 303 SER A CA 1
ATOM 2457 C C . SER A 1 303 ? -3.077 0.959 20.349 1.00 84.50 303 SER A C 1
ATOM 2459 O O . SER A 1 303 ? -1.919 0.975 19.924 1.00 84.50 303 SER A O 1
ATOM 2461 N N . GLU A 1 304 ? -3.976 1.879 19.998 1.00 84.06 304 GLU A N 1
ATOM 2462 C CA . GLU A 1 304 ? -3.646 3.106 19.280 1.00 84.06 304 GLU A CA 1
ATOM 2463 C C . GLU A 1 304 ? -2.784 4.047 20.133 1.00 84.06 304 GLU A C 1
ATOM 2465 O O . GLU A 1 304 ? -2.791 3.989 21.363 1.00 84.06 304 GLU A O 1
ATOM 2470 N N . ASN A 1 305 ? -2.055 4.957 19.486 1.00 79.50 305 ASN A N 1
ATOM 2471 C CA . ASN A 1 305 ? -1.331 6.000 20.200 1.00 79.50 305 ASN A CA 1
ATOM 2472 C C . ASN A 1 305 ? -2.331 7.040 20.757 1.00 79.50 305 ASN A C 1
ATOM 2474 O O . ASN A 1 305 ? -2.939 7.760 19.959 1.00 79.50 305 ASN A O 1
ATOM 2478 N N . PRO A 1 306 ? -2.471 7.188 22.090 1.00 67.81 306 PRO A N 1
ATOM 2479 C CA . PRO A 1 306 ? -3.420 8.127 22.695 1.00 67.81 306 PRO A CA 1
ATOM 2480 C C . PRO A 1 306 ? -3.095 9.592 22.399 1.00 67.81 306 PRO A C 1
ATOM 2482 O O . PRO A 1 306 ? -3.982 10.447 22.441 1.00 67.81 306 PRO A O 1
ATOM 2485 N N . GLU A 1 307 ? -1.824 9.875 22.115 1.00 70.12 307 GLU A N 1
ATOM 2486 C CA . GLU A 1 307 ? -1.352 11.212 21.790 1.00 70.12 307 GLU A CA 1
ATOM 2487 C C . GLU A 1 307 ? -1.669 11.586 20.348 1.00 70.12 307 GLU A C 1
ATOM 2489 O O . GLU A 1 307 ? -1.638 12.767 20.023 1.00 70.12 307 GLU A O 1
ATOM 2494 N N . ALA A 1 308 ? -1.960 10.622 19.468 1.00 73.50 308 ALA A N 1
ATOM 2495 C CA . ALA A 1 308 ? -2.267 10.917 18.077 1.00 73.50 308 ALA A CA 1
ATOM 2496 C C . ALA A 1 308 ? -3.527 11.788 17.956 1.00 73.50 308 ALA A C 1
ATOM 2498 O O . ALA A 1 308 ? -4.501 11.631 18.695 1.00 73.50 308 ALA A O 1
ATOM 2499 N N . ASP A 1 309 ? -3.525 12.693 16.974 1.00 70.75 309 ASP A N 1
ATOM 2500 C CA . ASP A 1 309 ? -4.689 13.527 16.696 1.00 70.75 309 ASP A CA 1
ATOM 2501 C C . ASP A 1 309 ? -5.918 12.658 16.417 1.00 70.75 309 ASP A C 1
ATOM 2503 O O . ASP A 1 309 ? -5.897 11.801 15.527 1.00 70.75 309 ASP A O 1
ATOM 2507 N N . SER A 1 310 ? -7.019 12.961 17.102 1.00 68.25 310 SER A N 1
ATOM 2508 C CA . SER A 1 310 ? -8.306 12.337 16.808 1.00 68.25 310 SER A CA 1
ATOM 2509 C C . SER A 1 310 ? -8.744 12.632 15.369 1.00 68.25 310 SER A C 1
ATOM 2511 O O . SER A 1 310 ? -8.396 13.656 14.768 1.00 68.25 310 SER A O 1
ATOM 2513 N N . PHE A 1 311 ? -9.560 11.740 14.815 1.00 75.00 311 PHE A N 1
ATOM 2514 C CA . PHE A 1 311 ? -10.230 11.956 13.538 1.00 75.00 311 PHE A CA 1
ATOM 2515 C C . PHE A 1 311 ? -11.233 13.112 13.662 1.00 75.00 311 PHE A C 1
ATOM 2517 O O . PHE A 1 311 ? -12.113 13.079 14.522 1.00 75.00 311 PHE A O 1
ATOM 2524 N N . THR A 1 312 ? -11.116 14.139 12.813 1.00 67.75 312 THR A N 1
ATOM 2525 C CA . THR A 1 312 ? -12.040 15.285 12.792 1.00 67.75 312 THR A CA 1
ATOM 2526 C C . THR A 1 312 ? -12.630 15.509 11.399 1.00 67.75 312 THR A C 1
ATOM 2528 O O . THR A 1 312 ? -11.979 15.316 10.369 1.00 67.75 312 THR A O 1
ATOM 2531 N N . GLY A 1 313 ? -13.904 15.912 11.355 1.00 66.69 313 GLY A N 1
ATOM 2532 C CA . GLY A 1 313 ? -14.603 16.267 10.117 1.00 66.69 313 GLY A CA 1
ATOM 2533 C C . GLY A 1 313 ? -14.576 15.163 9.051 1.00 66.69 313 GLY A C 1
ATOM 2534 O O . GLY A 1 313 ? -15.111 14.073 9.256 1.00 66.69 313 GLY A O 1
ATOM 2535 N N . LYS A 1 314 ? -13.973 15.473 7.895 1.00 62.75 314 LYS A N 1
ATOM 2536 C CA . LYS A 1 314 ? -13.890 14.593 6.714 1.00 62.75 314 LYS A CA 1
ATOM 2537 C C . LYS A 1 314 ? -12.707 13.616 6.735 1.00 62.75 314 LYS A C 1
ATOM 2539 O O . LYS A 1 314 ? -12.552 12.861 5.791 1.00 62.75 314 LYS A O 1
ATOM 2544 N N . GLN A 1 315 ? -11.885 13.593 7.784 1.00 72.19 315 GLN A N 1
ATOM 2545 C CA . GLN A 1 315 ? -10.678 12.751 7.846 1.00 72.19 315 GLN A CA 1
ATOM 2546 C C . GLN A 1 315 ? -10.961 11.267 8.145 1.00 72.19 315 GLN A C 1
ATOM 2548 O O . GLN A 1 315 ? -10.078 10.567 8.631 1.00 72.19 315 GLN A O 1
ATOM 2553 N N . LYS A 1 316 ? -12.187 10.791 7.914 1.00 83.50 316 LYS A N 1
ATOM 2554 C CA . LYS A 1 316 ? -12.619 9.436 8.275 1.00 83.50 316 LYS A CA 1
ATOM 2555 C C . LYS A 1 316 ? -11.945 8.377 7.402 1.00 83.50 316 LYS A C 1
ATOM 2557 O O . LYS A 1 316 ? -11.417 8.685 6.338 1.00 83.50 316 LYS A O 1
ATOM 2562 N N . ALA A 1 317 ? -11.981 7.127 7.853 1.00 89.06 317 ALA A N 1
ATOM 2563 C CA . ALA A 1 317 ? -11.539 5.996 7.051 1.00 89.06 317 ALA A CA 1
ATOM 2564 C C . ALA A 1 317 ? -12.427 5.847 5.805 1.00 89.06 317 ALA A C 1
ATOM 2566 O O . ALA A 1 317 ? -13.641 5.649 5.909 1.00 89.06 317 ALA A O 1
ATOM 2567 N N . GLU A 1 318 ? -11.811 5.941 4.632 1.00 91.69 318 GLU A N 1
ATOM 2568 C CA . GLU A 1 318 ? -12.474 5.853 3.336 1.00 91.69 318 GLU A CA 1
ATOM 2569 C C . GLU A 1 318 ? -12.418 4.421 2.818 1.00 91.69 318 GLU A C 1
ATOM 2571 O O . GLU A 1 318 ? -11.369 3.777 2.850 1.00 91.69 318 GLU A O 1
ATOM 2576 N N . TRP A 1 319 ? -13.543 3.927 2.309 1.00 94.75 319 TRP A N 1
ATOM 2577 C CA . TRP A 1 319 ? -13.635 2.595 1.725 1.00 94.75 319 TRP A CA 1
ATOM 2578 C C . TRP A 1 319 ? -13.788 2.691 0.213 1.00 94.75 319 TRP A C 1
ATOM 2580 O O . TRP A 1 319 ? -14.463 3.577 -0.309 1.00 94.75 319 TRP A O 1
ATOM 2590 N N . SER A 1 320 ? -13.142 1.793 -0.518 1.00 95.31 320 SER A N 1
ATOM 2591 C CA . SER A 1 320 ? -13.180 1.753 -1.980 1.00 95.31 320 SER A CA 1
ATOM 2592 C C . SER A 1 320 ? -13.086 0.323 -2.491 1.00 95.31 320 SER A C 1
ATOM 2594 O O . SER A 1 320 ? -12.558 -0.550 -1.810 1.00 95.31 320 SER A O 1
ATOM 2596 N N . VAL A 1 321 ? -13.552 0.078 -3.710 1.00 95.88 321 VAL A N 1
ATOM 2597 C CA . VAL A 1 321 ? -13.414 -1.208 -4.404 1.00 95.88 321 VAL A CA 1
ATOM 2598 C C . VAL A 1 321 ? -12.591 -1.030 -5.676 1.00 95.88 321 VAL A C 1
ATOM 2600 O O . VAL A 1 321 ? -12.689 0.000 -6.346 1.00 95.88 321 VAL A O 1
ATOM 2603 N N . LEU A 1 322 ? -11.772 -2.016 -6.023 1.00 94.81 322 LEU A N 1
ATOM 2604 C CA . LEU A 1 322 ? -10.990 -1.985 -7.252 1.00 94.81 322 LEU A CA 1
ATOM 2605 C C . LEU A 1 322 ? -11.875 -2.331 -8.452 1.00 94.81 322 LEU A C 1
ATOM 2607 O O . LEU A 1 322 ? -12.530 -3.372 -8.486 1.00 94.81 322 LEU A O 1
ATOM 2611 N N . CYS A 1 323 ? -11.871 -1.459 -9.454 1.00 91.44 323 CYS A N 1
ATOM 2612 C CA . CYS A 1 323 ? -12.559 -1.642 -10.725 1.00 91.44 323 CYS A CA 1
ATOM 2613 C C . CYS A 1 323 ? -11.588 -1.272 -11.851 1.00 91.44 323 CYS A C 1
ATOM 2615 O O . CYS A 1 323 ? -11.248 -0.101 -11.992 1.00 91.44 323 CYS A O 1
ATOM 2617 N N . GLN A 1 324 ? -11.135 -2.252 -12.644 1.00 87.56 324 GLN A N 1
ATOM 2618 C CA . GLN A 1 324 ? -10.225 -2.017 -13.782 1.00 87.56 324 GLN A CA 1
ATOM 2619 C C . GLN A 1 324 ? -8.991 -1.170 -13.399 1.00 87.56 324 GLN A C 1
ATOM 2621 O O . GLN A 1 324 ? -8.745 -0.125 -13.982 1.00 87.56 324 GLN A O 1
ATOM 2626 N N . ASN A 1 325 ? -8.236 -1.590 -12.375 1.00 91.75 325 ASN A N 1
ATOM 2627 C CA . ASN A 1 325 ? -7.062 -0.884 -11.819 1.00 91.75 325 ASN A CA 1
ATOM 2628 C C . ASN A 1 325 ? -7.318 0.482 -11.140 1.00 91.75 325 ASN A C 1
ATOM 2630 O O . ASN A 1 325 ? -6.387 1.047 -10.550 1.00 91.75 325 ASN A O 1
ATOM 2634 N N . HIS A 1 326 ? -8.562 0.968 -11.122 1.00 91.62 326 HIS A N 1
ATOM 2635 C CA . HIS A 1 326 ? -8.948 2.219 -10.470 1.00 91.62 326 HIS A CA 1
ATOM 2636 C C . HIS A 1 326 ? -9.836 1.983 -9.243 1.00 91.62 326 HIS A C 1
ATOM 2638 O O . HIS A 1 326 ? -10.666 1.074 -9.206 1.00 91.62 326 HIS A O 1
ATOM 2644 N N . TRP A 1 327 ? -9.651 2.803 -8.209 1.00 92.62 327 TRP A N 1
ATOM 2645 C CA . TRP A 1 327 ? -10.408 2.702 -6.963 1.00 92.62 327 TRP A CA 1
ATOM 2646 C C . TRP A 1 327 ? -11.721 3.470 -7.086 1.00 92.62 327 TRP A C 1
ATOM 2648 O O . TRP A 1 327 ? -11.707 4.682 -7.265 1.00 92.62 327 TRP A O 1
ATOM 2658 N N . LYS A 1 328 ? -12.850 2.768 -6.971 1.00 93.50 328 LYS A N 1
ATOM 2659 C CA . LYS A 1 328 ? -14.175 3.380 -6.871 1.00 93.50 328 LYS A CA 1
ATOM 2660 C C . LYS A 1 328 ? -14.542 3.567 -5.395 1.00 93.50 328 LYS A C 1
ATOM 2662 O O . LYS A 1 328 ? -14.589 2.556 -4.686 1.00 93.50 328 LYS A O 1
ATOM 2667 N N . PRO A 1 329 ? -14.829 4.792 -4.921 1.00 93.38 329 PRO A N 1
ATOM 2668 C CA . PRO A 1 329 ? -15.246 5.012 -3.540 1.00 93.38 329 PRO A CA 1
ATOM 2669 C C . PRO A 1 329 ? -16.587 4.325 -3.247 1.00 93.38 329 PRO A C 1
ATOM 2671 O O . PRO A 1 329 ? -17.491 4.312 -4.083 1.00 93.38 329 PRO A O 1
ATOM 2674 N N . LEU A 1 330 ? -16.702 3.740 -2.054 1.00 93.62 330 LEU A N 1
ATOM 2675 C CA . LEU A 1 330 ? -17.952 3.214 -1.509 1.00 93.62 330 LEU A CA 1
ATOM 2676 C C . LEU A 1 330 ? -18.622 4.334 -0.708 1.00 93.62 330 LEU A C 1
ATOM 2678 O O . LEU A 1 330 ? -18.398 4.479 0.494 1.00 93.62 330 LEU A O 1
ATOM 2682 N N . ASP A 1 331 ? -19.391 5.159 -1.412 1.00 89.12 331 ASP A N 1
ATOM 2683 C CA . ASP A 1 331 ? -20.196 6.240 -0.841 1.00 89.12 331 ASP A CA 1
ATOM 2684 C C . ASP A 1 331 ? -21.442 5.712 -0.096 1.00 89.12 331 ASP A C 1
ATOM 2686 O O . ASP A 1 331 ? -21.569 4.518 0.189 1.00 89.12 331 ASP A O 1
ATOM 2690 N N . SER A 1 332 ? -22.370 6.611 0.247 1.00 87.81 332 SER A N 1
ATOM 2691 C CA . SER A 1 332 ? -23.607 6.277 0.963 1.00 87.81 332 SER A CA 1
ATOM 2692 C C . SER A 1 332 ? -24.527 5.305 0.223 1.00 87.81 332 SER A C 1
ATOM 2694 O O . SER A 1 332 ? -25.356 4.675 0.874 1.00 87.81 332 SER A O 1
ATOM 2696 N N . ASP A 1 333 ? -24.397 5.161 -1.099 1.00 89.69 333 ASP A N 1
ATOM 2697 C CA . ASP A 1 333 ? -25.249 4.259 -1.881 1.00 89.69 333 ASP A CA 1
ATOM 2698 C C . ASP A 1 333 ? -24.785 2.801 -1.754 1.00 89.69 333 ASP A C 1
ATOM 2700 O O . ASP A 1 333 ? -25.576 1.866 -1.908 1.00 89.69 333 ASP A O 1
ATOM 2704 N N . TYR A 1 334 ? -23.499 2.593 -1.453 1.00 93.69 334 TYR A N 1
ATOM 2705 C CA . TYR A 1 334 ? -22.906 1.265 -1.293 1.00 93.69 334 TYR A CA 1
ATOM 2706 C C . TYR A 1 334 ? -22.622 0.905 0.163 1.00 93.69 334 TYR A C 1
ATOM 2708 O O . TYR A 1 334 ? -22.702 -0.273 0.519 1.00 93.69 334 TYR A O 1
ATOM 2716 N N . MET A 1 335 ? -22.274 1.877 1.005 1.00 93.81 335 MET A N 1
ATOM 2717 C CA . MET A 1 335 ? -21.958 1.655 2.412 1.00 93.81 335 MET A CA 1
ATOM 2718 C C . MET A 1 335 ? -23.243 1.528 3.239 1.00 93.81 335 MET A C 1
ATOM 2720 O O . MET A 1 335 ? -23.943 2.507 3.473 1.00 93.81 335 MET A O 1
ATOM 2724 N N . ILE A 1 336 ? -23.541 0.316 3.711 1.00 94.19 336 ILE A N 1
ATOM 2725 C CA . ILE A 1 336 ? -24.768 0.003 4.463 1.00 94.19 336 ILE A CA 1
ATOM 2726 C C . ILE A 1 336 ? -24.568 0.264 5.959 1.00 94.19 336 ILE A C 1
ATOM 2728 O O . ILE A 1 336 ? -25.450 0.809 6.617 1.00 94.19 336 ILE A O 1
ATOM 2732 N N . ALA A 1 337 ? -23.426 -0.149 6.509 1.00 92.81 337 ALA A N 1
ATOM 2733 C CA . ALA A 1 337 ? -23.076 0.074 7.908 1.00 92.81 337 ALA A CA 1
ATOM 2734 C C . ALA A 1 337 ? -21.555 0.092 8.085 1.00 92.81 337 ALA A C 1
ATOM 2736 O O . ALA A 1 337 ? -20.844 -0.679 7.447 1.00 92.81 337 ALA A O 1
ATOM 2737 N N . ASN A 1 338 ? -21.052 0.941 8.977 1.00 92.44 338 ASN A N 1
ATOM 2738 C CA . ASN A 1 338 ? -19.656 0.918 9.402 1.00 92.44 338 ASN A CA 1
ATOM 2739 C C . ASN A 1 338 ? -19.579 1.237 10.894 1.00 92.44 338 ASN A C 1
ATOM 2741 O O . ASN A 1 338 ? -19.695 2.391 11.303 1.00 92.44 338 ASN A O 1
ATOM 2745 N N . GLU A 1 339 ? -19.382 0.200 11.698 1.00 92.12 339 GLU A N 1
ATOM 2746 C CA . GLU A 1 339 ? -19.383 0.293 13.159 1.00 92.12 339 GLU A CA 1
ATOM 2747 C C . GLU A 1 339 ? -17.976 0.445 13.755 1.00 92.12 339 GLU A C 1
ATOM 2749 O O . GLU A 1 339 ? -17.842 0.598 14.964 1.00 92.12 339 GLU A O 1
ATOM 2754 N N . THR A 1 340 ? -16.922 0.429 12.934 1.00 88.75 340 THR A N 1
ATOM 2755 C CA . THR A 1 340 ? -15.524 0.375 13.414 1.00 88.75 340 THR A CA 1
ATOM 2756 C C . THR A 1 340 ? -14.988 1.702 13.952 1.00 88.75 340 THR A C 1
ATOM 2758 O O . THR A 1 340 ? -13.894 1.744 14.509 1.00 88.75 340 THR A O 1
ATOM 2761 N N . ASP A 1 341 ? -15.726 2.797 13.741 1.00 85.94 341 ASP A N 1
ATOM 2762 C CA . ASP A 1 341 ? -15.316 4.167 14.072 1.00 85.94 341 ASP A CA 1
ATOM 2763 C C . ASP A 1 341 ? -13.859 4.466 13.666 1.00 85.94 341 ASP A C 1
ATOM 2765 O O . ASP A 1 341 ? -13.005 4.792 14.484 1.00 85.94 341 ASP A O 1
ATOM 2769 N N . ASN A 1 342 ? -13.559 4.310 12.373 1.00 88.88 342 ASN A N 1
ATOM 2770 C CA . ASN A 1 342 ? -12.209 4.481 11.815 1.00 88.88 342 ASN A CA 1
ATOM 2771 C C . ASN A 1 342 ? -11.180 3.482 12.373 1.00 88.88 342 ASN A C 1
ATOM 2773 O O . ASN A 1 342 ? -10.020 3.841 12.541 1.00 88.88 342 ASN A O 1
ATOM 2777 N N . PHE A 1 343 ? -11.588 2.234 12.626 1.00 90.25 343 PHE A N 1
ATOM 2778 C CA . PHE A 1 343 ? -10.741 1.184 13.213 1.00 90.25 343 PHE A CA 1
ATOM 2779 C C . PHE A 1 343 ? -10.272 1.474 14.654 1.00 90.25 343 PHE A C 1
ATOM 2781 O O . PHE A 1 343 ? -9.282 0.898 15.100 1.00 90.25 343 PHE A O 1
ATOM 2788 N N . MET A 1 344 ? -10.970 2.348 15.391 1.00 86.31 344 MET A N 1
ATOM 2789 C CA . MET A 1 344 ? -10.711 2.586 16.823 1.00 86.31 344 MET A CA 1
ATOM 2790 C C . MET A 1 344 ? -11.486 1.628 17.737 1.00 86.31 344 MET A C 1
ATOM 2792 O O . MET A 1 344 ? -11.174 1.509 18.922 1.00 86.31 344 MET A O 1
ATOM 2796 N N . LYS A 1 345 ? -12.516 0.957 17.209 1.00 87.06 345 LYS A N 1
ATOM 2797 C CA . LYS A 1 345 ? -13.267 -0.071 17.932 1.00 87.06 345 LYS A CA 1
ATOM 2798 C C . LYS A 1 345 ? -13.632 -1.246 17.043 1.00 87.06 345 LYS A C 1
ATOM 2800 O O . LYS A 1 345 ? -13.667 -1.131 15.814 1.00 87.06 345 LYS A O 1
ATOM 2805 N N . SER A 1 346 ? -13.911 -2.380 17.676 1.00 91.12 346 SER A N 1
ATOM 2806 C CA . SER A 1 346 ? -14.363 -3.564 16.949 1.00 91.12 346 SER A CA 1
ATOM 2807 C C . SER A 1 346 ? -15.779 -3.340 16.426 1.00 91.12 346 SER A C 1
ATOM 2809 O O . SER A 1 346 ? -16.618 -2.755 17.112 1.00 91.12 346 SER A O 1
ATOM 2811 N N . GLY A 1 347 ? -16.058 -3.791 15.206 1.00 92.56 347 GLY A N 1
ATOM 2812 C CA . GLY A 1 347 ? -17.361 -3.557 14.593 1.00 92.56 347 GLY A CA 1
ATOM 2813 C C . GLY A 1 347 ? -17.521 -4.202 13.228 1.00 92.56 347 GLY A C 1
ATOM 2814 O O . GLY A 1 347 ? -16.554 -4.654 12.608 1.00 92.56 347 GLY A O 1
ATOM 2815 N N . ILE A 1 348 ? -18.765 -4.245 12.757 1.00 95.69 348 ILE A N 1
ATOM 2816 C CA . ILE A 1 348 ? -19.093 -4.772 11.438 1.00 95.69 348 ILE A CA 1
ATOM 2817 C C . ILE A 1 348 ? -19.081 -3.642 10.402 1.00 95.69 348 ILE A C 1
ATOM 2819 O O . ILE A 1 348 ? -19.664 -2.572 10.589 1.00 95.69 348 ILE A O 1
ATOM 2823 N N . VAL A 1 349 ? -18.421 -3.902 9.276 1.00 96.25 349 VAL A N 1
ATOM 2824 C CA . VAL A 1 349 ? -18.489 -3.087 8.062 1.00 96.25 349 VAL A CA 1
ATOM 2825 C C . VAL A 1 349 ? -19.287 -3.854 7.023 1.00 96.25 349 VAL A C 1
ATOM 2827 O O . VAL A 1 349 ? -18.917 -4.957 6.623 1.00 96.25 349 VAL A O 1
ATOM 2830 N N . LYS A 1 350 ? -20.395 -3.271 6.580 1.00 96.38 350 LYS A N 1
ATOM 2831 C CA . LYS A 1 350 ? -21.324 -3.869 5.631 1.00 96.38 350 LYS A CA 1
ATOM 2832 C C . LYS A 1 350 ? -21.477 -2.960 4.425 1.00 96.38 350 LYS A C 1
ATOM 2834 O O . LYS A 1 350 ? -21.856 -1.800 4.564 1.00 96.38 350 LYS A O 1
ATOM 2839 N N . PHE A 1 351 ? -21.234 -3.497 3.239 1.00 96.38 351 PHE A N 1
ATOM 2840 C CA . PHE A 1 351 ? -21.335 -2.749 1.989 1.00 96.38 351 PHE A CA 1
ATOM 2841 C C . PHE A 1 351 ? -21.824 -3.635 0.846 1.00 96.38 351 PHE A C 1
ATOM 2843 O O . PHE A 1 351 ? -21.678 -4.858 0.868 1.00 96.38 351 PHE A O 1
ATOM 2850 N N . SER A 1 352 ? -22.423 -3.008 -0.161 1.00 96.81 352 SER A N 1
ATOM 2851 C CA . SER A 1 352 ? -22.786 -3.647 -1.423 1.00 96.81 352 SER A CA 1
ATOM 2852 C C . SER A 1 352 ? -21.667 -3.481 -2.445 1.00 96.81 352 SER A C 1
ATOM 2854 O O . SER A 1 352 ? -21.088 -2.404 -2.574 1.00 96.81 352 SER A O 1
ATOM 2856 N N . ILE A 1 353 ? -21.359 -4.538 -3.193 1.00 95.69 353 ILE A N 1
ATOM 2857 C CA . ILE A 1 353 ? -20.348 -4.489 -4.248 1.00 95.69 353 ILE A CA 1
ATOM 2858 C C . ILE A 1 353 ? -20.943 -3.797 -5.486 1.00 95.69 353 ILE A C 1
ATOM 2860 O O . ILE A 1 353 ? -21.947 -4.270 -6.025 1.00 95.69 353 ILE A O 1
ATOM 2864 N N . PRO A 1 354 ? -20.322 -2.729 -6.015 1.00 94.56 354 PRO A N 1
ATOM 2865 C CA . PRO A 1 354 ? -20.762 -2.086 -7.248 1.00 94.56 354 PRO A CA 1
ATOM 2866 C C . PRO A 1 354 ? -20.814 -3.036 -8.448 1.00 94.56 354 PRO A C 1
ATOM 2868 O O . PRO A 1 354 ? -19.954 -3.896 -8.616 1.00 94.56 354 PRO A O 1
ATOM 2871 N N . LYS A 1 355 ? -21.775 -2.822 -9.356 1.00 92.81 355 LYS A N 1
ATOM 2872 C CA . LYS A 1 355 ? -21.930 -3.624 -10.589 1.00 92.81 355 LYS A CA 1
ATOM 2873 C C . LYS A 1 355 ? -20.682 -3.616 -11.487 1.00 92.81 355 LYS A C 1
ATOM 2875 O O . LYS A 1 355 ? -20.441 -4.579 -12.204 1.00 92.81 355 LYS A O 1
ATOM 2880 N N . VAL A 1 356 ? -19.912 -2.528 -11.450 1.00 91.50 356 VAL A N 1
ATOM 2881 C CA . VAL A 1 356 ? -18.687 -2.326 -12.245 1.00 91.50 356 VAL A CA 1
ATOM 2882 C C . VAL A 1 356 ? -17.463 -3.068 -11.693 1.00 91.50 356 VAL A C 1
ATOM 2884 O O . VAL A 1 356 ? -16.453 -3.174 -12.391 1.00 91.50 356 VAL A O 1
ATOM 2887 N N . ALA A 1 357 ? -17.540 -3.577 -10.458 1.00 91.62 357 ALA A N 1
ATOM 2888 C CA . ALA A 1 357 ? -16.447 -4.319 -9.845 1.00 91.62 357 ALA A CA 1
ATOM 2889 C C . ALA A 1 357 ? -16.183 -5.613 -10.614 1.00 91.62 357 ALA A C 1
ATOM 2891 O O . ALA A 1 357 ? -17.102 -6.306 -11.053 1.00 91.62 357 ALA A O 1
ATOM 2892 N N . ASN A 1 358 ? -14.910 -5.945 -10.777 1.00 89.12 358 ASN A N 1
ATOM 2893 C CA . ASN A 1 358 ? -14.489 -7.140 -11.485 1.00 89.12 358 ASN A CA 1
ATOM 2894 C C . ASN A 1 358 ? -13.201 -7.689 -10.871 1.00 89.12 358 ASN A C 1
ATOM 2896 O O . ASN A 1 358 ? -12.559 -7.042 -10.048 1.00 89.12 358 ASN A O 1
ATOM 2900 N N . LYS A 1 359 ? -12.854 -8.908 -11.277 1.00 90.44 359 LYS A N 1
ATOM 2901 C CA . LYS A 1 359 ? -11.658 -9.620 -10.816 1.00 90.44 359 LYS A CA 1
ATOM 2902 C C . LYS A 1 359 ? -10.439 -9.378 -11.709 1.00 90.44 359 LYS A C 1
ATOM 2904 O O . LYS A 1 359 ? -9.345 -9.835 -11.392 1.00 90.44 359 LYS A O 1
ATOM 2909 N N . ASN A 1 360 ? -10.628 -8.691 -12.837 1.00 86.06 360 ASN A N 1
ATOM 2910 C CA . ASN A 1 360 ? -9.579 -8.474 -13.819 1.00 86.06 360 ASN A CA 1
ATOM 2911 C C . ASN A 1 360 ? -8.821 -7.188 -13.491 1.00 86.06 360 ASN A C 1
ATOM 2913 O O . ASN A 1 360 ? -9.328 -6.078 -13.660 1.00 86.06 360 ASN A O 1
ATOM 2917 N N . ASN A 1 361 ? -7.606 -7.345 -12.990 1.00 91.00 361 ASN A N 1
ATOM 2918 C CA . ASN A 1 361 ? -6.739 -6.239 -12.645 1.00 91.00 361 ASN A CA 1
ATOM 2919 C C . ASN A 1 361 ? -5.279 -6.695 -12.746 1.00 91.00 361 ASN A C 1
ATOM 2921 O O . ASN A 1 361 ? -4.985 -7.879 -12.612 1.00 91.00 361 ASN A O 1
ATOM 2925 N N . THR A 1 362 ? -4.386 -5.749 -13.001 1.00 92.31 362 THR A N 1
ATOM 2926 C CA . THR A 1 362 ? -2.931 -5.970 -13.066 1.00 92.31 362 THR A CA 1
ATOM 2927 C C . THR A 1 362 ? -2.205 -5.293 -11.903 1.00 92.31 362 THR A C 1
ATOM 2929 O O . THR A 1 362 ? -0.999 -5.464 -11.738 1.00 92.31 362 THR A O 1
ATOM 2932 N N . ARG A 1 363 ? -2.942 -4.520 -11.094 1.00 92.38 363 ARG A N 1
ATOM 2933 C CA . ARG A 1 363 ? -2.436 -3.765 -9.945 1.00 92.38 363 ARG A CA 1
ATOM 2934 C C . ARG A 1 363 ? -2.274 -4.614 -8.678 1.00 92.38 363 ARG A C 1
ATOM 2936 O O . ARG A 1 363 ? -1.434 -4.290 -7.844 1.00 92.38 363 ARG A O 1
ATOM 2943 N N . LEU A 1 364 ? -3.103 -5.640 -8.512 1.00 94.12 364 LEU A N 1
ATOM 2944 C CA . LEU A 1 364 ? -3.112 -6.611 -7.416 1.00 94.12 364 LEU A CA 1
ATOM 2945 C C . LEU A 1 364 ? -3.305 -8.022 -8.002 1.00 94.12 364 LEU A C 1
ATOM 2947 O O . LEU A 1 364 ? -3.486 -8.188 -9.208 1.00 94.12 364 LEU A O 1
ATOM 2951 N N . ALA A 1 365 ? -3.277 -9.052 -7.151 1.00 92.00 365 ALA A N 1
ATOM 2952 C CA . ALA A 1 365 ? -3.486 -10.426 -7.604 1.00 92.00 365 ALA A CA 1
ATOM 2953 C C . ALA A 1 365 ? -4.857 -10.600 -8.290 1.00 92.00 365 ALA A C 1
ATOM 2955 O O . ALA A 1 365 ? -5.858 -9.983 -7.894 1.00 92.00 365 ALA A O 1
ATOM 2956 N N . SER A 1 366 ? -4.890 -11.446 -9.320 1.00 88.62 366 SER A N 1
ATOM 2957 C CA . SER A 1 366 ? -6.105 -11.797 -10.059 1.00 88.62 366 SER A CA 1
ATOM 2958 C C . SER A 1 366 ? -7.078 -12.613 -9.199 1.00 88.62 366 SER A C 1
ATOM 2960 O O . SER A 1 366 ? -6.740 -13.054 -8.107 1.00 88.62 366 SER A O 1
ATOM 2962 N N . ASP A 1 367 ? -8.303 -12.805 -9.694 1.00 90.44 367 ASP A N 1
ATOM 2963 C CA . ASP A 1 367 ? -9.342 -13.691 -9.129 1.00 90.44 367 ASP A CA 1
ATOM 2964 C C . ASP A 1 367 ? -10.062 -13.220 -7.855 1.00 90.44 367 ASP A C 1
ATOM 2966 O O . ASP A 1 367 ? -11.122 -13.763 -7.519 1.00 90.44 367 ASP A O 1
ATOM 2970 N N . PHE A 1 368 ? -9.597 -12.135 -7.235 1.00 94.38 368 PHE A N 1
ATOM 2971 C CA . PHE A 1 368 ? -10.252 -11.480 -6.100 1.00 94.38 368 PHE A CA 1
ATOM 2972 C C . PHE A 1 368 ? -10.958 -10.182 -6.512 1.00 94.38 368 PHE A C 1
ATOM 2974 O O . PHE A 1 368 ? -10.484 -9.433 -7.366 1.00 94.38 368 PHE A O 1
ATOM 2981 N N . ILE A 1 369 ? -12.075 -9.867 -5.852 1.00 95.50 369 ILE A N 1
ATOM 2982 C CA . ILE A 1 369 ? -12.590 -8.494 -5.793 1.00 95.50 369 ILE A CA 1
ATOM 2983 C C . ILE A 1 369 ? -11.882 -7.793 -4.639 1.00 95.50 369 ILE A C 1
ATOM 2985 O O . ILE A 1 369 ? -12.057 -8.163 -3.479 1.00 95.50 369 ILE A O 1
ATOM 2989 N N . TRP A 1 370 ? -11.084 -6.778 -4.953 1.00 96.69 370 TRP A N 1
ATOM 2990 C CA . TRP A 1 370 ? -10.303 -6.059 -3.953 1.00 96.69 370 TRP A CA 1
ATOM 2991 C C . TRP A 1 370 ? -11.078 -4.898 -3.350 1.00 96.69 370 TRP A C 1
ATOM 2993 O O . TRP A 1 370 ? -11.615 -4.051 -4.063 1.00 96.69 370 TRP A O 1
ATOM 3003 N N . VAL A 1 371 ? -11.076 -4.830 -2.026 1.00 96.50 371 VAL A N 1
ATOM 3004 C CA . VAL A 1 371 ? -11.606 -3.720 -1.240 1.00 96.50 371 VAL A CA 1
ATOM 3005 C C . VAL A 1 371 ? -10.445 -3.065 -0.506 1.00 96.50 371 VAL A C 1
ATOM 3007 O O . VAL A 1 371 ? -9.569 -3.747 0.021 1.00 96.50 371 VAL A O 1
ATOM 3010 N N . LYS A 1 372 ? -10.429 -1.737 -0.486 1.00 95.06 372 LYS A N 1
ATOM 3011 C CA . LYS A 1 372 ? -9.420 -0.932 0.189 1.00 95.06 372 LYS A CA 1
ATOM 3012 C C . LYS A 1 372 ? -10.067 -0.086 1.270 1.00 95.06 372 LYS A C 1
ATOM 3014 O O . LYS A 1 372 ? -11.060 0.584 0.998 1.00 95.06 372 LYS A O 1
ATOM 3019 N N . ALA A 1 373 ? -9.463 -0.073 2.451 1.00 94.31 373 ALA A N 1
ATOM 3020 C CA . ALA A 1 373 ? -9.709 0.938 3.467 1.00 94.31 373 ALA A CA 1
ATOM 3021 C C . ALA A 1 373 ? -8.488 1.858 3.559 1.00 94.31 373 ALA A C 1
ATOM 3023 O O . ALA A 1 373 ? -7.357 1.385 3.673 1.00 94.31 373 ALA A O 1
ATOM 3024 N N . LYS A 1 374 ? -8.704 3.168 3.481 1.00 91.94 374 LYS A N 1
ATOM 3025 C CA . LYS A 1 374 ? -7.654 4.188 3.463 1.00 91.94 374 LYS A CA 1
ATOM 3026 C C . LYS A 1 374 ? -7.860 5.176 4.603 1.00 91.94 374 LYS A C 1
ATOM 3028 O O . LYS A 1 374 ? -8.972 5.648 4.827 1.00 91.94 374 LYS A O 1
ATOM 3033 N N . ILE A 1 375 ? -6.776 5.524 5.289 1.00 90.12 375 ILE A N 1
ATOM 3034 C CA . ILE A 1 375 ? -6.738 6.599 6.284 1.00 90.12 375 ILE A CA 1
ATOM 3035 C C . ILE A 1 375 ? -5.702 7.646 5.882 1.00 90.12 375 ILE A C 1
ATOM 3037 O O . ILE A 1 375 ? -4.650 7.316 5.344 1.00 90.12 375 ILE A O 1
ATOM 3041 N N . HIS A 1 376 ? -5.981 8.911 6.190 1.00 86.50 376 HIS A N 1
ATOM 3042 C CA . HIS A 1 376 ? -5.081 10.045 5.926 1.00 86.50 376 HIS A CA 1
ATOM 3043 C C . HIS A 1 376 ? -4.230 10.454 7.140 1.00 86.50 376 HIS A C 1
ATOM 3045 O O . HIS A 1 376 ? -3.434 11.391 7.077 1.00 86.50 376 HIS A O 1
ATOM 3051 N N . LYS A 1 377 ? -4.421 9.769 8.272 1.00 83.81 377 LYS A N 1
ATOM 3052 C CA . LYS A 1 377 ? -3.650 9.952 9.505 1.00 83.81 377 LYS A CA 1
ATOM 3053 C C . LYS A 1 377 ? -2.443 9.014 9.534 1.00 83.81 377 LYS A C 1
ATOM 3055 O O . LYS A 1 377 ? -2.342 8.079 8.741 1.00 83.81 377 LYS A O 1
ATOM 3060 N N . LYS A 1 378 ? -1.528 9.262 10.476 1.00 83.50 378 LYS A N 1
ATOM 3061 C CA . LYS A 1 378 ? -0.415 8.348 10.769 1.00 83.50 378 LYS A CA 1
ATOM 3062 C C . LYS A 1 378 ? -0.979 6.971 11.159 1.00 83.50 378 LYS A C 1
ATOM 3064 O O . LYS A 1 378 ? -2.007 6.894 11.826 1.00 83.50 378 LYS A O 1
ATOM 3069 N N . TYR A 1 379 ? -0.298 5.896 10.764 1.00 80.44 379 TYR A N 1
ATOM 3070 C CA . TYR A 1 379 ? -0.780 4.516 10.931 1.00 80.44 379 TYR A CA 1
ATOM 3071 C C . TYR A 1 379 ? -1.048 4.115 12.392 1.00 80.44 379 TYR A C 1
ATOM 3073 O O . TYR A 1 379 ? -1.845 3.223 12.643 1.00 80.44 379 TYR A O 1
ATOM 3081 N N . PHE A 1 380 ? -0.407 4.777 13.358 1.00 81.12 380 PHE A N 1
ATOM 3082 C CA . PHE A 1 380 ? -0.583 4.513 14.787 1.00 81.12 380 PHE A CA 1
ATOM 3083 C C . PHE A 1 380 ? -1.796 5.225 15.412 1.00 81.12 380 PHE A C 1
ATOM 3085 O O . PHE A 1 380 ? -2.000 5.127 16.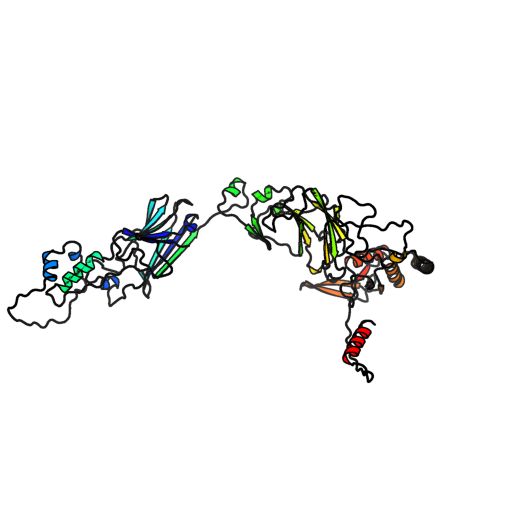617 1.00 81.12 380 PHE A O 1
ATOM 3092 N N . ALA A 1 381 ? -2.582 5.968 14.625 1.00 84.88 381 ALA A N 1
ATOM 3093 C CA . ALA A 1 381 ? -3.818 6.605 15.089 1.00 84.88 381 ALA A CA 1
ATOM 3094 C C . ALA A 1 381 ? -5.014 5.633 15.163 1.00 84.88 381 ALA A C 1
ATOM 3096 O O . ALA A 1 381 ? -6.084 6.018 15.623 1.00 84.88 381 ALA A O 1
ATOM 3097 N N . VAL A 1 382 ? -4.849 4.397 14.681 1.00 88.62 382 VAL A N 1
ATOM 3098 C CA . VAL A 1 382 ? -5.869 3.340 14.716 1.00 88.62 382 VAL A CA 1
ATOM 3099 C C . VAL A 1 382 ? -5.408 2.178 15.586 1.00 88.62 382 VAL A C 1
ATOM 3101 O O . VAL A 1 382 ? -4.206 1.990 15.796 1.00 88.62 382 VAL A O 1
ATOM 3104 N N . SER A 1 383 ? -6.359 1.391 16.082 1.00 88.50 383 SER A N 1
ATOM 3105 C CA . SER A 1 383 ? -6.067 0.218 16.899 1.00 88.50 383 SER A CA 1
ATOM 3106 C C . SER A 1 383 ? -5.502 -0.923 16.038 1.00 88.50 383 SER A C 1
ATOM 3108 O O . SER A 1 383 ? -5.798 -1.052 14.847 1.00 88.50 383 SER A O 1
ATOM 3110 N N . LYS A 1 384 ? -4.687 -1.793 16.639 1.00 90.00 384 LYS A N 1
ATOM 3111 C CA . LYS A 1 384 ? -4.128 -2.981 15.979 1.00 90.00 384 LYS A CA 1
ATOM 3112 C C . LYS A 1 384 ? -5.241 -3.966 15.618 1.00 90.00 384 LYS A C 1
ATOM 3114 O O . LYS A 1 384 ? -6.052 -4.330 16.468 1.00 90.00 384 LYS A O 1
ATOM 3119 N N . ALA A 1 385 ? -5.256 -4.437 14.373 1.00 90.25 385 ALA A N 1
ATOM 3120 C CA . ALA A 1 385 ? -6.195 -5.462 13.932 1.00 90.25 385 ALA A CA 1
ATOM 3121 C C . ALA A 1 385 ? -5.807 -6.838 14.496 1.00 90.25 385 ALA A C 1
ATOM 3123 O O . ALA A 1 385 ? -4.660 -7.262 14.375 1.00 90.25 385 ALA A O 1
ATOM 3124 N N . ILE A 1 386 ? -6.777 -7.537 15.084 1.00 91.12 386 ILE A N 1
ATOM 3125 C CA . ILE A 1 386 ? -6.637 -8.925 15.544 1.00 91.12 386 ILE A CA 1
ATOM 3126 C C . ILE A 1 386 ? -7.037 -9.871 14.413 1.00 91.12 386 ILE A C 1
ATOM 3128 O O . ILE A 1 386 ? -6.308 -10.804 14.087 1.00 91.12 386 ILE A O 1
ATOM 3132 N N . ALA A 1 387 ? -8.206 -9.637 13.814 1.00 93.44 387 ALA A N 1
ATOM 3133 C CA . ALA A 1 387 ? -8.702 -10.432 12.701 1.00 93.44 387 ALA A CA 1
ATOM 3134 C C . ALA A 1 387 ? -9.766 -9.676 11.903 1.00 93.44 387 ALA A C 1
ATOM 3136 O O . ALA A 1 387 ? -10.423 -8.763 12.403 1.00 93.44 387 ALA A O 1
ATOM 3137 N N . ILE A 1 388 ? -9.969 -10.119 10.663 1.00 95.56 388 ILE A N 1
ATOM 3138 C CA . ILE A 1 388 ? -11.092 -9.705 9.827 1.00 95.56 388 ILE A CA 1
ATOM 3139 C C . ILE A 1 388 ? -11.833 -10.970 9.408 1.00 95.56 388 ILE A C 1
ATOM 3141 O O . ILE A 1 388 ? -11.259 -11.843 8.756 1.00 95.56 388 ILE A O 1
ATOM 3145 N N . ASN A 1 389 ? -13.098 -11.095 9.800 1.00 95.12 389 ASN A N 1
ATOM 3146 C CA . ASN A 1 389 ? -13.922 -12.254 9.472 1.00 95.12 389 ASN A CA 1
ATOM 3147 C C . ASN A 1 389 ? -15.045 -11.865 8.513 1.00 95.12 389 ASN A C 1
ATOM 3149 O O . ASN A 1 389 ? -15.797 -10.924 8.759 1.00 95.12 389 ASN A O 1
ATOM 3153 N N . ALA A 1 390 ? -15.167 -12.608 7.416 1.00 94.38 390 ALA A N 1
ATOM 3154 C CA . ALA A 1 390 ? -16.209 -12.382 6.427 1.00 94.38 390 ALA A CA 1
ATOM 3155 C C . ALA A 1 390 ? -17.546 -13.019 6.837 1.00 94.38 390 ALA A C 1
ATOM 3157 O O . ALA A 1 390 ? -17.588 -14.015 7.555 1.00 94.38 390 ALA A O 1
ATOM 3158 N N . GLN A 1 391 ? -18.632 -12.452 6.313 1.00 92.88 391 GLN A N 1
ATOM 3159 C CA . GLN A 1 391 ? -20.020 -12.879 6.508 1.00 92.88 391 GLN A CA 1
ATOM 3160 C C . GLN A 1 391 ? -20.464 -12.915 7.976 1.00 92.88 391 GLN A C 1
ATOM 3162 O O . GLN A 1 391 ? -21.202 -13.801 8.403 1.00 92.88 391 GLN A O 1
ATOM 3167 N N . ALA A 1 392 ? -20.026 -11.922 8.749 1.00 94.12 392 ALA A N 1
ATOM 3168 C CA . ALA A 1 392 ? -20.395 -11.784 10.150 1.00 94.12 392 ALA A CA 1
ATOM 3169 C C . ALA A 1 392 ? -21.725 -11.037 10.335 1.00 94.12 392 ALA A C 1
ATOM 3171 O O . ALA A 1 392 ? -22.057 -10.125 9.575 1.00 94.12 392 ALA A O 1
ATOM 3172 N N . VAL A 1 393 ? -22.465 -11.405 11.379 1.00 93.00 393 VAL A N 1
ATOM 3173 C CA . VAL A 1 393 ? -23.691 -10.732 11.826 1.00 93.00 393 VAL A CA 1
ATOM 3174 C C . VAL A 1 393 ? -23.732 -10.692 13.350 1.00 93.00 393 VAL A C 1
ATOM 3176 O O . VAL A 1 393 ? -23.223 -11.599 14.010 1.00 93.00 393 VAL A O 1
ATOM 3179 N N . THR A 1 394 ? -24.365 -9.663 13.906 1.00 92.56 394 THR A N 1
ATOM 3180 C CA . THR A 1 394 ? -24.597 -9.552 15.350 1.00 92.56 394 THR A CA 1
ATOM 3181 C C . THR A 1 394 ? -25.822 -10.375 15.740 1.00 92.56 394 THR A C 1
ATOM 3183 O O . THR A 1 394 ? -26.892 -10.216 15.153 1.00 92.56 394 THR A O 1
ATOM 3186 N N . ALA A 1 395 ? -25.672 -11.246 16.738 1.00 91.62 395 ALA A N 1
ATOM 3187 C CA . ALA A 1 395 ? -26.774 -11.982 17.349 1.00 91.62 395 ALA A CA 1
ATOM 3188 C C . ALA A 1 395 ? -27.073 -11.395 18.732 1.00 91.62 395 ALA A C 1
ATOM 3190 O O . ALA A 1 395 ? -26.155 -11.144 19.510 1.00 91.62 395 ALA A O 1
ATOM 3191 N N . GLN A 1 396 ? -28.352 -11.183 19.036 1.00 91.75 396 GLN A N 1
ATOM 3192 C CA . GLN A 1 396 ? -28.796 -10.668 20.328 1.00 91.75 396 GLN A CA 1
ATOM 3193 C C . GLN A 1 396 ? -29.436 -11.790 21.146 1.00 91.75 396 GLN A C 1
ATOM 3195 O O . GLN A 1 396 ? -30.199 -12.599 20.617 1.00 91.75 396 GLN A O 1
ATOM 3200 N N . PHE A 1 397 ? -29.129 -11.826 22.441 1.00 90.19 397 PHE A N 1
ATOM 3201 C CA . PHE A 1 397 ? -29.772 -12.740 23.376 1.00 90.19 397 PHE A CA 1
ATOM 3202 C C . PHE A 1 397 ? -31.271 -12.424 23.496 1.00 90.19 397 PHE A C 1
ATOM 3204 O O . PHE A 1 397 ? -31.662 -11.268 23.659 1.00 90.19 397 PHE A O 1
ATOM 3211 N N . SER A 1 398 ? -32.101 -13.464 23.426 1.00 89.06 398 SER A N 1
ATOM 3212 C CA . SER A 1 398 ? -33.545 -13.397 23.645 1.00 89.06 398 SER A CA 1
ATOM 3213 C C . SER A 1 398 ? -33.897 -14.338 24.790 1.00 89.06 398 SER A C 1
ATOM 3215 O O . SER A 1 398 ? -33.678 -15.551 24.698 1.00 89.06 398 SER A O 1
ATOM 3217 N N . ASP A 1 399 ? -34.412 -13.769 25.878 1.00 88.38 399 ASP A N 1
ATOM 3218 C CA . ASP A 1 399 ? -34.814 -14.539 27.047 1.00 88.38 399 ASP A CA 1
ATOM 3219 C C . ASP A 1 399 ? -36.111 -15.312 26.773 1.00 88.38 399 ASP A C 1
ATOM 3221 O O . ASP A 1 399 ? -37.136 -14.729 26.423 1.00 88.38 399 ASP A O 1
ATOM 3225 N N . ASN A 1 400 ? -36.044 -16.634 26.926 1.00 88.06 400 ASN A N 1
ATOM 3226 C CA . ASN A 1 400 ? -37.164 -17.562 26.798 1.00 88.06 400 ASN A CA 1
ATOM 3227 C C . ASN A 1 400 ? -37.293 -18.427 28.068 1.00 88.06 400 ASN A C 1
ATOM 3229 O O . ASN A 1 400 ? -37.584 -19.619 27.984 1.00 88.06 400 ASN A O 1
ATOM 3233 N N . GLY A 1 401 ? -37.028 -17.835 29.240 1.00 85.69 401 GLY A N 1
ATOM 3234 C CA . GLY A 1 401 ? -36.917 -18.555 30.512 1.00 85.69 401 GLY A CA 1
ATOM 3235 C C . GLY A 1 401 ? -35.539 -19.191 30.695 1.00 85.69 401 GLY A C 1
ATOM 3236 O O . GLY A 1 401 ? -35.428 -20.281 31.255 1.00 85.69 401 GLY A O 1
ATOM 3237 N N . ASN A 1 402 ? -34.502 -18.540 30.164 1.00 85.94 402 ASN A N 1
ATOM 3238 C CA . ASN A 1 402 ? -33.132 -19.038 30.213 1.00 85.94 402 ASN A CA 1
ATOM 3239 C C . ASN A 1 402 ? -32.477 -18.721 31.565 1.00 85.94 402 ASN A C 1
ATOM 3241 O O . ASN A 1 402 ? -32.901 -17.830 32.297 1.00 85.94 402 ASN A O 1
ATOM 3245 N N . GLU A 1 403 ? -31.387 -19.417 31.877 1.00 84.81 403 GLU A N 1
ATOM 3246 C CA . GLU A 1 403 ? -30.534 -19.042 33.004 1.00 84.81 403 GLU A CA 1
ATOM 3247 C C . GLU A 1 403 ? -29.836 -17.698 32.724 1.00 84.81 403 GLU A C 1
ATOM 3249 O O . GLU A 1 403 ? -29.266 -17.512 31.651 1.00 84.81 403 GLU A O 1
ATOM 3254 N N . LEU A 1 404 ? -29.852 -16.770 33.686 1.00 87.69 404 LEU A N 1
ATOM 3255 C CA . LEU A 1 404 ? -29.352 -15.396 33.518 1.00 87.69 404 LEU A CA 1
ATOM 3256 C C . LEU A 1 404 ? -27.994 -15.125 34.190 1.00 87.69 404 LEU A C 1
ATOM 3258 O O . LEU A 1 404 ? -27.493 -14.005 34.111 1.00 87.69 404 LEU A O 1
ATOM 3262 N N . SER A 1 405 ? -27.393 -16.117 34.852 1.00 84.69 405 SER A N 1
ATOM 3263 C CA . SER A 1 405 ? -26.104 -15.972 35.555 1.00 84.69 405 SER A CA 1
ATOM 3264 C C . SER A 1 405 ? -24.975 -15.546 34.607 1.00 84.69 405 SER A C 1
ATOM 3266 O O . SER A 1 405 ? -24.189 -14.659 34.927 1.00 84.69 405 SER A O 1
ATOM 3268 N N . HIS A 1 406 ? -24.977 -16.091 33.388 1.00 82.94 406 HIS A N 1
ATOM 3269 C CA . HIS A 1 406 ? -24.005 -15.791 32.341 1.00 82.94 406 HIS A CA 1
ATOM 3270 C C . HIS A 1 406 ? -24.056 -14.340 31.833 1.00 82.94 406 HIS A C 1
ATOM 3272 O O . HIS A 1 406 ? -23.179 -13.939 31.079 1.00 82.94 406 HIS A O 1
ATOM 3278 N N . LEU A 1 407 ? -25.066 -13.534 32.190 1.00 85.19 407 LEU A N 1
ATOM 3279 C CA . LEU A 1 407 ? -25.149 -12.138 31.741 1.00 85.19 407 LEU A CA 1
ATOM 3280 C C . LEU A 1 407 ? -24.063 -11.246 32.348 1.00 85.19 407 LEU A C 1
ATOM 3282 O O . LEU A 1 407 ? -23.797 -10.185 31.788 1.00 85.19 407 LEU A O 1
ATOM 3286 N N . GLN A 1 408 ? -23.483 -11.643 33.483 1.00 81.62 408 GLN A N 1
ATOM 3287 C CA . GLN A 1 408 ? -22.408 -10.896 34.132 1.00 81.62 408 GLN A CA 1
ATOM 3288 C C . GLN A 1 408 ? -21.092 -11.021 33.357 1.00 81.62 408 GLN A C 1
ATOM 3290 O O . GLN A 1 408 ? -20.519 -10.004 32.977 1.00 81.62 408 GLN A O 1
ATOM 3295 N N . ASP A 1 409 ? -20.660 -12.251 33.079 1.00 79.19 409 ASP A N 1
ATOM 3296 C CA . ASP A 1 409 ? -19.370 -12.526 32.426 1.00 79.19 409 ASP A CA 1
ATOM 3297 C C . ASP A 1 409 ? -19.488 -12.661 30.899 1.00 79.19 409 ASP A C 1
ATOM 3299 O O . ASP A 1 409 ? -18.501 -12.609 30.166 1.00 79.19 409 ASP A O 1
ATOM 3303 N N . GLY A 1 410 ? -20.715 -12.802 30.398 1.00 84.31 410 GLY A N 1
ATOM 3304 C CA . GLY A 1 410 ? -20.995 -13.161 29.019 1.00 84.31 410 GLY A CA 1
ATOM 3305 C C . GLY A 1 410 ? -20.793 -14.655 28.740 1.00 84.31 410 GLY A C 1
ATOM 3306 O O . GLY A 1 410 ? -20.231 -15.417 29.520 1.00 84.31 410 GLY A O 1
ATOM 3307 N N . LEU A 1 411 ? -21.268 -15.093 27.577 1.00 87.50 411 LEU A N 1
ATOM 3308 C CA . LEU A 1 411 ? -20.934 -16.388 27.003 1.00 87.50 411 LEU A CA 1
ATOM 3309 C C . LEU A 1 411 ? -19.499 -16.380 26.480 1.00 87.50 411 LEU A C 1
ATOM 3311 O O . LEU A 1 411 ? -19.126 -15.508 25.687 1.00 87.50 411 LEU A O 1
ATOM 3315 N N . GLU A 1 412 ? -18.743 -17.412 26.842 1.00 87.94 412 GLU A N 1
ATOM 3316 C CA . GLU A 1 412 ? -17.392 -17.640 26.341 1.00 87.94 412 GLU A CA 1
ATOM 3317 C C . GLU A 1 412 ? -17.361 -17.775 24.810 1.00 87.94 412 GLU A C 1
ATOM 3319 O O . GLU A 1 412 ? -18.339 -18.160 24.152 1.00 87.94 412 GLU A O 1
ATOM 3324 N N . ALA A 1 413 ? -16.201 -17.482 24.226 1.00 89.25 413 ALA A N 1
ATOM 3325 C CA . ALA A 1 413 ? -15.970 -17.682 22.805 1.00 89.25 413 ALA A CA 1
ATOM 3326 C C . ALA A 1 413 ? -16.202 -19.149 22.398 1.00 89.25 413 ALA A C 1
ATOM 3328 O O . ALA A 1 413 ? -15.885 -20.082 23.127 1.00 89.25 413 ALA A O 1
ATOM 3329 N N . LYS A 1 414 ? -16.700 -19.354 21.177 1.00 90.88 414 LYS A N 1
ATOM 3330 C CA . LYS A 1 414 ? -16.966 -20.658 20.543 1.00 90.88 414 LYS A CA 1
ATOM 3331 C C . LYS A 1 414 ? -18.059 -21.498 21.217 1.00 90.88 414 LYS A C 1
ATOM 3333 O O . LYS A 1 414 ? -18.216 -22.665 20.864 1.00 90.88 414 LYS A O 1
ATOM 3338 N N . THR A 1 415 ? -18.861 -20.903 22.099 1.00 90.56 415 THR A N 1
ATOM 3339 C CA . THR A 1 415 ? -20.001 -21.579 22.736 1.00 90.56 415 THR A CA 1
ATOM 3340 C C . THR A 1 415 ? -21.124 -21.854 21.731 1.00 90.56 415 THR A C 1
ATOM 3342 O O . THR A 1 415 ? -21.624 -22.978 21.624 1.00 90.56 415 THR A O 1
ATOM 3345 N N . ILE A 1 416 ? -21.508 -20.851 20.932 1.00 89.44 416 ILE A N 1
ATOM 3346 C CA . ILE A 1 416 ? -22.558 -21.016 19.918 1.00 89.44 416 ILE A CA 1
ATOM 3347 C C . ILE A 1 416 ? -21.970 -21.704 18.678 1.00 89.44 416 ILE A C 1
ATOM 3349 O O . ILE A 1 416 ? -21.208 -21.112 17.912 1.00 89.44 416 ILE A O 1
ATOM 3353 N N . SER A 1 417 ? -22.366 -22.960 18.460 1.00 88.44 417 SER A N 1
ATOM 3354 C CA . SER A 1 417 ? -21.864 -23.797 17.358 1.00 88.44 417 SER A CA 1
ATOM 3355 C C . SER A 1 417 ? -22.925 -24.190 16.325 1.00 88.44 417 SER A C 1
ATOM 3357 O O . SER A 1 417 ? -22.584 -24.639 15.229 1.00 88.44 417 SER A O 1
ATOM 3359 N N . LYS A 1 418 ? -24.220 -24.069 16.652 1.00 88.50 418 LYS A N 1
ATOM 3360 C CA . LYS A 1 418 ? -25.329 -24.523 15.795 1.00 88.50 418 LYS A CA 1
ATOM 3361 C C . LYS A 1 418 ? -26.564 -23.630 15.968 1.00 88.50 418 LYS A C 1
ATOM 3363 O O . LYS A 1 418 ? -26.819 -23.184 17.085 1.00 88.50 418 LYS A O 1
ATOM 3368 N N . PRO A 1 419 ? -27.352 -23.395 14.903 1.00 90.00 419 PRO A N 1
ATOM 3369 C CA . PRO A 1 419 ? -28.637 -22.715 15.020 1.00 90.00 419 PRO A CA 1
ATOM 3370 C C . PRO A 1 419 ? -29.704 -23.648 15.613 1.00 90.00 419 PRO A C 1
ATOM 3372 O O . PRO A 1 419 ? -29.639 -24.865 15.424 1.00 90.00 419 PRO A O 1
ATOM 3375 N N . LEU A 1 420 ? -30.717 -23.071 16.270 1.00 88.56 420 LEU A N 1
ATOM 3376 C CA . LEU A 1 420 ? -31.870 -23.816 16.795 1.00 88.56 420 LEU A CA 1
ATOM 3377 C C . LEU A 1 420 ? -32.638 -24.526 15.667 1.00 88.56 420 LEU A C 1
ATOM 3379 O O . LEU A 1 420 ? -32.902 -25.724 15.739 1.00 88.56 420 LEU A O 1
ATOM 3383 N N . GLN A 1 421 ? -32.943 -23.792 14.593 1.00 89.69 421 GLN A N 1
ATOM 3384 C CA . GLN A 1 421 ? -33.520 -24.334 13.366 1.00 89.69 421 GLN A CA 1
ATOM 3385 C C . GLN A 1 421 ? -32.443 -24.398 12.281 1.00 89.69 421 GLN A C 1
ATOM 3387 O O . GLN A 1 421 ? -31.789 -23.400 11.976 1.00 89.69 421 GLN A O 1
ATOM 3392 N N . ARG A 1 422 ? -32.249 -25.577 11.680 1.00 88.31 422 ARG A N 1
ATOM 3393 C CA . ARG A 1 422 ? -31.275 -25.742 10.594 1.00 88.31 422 ARG A CA 1
ATOM 3394 C C . ARG A 1 422 ? -31.720 -24.977 9.352 1.00 88.31 422 ARG A C 1
ATOM 3396 O O . ARG A 1 422 ? -32.831 -25.172 8.866 1.00 88.31 422 ARG A O 1
ATOM 3403 N N . VAL A 1 423 ? -30.805 -24.186 8.802 1.00 91.12 423 VAL A N 1
ATOM 3404 C CA . VAL A 1 423 ? -30.954 -23.528 7.503 1.00 91.12 423 VAL A CA 1
ATOM 3405 C C . VAL A 1 423 ? -30.096 -24.295 6.501 1.00 91.12 423 VAL A C 1
ATOM 3407 O O . VAL A 1 423 ? -28.881 -24.356 6.655 1.00 91.12 423 VAL A O 1
ATOM 3410 N N . SER A 1 424 ? -30.715 -24.910 5.492 1.00 88.94 424 SER A N 1
ATOM 3411 C CA . SER A 1 424 ? -30.032 -25.814 4.549 1.00 88.94 424 SER A CA 1
ATOM 3412 C C . SER A 1 424 ? -28.924 -25.143 3.729 1.00 88.94 424 SER A C 1
ATOM 3414 O O . SER A 1 424 ? -27.996 -25.819 3.297 1.00 88.94 424 SER A O 1
ATOM 3416 N N . THR A 1 425 ? -28.996 -23.825 3.534 1.00 90.06 425 THR A N 1
ATOM 3417 C CA . THR A 1 425 ? -27.995 -23.034 2.803 1.00 90.06 425 THR A CA 1
ATOM 3418 C C . THR A 1 425 ? -26.786 -22.629 3.651 1.00 90.06 425 THR A C 1
ATOM 3420 O O . THR A 1 425 ? -25.801 -22.138 3.105 1.00 90.06 425 THR A O 1
ATOM 3423 N N . VAL A 1 426 ? -26.826 -22.834 4.972 1.00 88.75 426 VAL A N 1
ATOM 3424 C CA . VAL A 1 426 ? -25.740 -22.468 5.891 1.00 88.75 426 VAL A CA 1
ATOM 3425 C C . VAL A 1 426 ? -24.922 -23.711 6.229 1.00 88.75 426 VAL A C 1
ATOM 3427 O O . VAL A 1 426 ? -25.394 -24.612 6.919 1.00 88.75 426 VAL A O 1
ATOM 3430 N N . LYS A 1 427 ? -23.664 -23.749 5.772 1.00 89.50 427 LYS A N 1
ATOM 3431 C CA . LYS A 1 427 ? -22.740 -24.867 6.038 1.00 89.50 427 LYS A CA 1
ATOM 3432 C C . LYS A 1 427 ? -22.376 -24.991 7.523 1.00 89.50 427 LYS A C 1
ATOM 3434 O O . LYS A 1 427 ? -22.222 -26.101 8.024 1.00 89.50 427 LYS A O 1
ATOM 3439 N N . GLY A 1 428 ? -22.222 -23.867 8.219 1.00 89.25 428 GLY A N 1
ATOM 3440 C CA . GLY A 1 428 ? -21.847 -23.825 9.629 1.00 89.25 428 GLY A CA 1
ATOM 3441 C C . GLY A 1 428 ? -21.900 -22.412 10.201 1.00 89.25 428 GLY A C 1
ATOM 3442 O O . GLY A 1 428 ? -22.013 -21.439 9.458 1.00 89.25 428 GLY A O 1
ATOM 3443 N N . LEU A 1 429 ? -21.823 -22.324 11.526 1.00 91.56 429 LEU A N 1
ATOM 3444 C CA . LEU A 1 429 ? -21.787 -21.083 12.293 1.00 91.56 429 LEU A CA 1
ATOM 3445 C C . LEU A 1 429 ? -20.634 -21.174 13.300 1.00 91.56 429 LEU A C 1
ATOM 3447 O O . LEU A 1 429 ? -20.336 -22.255 13.806 1.00 91.56 429 LEU A O 1
ATOM 3451 N N . SER A 1 430 ? -20.002 -20.043 13.594 1.00 91.38 430 SER A N 1
ATOM 3452 C CA . SER A 1 430 ? -18.997 -19.928 14.644 1.00 91.38 430 SER A CA 1
ATOM 3453 C C . SER A 1 430 ? -19.153 -18.591 15.354 1.00 91.38 430 SER A C 1
ATOM 3455 O O . SER A 1 430 ? -19.317 -17.562 14.702 1.00 91.38 430 SER A O 1
ATOM 3457 N N . GLN A 1 431 ? -19.045 -18.609 16.679 1.00 91.88 431 GLN A N 1
ATOM 3458 C CA . GLN A 1 431 ? -18.915 -17.426 17.523 1.00 91.88 431 GLN A CA 1
ATOM 3459 C C . GLN A 1 431 ? -17.437 -17.284 17.933 1.00 91.88 431 GLN A C 1
ATOM 3461 O O . GLN A 1 431 ? -17.026 -17.884 18.919 1.00 91.88 431 GLN A O 1
ATOM 3466 N N . PRO A 1 432 ? -16.590 -16.557 17.187 1.00 88.50 432 PRO A N 1
ATOM 3467 C CA . PRO A 1 432 ? -15.154 -16.504 17.478 1.00 88.50 432 PRO A CA 1
ATOM 3468 C C . PRO A 1 432 ? -14.796 -15.759 18.774 1.00 88.50 432 PRO A C 1
ATOM 3470 O O . PRO A 1 432 ? -13.735 -16.025 19.332 1.00 88.50 432 PRO A O 1
ATOM 3473 N N . TYR A 1 433 ? -15.667 -14.868 19.257 1.00 88.94 433 TYR A N 1
ATOM 3474 C CA . TYR A 1 433 ? -15.417 -13.989 20.405 1.00 88.94 433 TYR A CA 1
ATOM 3475 C C . TYR A 1 433 ? -16.502 -14.129 21.476 1.00 88.94 433 TYR A C 1
ATOM 3477 O O . TYR A 1 433 ? -17.621 -14.553 21.181 1.00 88.94 433 TYR A O 1
ATOM 3485 N N . ALA A 1 434 ? -16.171 -13.768 22.716 1.00 87.12 434 ALA A N 1
ATOM 3486 C CA . ALA A 1 434 ? -17.126 -13.765 23.818 1.00 87.12 434 ALA A CA 1
ATOM 3487 C C . ALA A 1 434 ? -18.292 -12.797 23.549 1.00 87.12 434 ALA A C 1
ATOM 3489 O O . ALA A 1 434 ? -18.157 -11.821 22.804 1.00 87.12 434 ALA A O 1
ATOM 3490 N N . SER A 1 435 ? -19.457 -13.078 24.133 1.00 88.25 435 SER A N 1
ATOM 3491 C CA . SER A 1 435 ? -20.577 -12.136 24.074 1.00 88.25 435 SER A CA 1
ATOM 3492 C C . SER A 1 435 ? -20.277 -10.896 24.912 1.00 88.25 435 SER A C 1
ATOM 3494 O O . SER A 1 435 ? -19.560 -10.979 25.903 1.00 88.25 435 SER A O 1
ATOM 3496 N N . PHE A 1 436 ? -20.886 -9.767 24.572 1.00 85.44 436 PHE A N 1
ATOM 3497 C CA . PHE A 1 436 ? -20.654 -8.497 25.253 1.00 85.44 436 PHE A CA 1
ATOM 3498 C C . PHE A 1 436 ? -21.972 -7.786 25.574 1.00 85.44 436 PHE A C 1
ATOM 3500 O O . PHE A 1 436 ? -23.012 -8.074 24.983 1.00 85.44 436 PHE A O 1
ATOM 3507 N N . GLY A 1 437 ? -21.921 -6.821 26.496 1.00 82.69 437 GLY A N 1
ATOM 3508 C CA . GLY A 1 437 ? -23.048 -5.930 26.803 1.00 82.69 437 GLY A CA 1
ATOM 3509 C C . GLY A 1 437 ? -24.157 -6.542 27.665 1.00 82.69 437 GLY A C 1
ATOM 3510 O O . GLY A 1 437 ? -25.176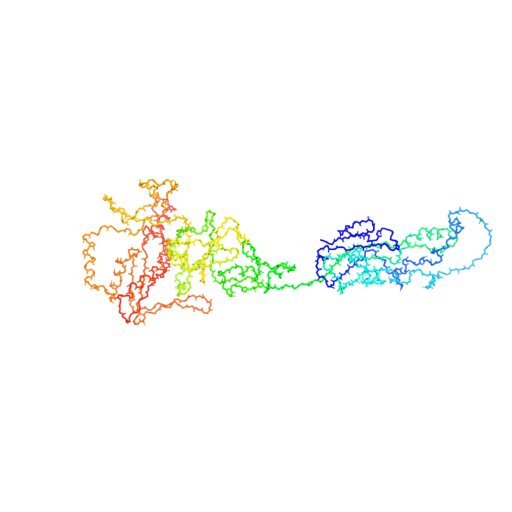 -5.884 27.879 1.00 82.69 437 GLY A O 1
ATOM 3511 N N . GLY A 1 438 ? -23.965 -7.765 28.167 1.00 84.94 438 GLY A N 1
ATOM 3512 C CA . GLY A 1 438 ? -24.845 -8.374 29.159 1.00 84.94 438 GLY A CA 1
ATOM 3513 C C . GLY A 1 438 ? -24.869 -7.559 30.453 1.00 84.94 438 GLY A C 1
ATOM 3514 O O . GLY A 1 438 ? -23.859 -6.992 30.869 1.00 84.94 438 GLY A O 1
ATOM 3515 N N . LYS A 1 439 ? -26.050 -7.448 31.063 1.00 84.62 439 LYS A N 1
ATOM 3516 C CA . LYS A 1 439 ? -26.220 -6.881 32.403 1.00 84.62 439 LYS A CA 1
ATOM 3517 C C . LYS A 1 439 ? -27.130 -7.816 33.191 1.00 84.62 439 LYS A C 1
ATOM 3519 O O . LYS A 1 439 ? -28.241 -8.069 32.719 1.00 84.62 439 LYS A O 1
ATOM 3524 N N . PRO A 1 440 ? -26.692 -8.335 34.351 1.00 86.38 440 PRO A N 1
ATOM 3525 C CA . PRO A 1 440 ? -27.553 -9.156 35.186 1.00 86.38 440 PRO A CA 1
ATOM 3526 C C . PRO A 1 440 ? -28.728 -8.327 35.711 1.00 86.38 440 PRO A C 1
ATOM 3528 O O . PRO A 1 440 ? -28.706 -7.090 35.697 1.00 86.38 440 PRO A O 1
ATOM 3531 N N . GLN A 1 441 ? -29.756 -9.019 36.198 1.00 87.69 441 GLN A N 1
ATOM 3532 C CA . GLN A 1 441 ? -30.843 -8.364 36.914 1.00 87.69 441 GLN A CA 1
ATOM 3533 C C . GLN A 1 441 ? -30.269 -7.553 38.084 1.00 87.69 441 GLN A C 1
ATOM 3535 O O . GLN A 1 441 ? -29.447 -8.044 38.859 1.00 87.69 441 GLN A O 1
ATOM 3540 N N . GLU A 1 442 ? -30.690 -6.293 38.187 1.00 89.88 442 GLU A N 1
ATOM 3541 C CA . GLU A 1 442 ? -30.226 -5.392 39.238 1.00 89.88 442 GLU A CA 1
ATOM 3542 C C . GLU A 1 442 ? -30.620 -5.950 40.616 1.00 89.88 442 GLU A C 1
ATOM 3544 O O . GLU A 1 442 ? -31.781 -6.290 40.845 1.00 89.88 442 GLU A O 1
ATOM 3549 N N . SER A 1 443 ? -29.651 -6.052 41.530 1.00 91.81 443 SER A N 1
ATOM 3550 C CA . SER A 1 443 ? -29.908 -6.442 42.920 1.00 91.81 443 SER A CA 1
ATOM 3551 C C . SER A 1 443 ? -30.505 -5.283 43.713 1.00 91.81 443 SER A C 1
ATOM 3553 O O . SER A 1 443 ? -30.233 -4.120 43.411 1.00 91.81 443 SER A O 1
ATOM 3555 N N . ASP A 1 444 ? -31.242 -5.578 44.787 1.00 94.88 444 ASP A N 1
ATOM 3556 C CA . ASP A 1 444 ? -31.838 -4.545 45.646 1.00 94.88 444 ASP A CA 1
ATOM 3557 C C . ASP A 1 444 ? -30.790 -3.540 46.146 1.00 94.88 444 ASP A C 1
ATOM 3559 O O . ASP A 1 444 ? -31.001 -2.330 46.098 1.00 94.88 444 ASP A O 1
ATOM 3563 N N . ALA A 1 445 ? -29.609 -4.016 46.556 1.00 94.75 445 ALA A N 1
ATOM 3564 C CA . ALA A 1 445 ? -28.516 -3.153 47.000 1.00 94.75 445 ALA A CA 1
ATOM 3565 C C . ALA A 1 445 ? -27.996 -2.233 45.879 1.00 94.75 445 ALA A C 1
ATOM 3567 O O . ALA A 1 445 ? -27.775 -1.040 46.113 1.00 94.75 445 ALA A O 1
ATOM 3568 N N . ALA A 1 446 ? -27.827 -2.760 44.659 1.00 91.44 446 ALA A N 1
ATOM 3569 C CA . ALA A 1 446 ? -27.413 -1.967 43.503 1.00 91.44 446 ALA A CA 1
ATOM 3570 C C . ALA A 1 446 ? -28.487 -0.942 43.112 1.00 91.44 446 ALA A C 1
ATOM 3572 O O . ALA A 1 446 ? -28.151 0.218 42.872 1.00 91.44 446 ALA A O 1
ATOM 3573 N N . TYR A 1 447 ? -29.762 -1.335 43.155 1.00 93.75 447 TYR A N 1
ATOM 3574 C CA . TYR A 1 447 ? -30.908 -0.460 42.931 1.00 93.75 447 TYR A CA 1
ATOM 3575 C C . TYR A 1 447 ? -30.942 0.694 43.938 1.00 93.75 447 TYR A C 1
ATOM 3577 O O . TYR A 1 447 ? -30.982 1.861 43.540 1.00 93.75 447 TYR A O 1
ATOM 3585 N N . TYR A 1 448 ? -30.862 0.405 45.242 1.00 95.31 448 TYR A N 1
ATOM 3586 C CA . TYR A 1 448 ? -30.861 1.441 46.278 1.00 95.31 448 TYR A CA 1
ATOM 3587 C C . TYR A 1 448 ? -29.671 2.388 46.134 1.00 95.31 448 TYR A C 1
ATOM 3589 O O . TYR A 1 448 ? -29.850 3.604 46.247 1.00 95.31 448 TYR A O 1
ATOM 3597 N N . ARG A 1 449 ? -28.478 1.862 45.817 1.00 92.88 449 ARG A N 1
ATOM 3598 C CA . ARG A 1 449 ? -27.305 2.687 45.510 1.00 92.88 449 ARG A CA 1
ATOM 3599 C C . ARG A 1 449 ? -27.589 3.586 44.311 1.00 92.88 449 ARG A C 1
ATOM 3601 O O . ARG A 1 449 ? -27.536 4.802 44.455 1.00 92.88 449 ARG A O 1
ATOM 3608 N N . ARG A 1 450 ? -27.997 3.023 43.172 1.00 93.19 450 ARG A N 1
ATOM 3609 C CA . ARG A 1 450 ? -28.273 3.771 41.939 1.00 93.19 450 ARG A CA 1
ATOM 3610 C C . ARG A 1 450 ? -29.301 4.881 42.150 1.00 93.19 450 ARG A C 1
ATOM 3612 O O . ARG A 1 450 ? -29.112 5.989 41.656 1.00 93.19 450 ARG A O 1
ATOM 3619 N N . ILE A 1 451 ? -30.389 4.611 42.873 1.00 95.38 451 ILE A N 1
ATOM 3620 C CA . ILE A 1 451 ? -31.421 5.615 43.167 1.00 95.38 451 ILE A CA 1
ATOM 3621 C C . ILE A 1 451 ? -30.894 6.688 44.125 1.00 95.38 451 ILE A C 1
ATOM 3623 O O . ILE A 1 451 ? -31.115 7.873 43.879 1.00 95.38 451 ILE A O 1
ATOM 3627 N N . SER A 1 452 ? -30.168 6.307 45.177 1.00 95.00 452 SER A N 1
ATOM 3628 C CA . SER A 1 452 ? -29.562 7.258 46.116 1.00 95.00 452 SER A CA 1
ATOM 3629 C C . SER A 1 452 ? -28.579 8.198 45.411 1.00 95.00 452 SER A C 1
ATOM 3631 O O . SER A 1 452 ? -28.663 9.421 45.555 1.00 95.00 452 SER A O 1
ATOM 3633 N N . GLU A 1 453 ? -27.693 7.645 44.581 1.00 94.44 453 GLU A N 1
ATOM 3634 C CA . GLU A 1 453 ? -26.755 8.418 43.768 1.00 94.44 453 GLU A CA 1
ATOM 3635 C C . GLU A 1 453 ? -27.518 9.338 42.807 1.00 94.44 453 GLU A C 1
ATOM 3637 O O . GLU A 1 453 ? -27.294 10.552 42.808 1.00 94.44 453 GLU A O 1
ATOM 3642 N N . ARG A 1 454 ? -28.520 8.806 42.091 1.00 94.12 454 ARG A N 1
ATOM 3643 C CA . ARG A 1 454 ? -29.372 9.570 41.170 1.00 94.12 454 ARG A CA 1
ATOM 3644 C C . ARG A 1 454 ? -30.054 10.764 41.829 1.00 94.12 454 ARG A C 1
ATOM 3646 O O . ARG A 1 454 ? -30.135 11.827 41.209 1.00 94.12 454 ARG A O 1
ATOM 3653 N N . LEU A 1 455 ? -30.558 10.601 43.051 1.00 95.06 455 LEU A N 1
ATOM 3654 C CA . LEU A 1 455 ? -31.206 11.667 43.816 1.00 95.06 455 LEU A CA 1
ATOM 3655 C C . LEU A 1 455 ? -30.208 12.726 44.292 1.00 95.06 455 LEU A C 1
ATOM 3657 O O . LEU A 1 455 ? -30.557 13.908 44.334 1.00 95.06 455 LEU A O 1
ATOM 3661 N N . ARG A 1 456 ? -28.971 12.322 44.601 1.00 95.12 456 ARG A N 1
ATOM 3662 C CA . ARG A 1 456 ? -27.889 13.230 44.990 1.00 95.12 456 ARG A CA 1
ATOM 3663 C C . ARG A 1 456 ? -27.439 14.101 43.821 1.00 95.12 456 ARG A C 1
ATOM 3665 O O . ARG A 1 456 ? -27.507 15.323 43.920 1.00 95.12 456 ARG A O 1
ATOM 3672 N N . HIS A 1 457 ? -27.020 13.487 42.714 1.00 94.69 457 HIS A N 1
ATOM 3673 C CA . HIS A 1 457 ? -26.444 14.221 41.583 1.00 94.69 457 HIS A CA 1
ATOM 3674 C C . HIS A 1 457 ? -27.504 14.781 40.617 1.00 94.69 457 HIS A C 1
ATOM 3676 O O . HIS A 1 457 ? -27.191 15.585 39.744 1.00 94.69 457 HIS A O 1
ATOM 3682 N N . LYS A 1 458 ? -28.773 14.354 40.722 1.00 94.75 458 LYS A N 1
ATOM 3683 C CA . LYS A 1 458 ? -29.915 14.831 39.908 1.00 94.75 458 LYS A CA 1
ATOM 3684 C C . LYS A 1 458 ? -29.648 14.861 38.395 1.00 94.75 458 LYS A C 1
ATOM 3686 O O . LYS A 1 458 ? -30.141 15.733 37.686 1.00 94.75 458 LYS A O 1
ATOM 3691 N N . ASN A 1 459 ? -28.878 13.893 37.892 1.00 93.50 459 ASN A N 1
ATOM 3692 C CA . ASN A 1 459 ? -28.423 13.831 36.491 1.00 93.50 459 ASN A CA 1
ATOM 3693 C C . ASN A 1 459 ? -27.599 15.041 36.006 1.00 93.50 459 ASN A C 1
ATOM 3695 O O . ASN A 1 459 ? -27.676 15.406 34.830 1.00 93.50 459 ASN A O 1
ATOM 3699 N N . ARG A 1 460 ? -26.865 15.698 36.904 1.00 94.50 460 ARG A N 1
ATOM 3700 C CA . ARG A 1 460 ? -25.974 16.814 36.585 1.00 94.50 460 ARG A CA 1
ATOM 3701 C C . ARG A 1 460 ? -24.580 16.528 37.117 1.00 94.50 460 ARG A C 1
ATOM 3703 O O . ARG A 1 460 ? -24.443 16.006 38.219 1.00 94.50 460 ARG A O 1
ATOM 3710 N N . ALA A 1 461 ? -23.559 16.826 36.327 1.00 94.38 461 ALA A N 1
ATOM 3711 C CA . ALA A 1 461 ? -22.165 16.682 36.725 1.00 94.38 461 ALA A CA 1
ATOM 3712 C C . ALA A 1 461 ? -21.675 18.034 37.267 1.00 94.38 461 ALA A C 1
ATOM 3714 O O . ALA A 1 461 ? -21.371 18.944 36.497 1.00 94.38 461 ALA A O 1
ATOM 3715 N N . ILE A 1 462 ? -21.698 18.203 38.595 1.00 92.44 462 ILE A N 1
ATOM 3716 C CA . ILE A 1 462 ? -21.373 19.479 39.257 1.00 92.44 462 ILE A CA 1
ATOM 3717 C C . ILE A 1 462 ? -20.148 19.308 40.152 1.00 92.44 462 ILE A C 1
ATOM 3719 O O . ILE A 1 462 ? -19.149 20.002 39.978 1.00 92.44 462 ILE A O 1
ATOM 3723 N N . THR A 1 463 ? -20.215 18.386 41.110 1.00 93.38 463 THR A N 1
ATOM 3724 C CA . THR A 1 463 ? -19.114 18.102 42.035 1.00 93.38 463 THR A CA 1
ATOM 3725 C C . THR A 1 463 ? -18.207 17.003 41.489 1.00 93.38 463 THR A C 1
ATOM 3727 O O . THR A 1 463 ? -18.644 16.186 40.684 1.00 93.38 463 THR A O 1
ATOM 3730 N N . ILE A 1 464 ? -16.958 16.937 41.969 1.00 95.06 464 ILE A N 1
ATOM 3731 C CA . ILE A 1 464 ? -15.974 15.889 41.616 1.00 95.06 464 ILE A CA 1
ATOM 3732 C C . ILE A 1 464 ? -16.596 14.488 41.717 1.00 95.06 464 ILE A C 1
ATOM 3734 O O . ILE A 1 464 ? -16.476 13.679 40.802 1.00 95.06 464 ILE A O 1
ATOM 3738 N N . TRP A 1 465 ? -17.328 14.238 42.804 1.00 95.12 465 TRP A N 1
ATOM 3739 C CA . TRP A 1 465 ? -17.989 12.961 43.055 1.00 95.12 465 TRP A CA 1
ATOM 3740 C C . TRP A 1 465 ? -19.058 12.638 41.997 1.00 95.12 465 TRP A C 1
ATOM 3742 O O . TRP A 1 465 ? -19.164 11.485 41.581 1.00 95.12 465 TRP A O 1
ATOM 3752 N N . ASP A 1 466 ? -19.811 13.644 41.529 1.00 94.75 466 ASP A N 1
ATOM 3753 C CA . ASP A 1 466 ? -20.858 13.455 40.518 1.00 94.75 466 ASP A CA 1
ATOM 3754 C C . ASP A 1 466 ? -20.268 13.022 39.172 1.00 94.75 466 ASP A C 1
ATOM 3756 O O . ASP A 1 466 ? -20.837 12.146 38.525 1.00 94.75 466 ASP A O 1
ATOM 3760 N N . TYR A 1 467 ? -19.132 13.606 38.763 1.00 95.12 467 TYR A N 1
ATOM 3761 C CA . TYR A 1 467 ? -18.417 13.197 37.549 1.00 95.12 467 TYR A CA 1
ATOM 3762 C C . TYR A 1 467 ? -17.985 11.733 37.642 1.00 95.12 467 TYR A C 1
ATOM 3764 O O . TYR A 1 467 ? -18.306 10.937 36.763 1.00 95.12 467 TYR A O 1
ATOM 3772 N N . GLU A 1 468 ? -17.294 11.372 38.725 1.00 96.06 468 GLU A N 1
ATOM 3773 C CA . GLU A 1 468 ? -16.749 10.025 38.911 1.00 96.06 468 GLU A CA 1
ATOM 3774 C C . GLU A 1 468 ? -17.864 8.964 38.916 1.00 96.06 468 GLU A C 1
ATOM 3776 O O . GLU A 1 468 ? -17.791 7.990 38.170 1.00 96.06 468 GLU A O 1
ATOM 3781 N N . HIS A 1 469 ? -18.938 9.170 39.685 1.00 94.69 469 HIS A N 1
ATOM 3782 C CA . HIS A 1 469 ? -19.984 8.153 39.850 1.00 94.69 469 HIS A CA 1
ATOM 3783 C C . HIS A 1 469 ? -20.911 8.055 38.636 1.00 94.69 469 HIS A C 1
ATOM 3785 O O . HIS A 1 469 ? -21.326 6.954 38.285 1.00 94.69 469 HIS A O 1
ATOM 3791 N N . GLN A 1 470 ? -21.192 9.160 37.933 1.00 94.12 470 GLN A N 1
ATOM 3792 C CA . GLN A 1 470 ? -21.970 9.086 36.690 1.00 94.12 470 GLN A CA 1
ATOM 3793 C C . GLN A 1 470 ? -21.234 8.307 35.602 1.00 94.12 470 GLN A C 1
ATOM 3795 O O . GLN A 1 470 ? -21.871 7.558 34.861 1.00 94.12 470 GLN A O 1
ATOM 3800 N N . ILE A 1 471 ? -19.910 8.460 35.513 1.00 95.06 471 ILE A N 1
ATOM 3801 C CA . ILE A 1 471 ? -19.092 7.711 34.556 1.00 95.06 471 ILE A CA 1
ATOM 3802 C C . ILE A 1 471 ? -19.094 6.229 34.915 1.00 95.06 471 ILE A C 1
ATOM 3804 O O . ILE A 1 471 ? -19.436 5.414 34.063 1.00 95.06 471 ILE A O 1
ATOM 3808 N N . LEU A 1 472 ? -18.794 5.880 36.169 1.00 93.56 472 LEU A N 1
ATOM 3809 C CA . LEU A 1 472 ? -18.781 4.483 36.621 1.00 93.56 472 LEU A CA 1
ATOM 3810 C C . LEU A 1 472 ? -20.153 3.806 36.461 1.00 93.56 472 LEU A C 1
ATOM 3812 O O . LEU A 1 472 ? -20.236 2.636 36.100 1.00 93.56 472 LEU A O 1
ATOM 3816 N N . GLN A 1 473 ? -21.244 4.546 36.675 1.00 90.12 473 GLN A N 1
ATOM 3817 C CA . GLN A 1 473 ? -22.596 4.029 36.483 1.00 90.12 473 GLN A CA 1
ATOM 3818 C C . GLN A 1 473 ? -22.923 3.781 34.999 1.00 90.12 473 GLN A C 1
ATOM 3820 O O . GLN A 1 473 ? -23.550 2.774 34.660 1.00 90.12 473 GLN A O 1
ATOM 3825 N N . GLN A 1 474 ? -22.565 4.716 34.115 1.00 91.75 474 GLN A N 1
ATOM 3826 C CA . GLN A 1 474 ? -22.925 4.647 32.697 1.00 91.75 474 GLN A CA 1
ATOM 3827 C C . GLN A 1 474 ? -22.012 3.706 31.902 1.00 91.75 474 GLN A C 1
ATOM 3829 O O . GLN A 1 474 ? -22.487 3.052 30.969 1.00 91.75 474 GLN A O 1
ATOM 3834 N N . PHE A 1 475 ? -20.733 3.620 32.275 1.00 90.62 475 PHE A N 1
ATOM 3835 C CA . PHE A 1 475 ? -19.692 2.887 31.559 1.00 90.62 475 PHE A CA 1
ATOM 3836 C C . PHE A 1 475 ? -19.100 1.774 32.442 1.00 90.62 475 PHE A C 1
ATOM 3838 O O . PHE A 1 475 ? -18.043 1.968 33.037 1.00 90.62 475 PHE A O 1
ATOM 3845 N N . PRO A 1 476 ? -19.719 0.575 32.480 1.00 85.69 476 PRO A N 1
ATOM 3846 C CA . PRO A 1 476 ? -19.234 -0.550 33.288 1.00 85.69 476 PRO A CA 1
ATOM 3847 C C . PRO A 1 476 ? -17.817 -1.018 32.940 1.00 85.69 476 PRO A C 1
ATOM 3849 O O . PRO A 1 476 ? -17.168 -1.648 33.757 1.00 85.69 476 PRO A O 1
ATOM 3852 N N . LYS A 1 477 ? -17.331 -0.701 31.732 1.00 83.50 477 LYS A N 1
ATOM 3853 C CA . LYS A 1 477 ? -15.959 -0.996 31.294 1.00 83.50 477 LYS A CA 1
ATOM 3854 C C . LYS A 1 477 ? -14.898 -0.144 32.003 1.00 83.50 477 LYS A C 1
ATOM 3856 O O . LYS A 1 477 ? -13.715 -0.347 31.760 1.00 83.50 477 LYS A O 1
ATOM 3861 N N . ILE A 1 478 ? -15.295 0.859 32.786 1.00 90.75 478 ILE A N 1
ATOM 3862 C CA . ILE A 1 478 ? -14.384 1.735 33.521 1.00 90.75 478 ILE A CA 1
ATOM 3863 C C . ILE A 1 478 ? -14.321 1.252 34.965 1.00 90.75 478 ILE A C 1
ATOM 3865 O O . ILE A 1 478 ? -15.305 1.338 35.694 1.00 90.75 478 ILE A O 1
ATOM 3869 N N . TYR A 1 479 ? -13.144 0.794 35.381 1.00 91.06 479 TYR A N 1
ATOM 3870 C CA . TYR A 1 479 ? -12.888 0.367 36.754 1.00 91.06 479 TYR A CA 1
ATOM 3871 C C . TYR A 1 479 ? -12.785 1.562 37.704 1.00 91.06 479 TYR A C 1
ATOM 3873 O O . TYR A 1 479 ? -13.308 1.548 38.820 1.00 91.06 479 TYR A O 1
ATOM 3881 N N . LYS A 1 480 ? -12.112 2.630 37.260 1.00 93.50 480 LYS A N 1
ATOM 3882 C CA . LYS A 1 480 ? -11.875 3.816 38.084 1.00 93.50 480 LYS A CA 1
ATOM 3883 C C . LYS A 1 480 ? -11.935 5.085 37.252 1.00 93.50 480 LYS A C 1
ATOM 3885 O O . LYS A 1 480 ? -11.321 5.176 36.194 1.00 93.50 480 LYS A O 1
ATOM 3890 N N . ALA A 1 481 ? -12.628 6.088 37.777 1.00 96.31 481 ALA A N 1
ATOM 3891 C CA . ALA A 1 481 ? -12.614 7.448 37.262 1.00 96.31 481 ALA A CA 1
ATOM 3892 C C . ALA A 1 481 ? -12.076 8.379 38.352 1.00 96.31 481 ALA A C 1
ATOM 3894 O O . ALA A 1 481 ? -12.459 8.259 39.517 1.00 96.31 481 ALA A O 1
ATOM 3895 N N . LYS A 1 482 ? -11.184 9.297 37.980 1.00 96.69 482 LYS A N 1
ATOM 3896 C CA . LYS A 1 482 ? -10.647 10.326 38.867 1.00 96.69 482 LYS A CA 1
ATOM 3897 C C . LYS A 1 482 ? -10.855 11.695 38.248 1.00 96.69 482 LYS A C 1
ATOM 3899 O O . LYS A 1 482 ? -10.318 11.982 37.183 1.00 96.69 482 LYS A O 1
ATOM 3904 N N . CYS A 1 483 ? -11.618 12.543 38.923 1.00 95.62 483 CYS A N 1
ATOM 3905 C CA . CYS A 1 483 ? -11.888 13.898 38.465 1.00 95.62 483 CYS A CA 1
ATOM 3906 C C . CYS A 1 483 ? -10.945 14.897 39.156 1.00 95.62 483 CYS A C 1
ATOM 3908 O O . CYS A 1 483 ? -10.832 14.930 40.383 1.00 95.62 483 CYS A O 1
ATOM 3910 N N . LEU A 1 484 ? -10.286 15.733 38.357 1.00 94.25 484 LEU A N 1
ATOM 3911 C CA . LEU A 1 484 ? -9.396 16.811 38.772 1.00 94.25 484 LEU A CA 1
ATOM 3912 C C . LEU A 1 484 ? -10.034 18.146 38.382 1.00 94.25 484 LEU A C 1
ATOM 3914 O O . LEU A 1 484 ? -10.267 18.438 37.206 1.00 94.25 484 LEU A O 1
ATOM 3918 N N . ASN A 1 485 ? -10.352 18.961 39.384 1.00 92.06 485 ASN A N 1
ATOM 3919 C CA . ASN A 1 485 ? -10.895 20.296 39.169 1.00 92.06 485 ASN A CA 1
ATOM 3920 C C . ASN A 1 485 ? -9.799 21.276 38.733 1.00 92.06 485 ASN A C 1
ATOM 3922 O O . ASN A 1 485 ? -8.619 21.081 39.013 1.00 92.06 485 ASN A O 1
ATOM 3926 N N . HIS A 1 486 ? -10.207 22.347 38.049 1.00 92.50 486 HIS A N 1
ATOM 3927 C CA . HIS A 1 486 ? -9.332 23.442 37.613 1.00 92.50 486 HIS A CA 1
ATOM 3928 C C . HIS A 1 486 ? -8.089 22.975 36.845 1.00 92.50 486 HIS A C 1
ATOM 3930 O O . HIS A 1 486 ? -7.034 23.600 36.925 1.00 92.50 486 HIS A O 1
ATOM 3936 N N . THR A 1 487 ? -8.210 21.863 36.122 1.00 93.69 487 THR A N 1
ATOM 3937 C CA . THR A 1 487 ? -7.090 21.226 35.438 1.00 93.69 487 THR A CA 1
ATOM 3938 C C . THR A 1 487 ? -7.375 21.209 33.946 1.00 93.69 487 THR A C 1
ATOM 3940 O O . THR A 1 487 ? -8.327 20.572 33.503 1.00 93.69 487 THR A O 1
ATOM 3943 N N . SER A 1 488 ? -6.568 21.930 33.166 1.00 91.44 488 SER A N 1
ATOM 3944 C CA . SER A 1 488 ? -6.640 21.889 31.704 1.00 91.44 488 SER A CA 1
ATOM 3945 C C . SER A 1 488 ? -5.667 20.849 31.171 1.00 91.44 488 SER A C 1
ATOM 3947 O O . SER A 1 488 ? -4.501 20.865 31.570 1.00 91.44 488 SER A O 1
ATOM 3949 N N . TYR A 1 489 ? -6.117 20.036 30.223 1.00 89.31 489 TYR A N 1
ATOM 3950 C CA . TYR A 1 489 ? -5.299 19.078 29.489 1.00 89.31 489 TYR A CA 1
ATOM 3951 C C . TYR A 1 489 ? -5.409 19.377 27.999 1.00 89.31 489 TYR A C 1
ATOM 3953 O O . TYR A 1 489 ? -6.504 19.367 27.437 1.00 89.31 489 TYR A O 1
ATOM 3961 N N . THR A 1 490 ? -4.283 19.677 27.359 1.00 84.25 490 THR A N 1
ATOM 3962 C CA . THR A 1 490 ? -4.241 19.967 25.922 1.00 84.25 490 THR A CA 1
ATOM 3963 C C . THR A 1 490 ? -3.036 19.307 25.283 1.00 84.25 490 THR A C 1
ATOM 3965 O O . THR A 1 490 ? -1.944 19.359 25.838 1.00 84.25 490 THR A O 1
ATOM 3968 N N . ILE A 1 491 ? -3.229 18.727 24.102 1.00 80.25 491 ILE A N 1
ATOM 3969 C CA . ILE A 1 491 ? -2.156 18.136 23.301 1.00 80.25 491 ILE A CA 1
ATOM 3970 C C . ILE A 1 491 ? -1.813 19.137 22.198 1.00 80.25 491 ILE A C 1
ATOM 3972 O O . ILE A 1 491 ? -2.694 19.533 21.431 1.00 80.25 491 ILE A O 1
ATOM 3976 N N . LYS A 1 492 ? -0.556 19.583 22.130 1.00 78.06 492 LYS A N 1
ATOM 3977 C CA . LYS A 1 492 ? -0.061 20.465 21.065 1.00 78.06 492 LYS A CA 1
ATOM 3978 C C . LYS A 1 492 ? 0.978 19.752 20.216 1.00 78.06 492 LYS A C 1
ATOM 3980 O O . LYS A 1 492 ? 1.882 19.126 20.750 1.00 78.06 492 LYS A O 1
ATOM 3985 N N . GLN A 1 493 ? 0.890 19.917 18.900 1.00 70.44 493 GLN A N 1
ATOM 3986 C CA . GLN A 1 493 ? 1.966 19.517 17.996 1.00 70.44 493 GLN A CA 1
ATOM 3987 C C . GLN A 1 493 ? 3.103 20.535 18.036 1.00 70.44 493 GLN A C 1
ATOM 3989 O O . GLN A 1 493 ? 2.882 21.733 17.847 1.00 70.44 493 GLN A O 1
ATOM 3994 N N . LYS A 1 494 ? 4.319 20.042 18.260 1.00 73.62 494 LYS A N 1
ATOM 3995 C CA . LYS A 1 494 ? 5.568 20.783 18.079 1.00 73.62 494 LYS A CA 1
ATOM 3996 C C . LYS A 1 494 ? 5.938 20.849 16.595 1.00 73.62 494 LYS A C 1
ATOM 3998 O O . LYS A 1 494 ? 5.498 20.030 15.789 1.00 73.62 494 LYS A O 1
ATOM 4003 N N . GLU A 1 495 ? 6.797 21.802 16.231 1.00 69.50 495 GLU A N 1
ATOM 4004 C CA . GLU A 1 495 ? 7.289 21.975 14.851 1.00 69.50 495 GLU A CA 1
ATOM 4005 C C . GLU A 1 495 ? 8.052 20.745 14.323 1.00 69.50 495 GLU A C 1
ATOM 4007 O O . GLU A 1 495 ? 8.071 20.496 13.120 1.00 69.50 495 GLU A O 1
ATOM 4012 N N . ASN A 1 496 ? 8.622 19.931 15.218 1.00 67.38 496 ASN A N 1
ATOM 4013 C CA . ASN A 1 496 ? 9.279 18.662 14.888 1.00 67.38 496 ASN A CA 1
ATOM 4014 C C . ASN A 1 496 ? 8.290 17.502 14.615 1.00 67.38 496 ASN A C 1
ATOM 4016 O O . ASN A 1 496 ? 8.718 16.405 14.261 1.00 67.38 496 ASN A O 1
ATOM 4020 N N . GLY A 1 497 ? 6.978 17.728 14.753 1.00 65.88 497 GLY A N 1
ATOM 4021 C CA . GLY A 1 497 ? 5.931 16.729 14.524 1.00 65.88 497 GLY A CA 1
ATOM 4022 C C . GLY A 1 497 ? 5.662 15.779 15.698 1.00 65.88 497 GLY A C 1
ATOM 4023 O O . GLY A 1 497 ? 4.901 14.818 15.514 1.00 65.88 497 GLY A O 1
ATOM 4024 N N . GLU A 1 498 ? 6.270 16.034 16.862 1.00 69.75 498 GLU A N 1
ATOM 4025 C CA . GLU A 1 498 ? 5.976 15.370 18.136 1.00 69.75 498 GLU A CA 1
ATOM 4026 C C . GLU A 1 498 ? 4.824 16.064 18.863 1.00 69.75 498 GLU A C 1
ATOM 4028 O O . GLU A 1 498 ? 4.597 17.267 18.712 1.00 69.75 498 GLU A O 1
ATOM 4033 N N . ASN A 1 499 ? 4.101 15.297 19.673 1.00 72.94 499 ASN A N 1
ATOM 4034 C CA . ASN A 1 499 ? 3.012 15.813 20.484 1.00 72.94 499 ASN A CA 1
ATOM 4035 C C . ASN A 1 499 ? 3.528 16.117 21.889 1.00 72.94 499 ASN A C 1
ATOM 4037 O O . ASN A 1 499 ? 4.243 15.324 22.488 1.00 72.94 499 ASN A O 1
ATOM 4041 N N . GLU A 1 500 ? 3.181 17.288 22.408 1.00 80.00 500 GLU A N 1
ATOM 4042 C CA . GLU A 1 500 ? 3.465 17.696 23.776 1.00 80.00 500 GLU A CA 1
ATOM 4043 C C . GLU A 1 500 ? 2.157 17.831 24.543 1.00 80.00 500 GLU A C 1
ATOM 4045 O O . GLU A 1 500 ? 1.249 18.575 24.152 1.00 80.00 500 GLU A O 1
ATOM 4050 N N . ILE A 1 501 ? 2.079 17.104 25.652 1.00 82.19 501 ILE A N 1
ATOM 4051 C CA . ILE A 1 501 ? 0.988 17.209 26.607 1.00 82.19 501 ILE A CA 1
ATOM 4052 C C . ILE A 1 501 ? 1.262 18.423 27.496 1.00 82.19 501 ILE A C 1
ATOM 4054 O O . ILE A 1 501 ? 2.282 18.511 28.175 1.00 82.19 501 ILE A O 1
ATOM 4058 N N . ILE A 1 502 ? 0.335 19.378 27.492 1.00 84.69 502 ILE A N 1
ATOM 4059 C CA . ILE A 1 502 ? 0.377 20.561 28.347 1.00 84.69 502 ILE A CA 1
ATOM 4060 C C . ILE A 1 502 ? -0.754 20.447 29.358 1.00 84.69 502 ILE A C 1
ATOM 4062 O O . ILE A 1 502 ? -1.925 20.683 29.034 1.00 84.69 502 ILE A O 1
ATOM 4066 N N . THR A 1 503 ? -0.369 20.143 30.594 1.00 87.50 503 THR A N 1
ATOM 4067 C CA . THR A 1 503 ? -1.268 20.097 31.746 1.00 87.50 503 THR A CA 1
ATOM 4068 C C . THR A 1 503 ? -1.063 21.339 32.609 1.00 87.50 503 THR A C 1
ATOM 4070 O O . THR A 1 503 ? 0.062 21.683 32.969 1.00 87.50 503 THR A O 1
ATOM 4073 N N . ARG A 1 504 ? -2.148 22.043 32.948 1.00 90.56 504 ARG A N 1
ATOM 4074 C CA . ARG A 1 504 ? -2.114 23.172 33.895 1.00 90.56 504 ARG A CA 1
ATOM 4075 C C . ARG A 1 504 ? -3.090 22.909 35.023 1.00 90.56 504 ARG A C 1
ATOM 4077 O O . ARG A 1 504 ? -4.281 22.784 34.769 1.00 90.56 504 ARG A O 1
ATOM 4084 N N . PHE A 1 505 ? -2.593 22.909 36.253 1.00 90.56 505 PHE A N 1
ATOM 4085 C CA . PHE A 1 505 ? -3.382 22.642 37.463 1.00 90.56 505 PHE A CA 1
ATOM 4086 C C . PHE A 1 505 ? -4.113 23.877 38.024 1.00 90.56 505 PHE A C 1
ATOM 4088 O O . PHE A 1 505 ? -4.740 23.809 39.076 1.00 90.56 505 PHE A O 1
ATOM 4095 N N . LEU A 1 506 ? -4.008 25.025 37.344 1.00 91.44 506 LEU A N 1
ATOM 4096 C CA . LEU A 1 506 ? -4.643 26.291 37.722 1.00 91.44 506 LEU A CA 1
ATOM 4097 C C . LEU A 1 506 ? -5.382 26.890 36.519 1.00 91.44 506 LEU A C 1
ATOM 4099 O O . LEU A 1 506 ? -5.022 27.946 36.001 1.00 91.44 506 LEU A O 1
ATOM 4103 N N . ALA A 1 507 ? -6.405 26.182 36.051 1.00 91.69 507 ALA A N 1
ATOM 4104 C CA . ALA A 1 507 ? -7.230 26.551 34.907 1.00 91.69 507 ALA A CA 1
ATOM 4105 C C . ALA A 1 507 ? -8.729 26.504 35.272 1.00 91.69 507 ALA A C 1
ATOM 4107 O O . ALA A 1 507 ? -9.392 25.481 35.077 1.00 91.69 507 ALA A O 1
ATOM 4108 N N . PRO A 1 508 ? -9.297 27.591 35.831 1.00 91.44 508 PRO A N 1
ATOM 4109 C CA . PRO A 1 508 ? -10.732 27.686 36.093 1.00 91.44 508 PRO A CA 1
ATOM 4110 C C . PRO A 1 508 ? -11.560 27.453 34.822 1.00 91.44 508 PRO A C 1
ATOM 4112 O O . PRO A 1 508 ? -11.154 27.859 33.739 1.00 91.44 508 PRO A O 1
ATOM 4115 N N . GLY A 1 509 ? -12.715 26.796 34.954 1.00 90.56 509 GLY A N 1
ATOM 4116 C CA . GLY A 1 509 ? -13.549 26.407 33.808 1.00 90.56 509 GLY A CA 1
ATOM 4117 C C . GLY A 1 509 ? -13.116 25.113 33.110 1.00 90.56 509 GLY A C 1
ATOM 4118 O O . GLY A 1 509 ? -13.857 24.620 32.270 1.00 90.56 509 GLY A O 1
ATOM 4119 N N . HIS A 1 510 ? -11.982 24.512 33.487 1.00 94.00 510 HIS A N 1
ATOM 4120 C CA . HIS A 1 510 ? -11.551 23.214 32.964 1.00 94.00 510 HIS A CA 1
ATOM 4121 C C . HIS A 1 510 ? -11.626 22.116 34.024 1.00 94.00 510 HIS A C 1
ATOM 4123 O O . HIS A 1 510 ? -11.275 22.323 35.193 1.00 94.00 510 HIS A O 1
ATOM 4129 N N . VAL A 1 511 ? -12.079 20.939 33.601 1.00 94.81 511 VAL A N 1
ATOM 4130 C CA . VAL A 1 511 ? -12.121 19.722 34.415 1.00 94.81 511 VAL A CA 1
ATOM 4131 C C . VAL A 1 511 ? -11.428 18.607 33.643 1.00 94.81 511 VAL A C 1
ATOM 4133 O O . VAL A 1 511 ? -11.784 18.335 32.499 1.00 94.81 511 VAL A O 1
ATOM 4136 N N . LEU A 1 512 ? -10.458 17.947 34.271 1.00 95.12 512 LEU A N 1
ATOM 4137 C CA . LEU A 1 512 ? -9.780 16.786 33.702 1.00 95.12 512 LEU A CA 1
ATOM 4138 C C . LEU A 1 512 ? -10.284 15.524 34.388 1.00 95.12 512 LEU A C 1
ATOM 4140 O O . LEU A 1 512 ? -10.297 15.437 35.613 1.00 95.12 512 LEU A O 1
ATOM 4144 N N . ILE A 1 513 ? -10.682 14.535 33.602 1.00 96.00 513 ILE A N 1
ATOM 4145 C CA . ILE A 1 513 ? -11.156 13.250 34.095 1.00 96.00 513 ILE A CA 1
ATOM 4146 C C . ILE A 1 513 ? -10.215 12.174 33.578 1.00 96.00 513 ILE A C 1
ATOM 4148 O O . ILE A 1 513 ? -10.090 11.969 32.373 1.00 96.00 513 ILE A O 1
ATOM 4152 N N . ILE A 1 514 ? -9.569 11.480 34.503 1.00 95.06 514 ILE A N 1
ATOM 4153 C CA . ILE A 1 514 ? -8.703 10.347 34.207 1.00 95.06 514 ILE A CA 1
ATOM 4154 C C . ILE A 1 514 ? -9.500 9.064 34.397 1.00 95.06 514 ILE A C 1
ATOM 4156 O O . ILE A 1 514 ? -10.094 8.862 35.458 1.00 95.06 514 ILE A O 1
ATOM 4160 N N . VAL A 1 515 ? -9.525 8.205 33.383 1.00 94.25 515 VAL A N 1
ATOM 4161 C CA . VAL A 1 515 ? -10.252 6.929 33.422 1.00 94.25 515 VAL A CA 1
ATOM 4162 C C . VAL A 1 515 ? -9.305 5.750 33.246 1.00 94.25 515 VAL A C 1
ATOM 4164 O O . VAL A 1 515 ? -8.395 5.793 32.426 1.00 94.25 515 VAL A O 1
ATOM 4167 N N . ILE A 1 516 ? -9.536 4.696 34.024 1.00 91.50 516 ILE A N 1
ATOM 4168 C CA . ILE A 1 516 ? -8.806 3.428 33.970 1.00 91.50 516 ILE A CA 1
ATOM 4169 C C . ILE A 1 516 ? -9.828 2.345 33.609 1.00 91.50 516 ILE A C 1
ATOM 4171 O O . ILE A 1 516 ? -10.858 2.258 34.294 1.00 91.50 516 ILE A O 1
ATOM 4175 N N . PRO A 1 517 ? -9.601 1.554 32.545 1.00 88.50 517 PRO A N 1
ATOM 4176 C CA . PRO A 1 517 ? -10.535 0.513 32.162 1.00 88.50 517 PRO A CA 1
ATOM 4177 C C . PRO A 1 517 ? -10.466 -0.656 33.140 1.00 88.50 517 PRO A C 1
ATOM 4179 O O . PRO A 1 517 ? -9.481 -0.845 33.853 1.00 88.50 517 PRO A O 1
ATOM 4182 N N . ASP A 1 518 ? -11.530 -1.442 33.147 1.00 84.25 518 ASP A N 1
ATOM 4183 C CA . ASP A 1 518 ? -11.537 -2.746 33.785 1.00 84.25 518 ASP A CA 1
ATOM 4184 C C . ASP A 1 518 ? -10.712 -3.739 32.961 1.00 84.25 518 ASP A C 1
ATOM 4186 O O . ASP A 1 518 ? -10.852 -3.814 31.735 1.00 84.25 518 ASP A O 1
ATOM 4190 N N . ILE A 1 519 ? -9.825 -4.461 33.643 1.00 77.62 519 ILE A N 1
ATOM 4191 C CA . ILE A 1 519 ? -8.925 -5.468 33.072 1.00 77.62 519 ILE A CA 1
ATOM 4192 C C . ILE A 1 519 ? -9.497 -6.886 33.201 1.00 77.62 519 ILE A C 1
ATOM 4194 O O . ILE A 1 519 ? -8.997 -7.807 32.554 1.00 77.62 519 ILE A O 1
ATOM 4198 N N . GLU A 1 520 ? -10.533 -7.085 34.022 1.00 66.75 520 GLU A N 1
ATOM 4199 C CA . GLU A 1 520 ? -11.167 -8.391 34.183 1.00 66.75 520 GLU A CA 1
ATOM 4200 C C . GLU A 1 520 ? -12.034 -8.721 32.958 1.00 66.75 520 GLU A C 1
ATOM 4202 O O . GLU A 1 520 ? -12.873 -7.932 32.524 1.00 66.75 520 GLU A O 1
ATOM 4207 N N . ASN A 1 521 ? -11.813 -9.903 32.370 1.00 58.94 521 ASN A N 1
ATOM 4208 C CA . ASN A 1 521 ? -12.546 -10.414 31.203 1.00 58.94 521 ASN A CA 1
ATOM 4209 C C . ASN A 1 521 ? -12.551 -9.479 29.970 1.00 58.94 521 ASN A C 1
ATOM 4211 O O . ASN A 1 521 ? -13.423 -9.588 29.102 1.00 58.94 521 ASN A O 1
ATOM 4215 N N . SER A 1 522 ? -11.563 -8.586 29.849 1.00 62.53 522 SER A N 1
ATOM 4216 C CA . SER A 1 522 ? -11.434 -7.644 28.736 1.00 62.53 522 SER A CA 1
ATOM 4217 C C . SER A 1 522 ? -10.128 -7.851 27.954 1.00 62.53 522 SER A C 1
ATOM 4219 O O . SER A 1 522 ? -9.081 -8.207 28.492 1.00 62.53 522 SER A O 1
ATOM 4221 N N . ASN A 1 523 ? -10.183 -7.649 26.633 1.00 62.56 523 ASN A N 1
ATOM 4222 C CA . ASN A 1 523 ? -9.000 -7.706 25.767 1.00 62.56 523 ASN A CA 1
ATOM 4223 C C . ASN A 1 523 ? -8.227 -6.382 25.858 1.00 62.56 523 ASN A C 1
ATOM 4225 O O . ASN A 1 523 ? -8.345 -5.539 24.968 1.00 62.56 523 ASN A O 1
ATOM 4229 N N . VAL A 1 524 ? -7.467 -6.185 26.936 1.00 66.19 524 VAL A N 1
ATOM 4230 C CA . VAL A 1 524 ? -6.612 -4.999 27.107 1.00 66.19 524 VAL A CA 1
ATOM 4231 C C . VAL A 1 524 ? -5.263 -5.213 26.420 1.00 66.19 524 VAL A C 1
ATOM 4233 O O . VAL A 1 524 ? -4.687 -6.296 26.492 1.00 66.19 524 VAL A O 1
ATOM 4236 N N . PHE A 1 525 ? -4.757 -4.182 25.732 1.00 66.81 525 PHE A N 1
ATOM 4237 C CA . PHE A 1 525 ? -3.467 -4.236 25.031 1.00 66.81 525 PHE A CA 1
ATOM 4238 C C . PHE A 1 525 ? -2.282 -4.472 25.979 1.00 66.81 525 PHE A C 1
ATOM 4240 O O . PHE A 1 525 ? -1.418 -5.297 25.689 1.00 66.81 525 PHE A O 1
ATOM 4247 N N . ASP A 1 526 ? -2.259 -3.744 27.093 1.00 74.62 526 ASP A N 1
ATOM 4248 C CA . ASP A 1 526 ? -1.245 -3.835 28.135 1.00 74.62 526 ASP A CA 1
ATOM 4249 C C . ASP A 1 526 ? -1.952 -3.947 29.489 1.00 74.62 526 ASP A C 1
ATOM 4251 O O . ASP A 1 526 ? -2.731 -3.071 29.864 1.00 74.62 526 ASP A O 1
ATOM 4255 N N . ILE A 1 527 ? -1.713 -5.051 30.195 1.00 79.62 527 ILE A N 1
ATOM 4256 C CA . ILE A 1 527 ? -2.350 -5.347 31.485 1.00 79.62 527 ILE A CA 1
ATOM 4257 C C . ILE A 1 527 ? -1.796 -4.430 32.587 1.00 79.62 527 ILE A C 1
ATOM 4259 O O . ILE A 1 527 ? -2.520 -4.094 33.521 1.00 79.62 527 ILE A O 1
ATOM 4263 N N . TYR A 1 528 ? -0.537 -3.998 32.473 1.00 81.94 528 TYR A N 1
ATOM 4264 C CA . TYR A 1 528 ? 0.127 -3.142 33.459 1.00 81.94 528 TYR A CA 1
ATOM 4265 C C . TYR A 1 528 ? -0.095 -1.657 33.182 1.00 81.94 528 TYR A C 1
ATOM 4267 O O . TYR A 1 528 ? -0.097 -0.846 34.107 1.00 81.94 528 TYR A O 1
ATOM 4275 N N . GLN A 1 529 ? -0.341 -1.303 31.920 1.00 85.19 529 GLN A N 1
ATOM 4276 C CA . GLN A 1 529 ? -0.709 0.050 31.506 1.00 85.19 529 GLN A CA 1
ATOM 4277 C C . GLN A 1 529 ? -2.062 0.069 30.779 1.00 85.19 529 GLN A C 1
ATOM 4279 O O . GLN A 1 529 ? -2.125 0.392 29.587 1.00 85.19 529 GLN A O 1
ATOM 4284 N N . PRO A 1 530 ? -3.164 -0.282 31.466 1.00 86.31 530 PRO A N 1
ATOM 4285 C CA . PRO A 1 530 ? -4.455 -0.462 30.824 1.00 86.31 530 PRO A CA 1
ATOM 4286 C C . PRO A 1 530 ? -5.040 0.868 30.329 1.00 86.31 530 PRO A C 1
ATOM 4288 O O . PRO A 1 530 ? -5.339 1.777 31.097 1.00 86.31 530 PRO A O 1
ATOM 4291 N N . ARG A 1 531 ? -5.246 0.990 29.016 1.00 85.81 531 ARG A N 1
ATOM 4292 C CA . ARG A 1 531 ? -5.732 2.225 28.377 1.00 85.81 531 ARG A CA 1
ATOM 4293 C C . ARG A 1 531 ? -7.112 2.039 27.768 1.00 85.81 531 ARG A C 1
ATOM 4295 O O . ARG A 1 531 ? -7.422 1.008 27.179 1.00 85.81 531 ARG A O 1
ATOM 4302 N N . VAL A 1 532 ? -7.930 3.077 27.884 1.00 86.19 532 VAL A N 1
ATOM 4303 C CA . VAL A 1 532 ? -9.228 3.191 27.220 1.00 86.19 532 VAL A CA 1
ATOM 4304 C C . VAL A 1 532 ? -9.015 3.682 25.790 1.00 86.19 532 VAL A C 1
ATOM 4306 O O . VAL A 1 532 ? -8.179 4.559 25.549 1.00 86.19 532 VAL A O 1
ATOM 4309 N N . SER A 1 533 ? -9.790 3.150 24.842 1.00 83.12 533 SER A N 1
ATOM 4310 C CA . SER A 1 533 ? -9.699 3.582 23.449 1.00 83.12 533 SER A CA 1
ATOM 4311 C C . SER A 1 533 ? -10.130 5.036 23.261 1.00 83.12 533 SER A C 1
ATOM 4313 O O . SER A 1 533 ? -11.019 5.534 23.961 1.00 83.12 533 SER A O 1
ATOM 4315 N N . LYS A 1 534 ? -9.560 5.731 22.272 1.00 82.69 534 LYS A N 1
ATOM 4316 C CA . LYS A 1 534 ? -9.899 7.137 21.995 1.00 82.69 534 LYS A CA 1
ATOM 4317 C C . LYS A 1 534 ? -11.386 7.327 21.682 1.00 82.69 534 LYS A C 1
ATOM 4319 O O . LYS A 1 534 ? -11.975 8.317 22.111 1.00 82.69 534 LYS A O 1
ATOM 4324 N N . ALA A 1 535 ? -12.001 6.362 20.996 1.00 82.75 535 ALA A N 1
ATOM 4325 C CA . ALA A 1 535 ? -13.440 6.344 20.736 1.00 82.75 535 ALA A CA 1
ATOM 4326 C C . ALA A 1 535 ? -14.256 6.362 22.041 1.00 82.75 535 ALA A C 1
ATOM 4328 O O . ALA A 1 535 ? -15.171 7.171 22.193 1.00 82.75 535 ALA A O 1
ATOM 4329 N N . THR A 1 536 ? -13.873 5.532 23.013 1.00 86.31 536 THR A N 1
ATOM 4330 C CA . THR A 1 536 ? -14.545 5.460 24.317 1.00 86.31 536 THR A CA 1
ATOM 4331 C C . THR A 1 536 ? -14.292 6.726 25.141 1.00 86.31 536 THR A C 1
ATOM 4333 O O . THR A 1 536 ? -15.217 7.245 25.759 1.00 86.31 536 THR A O 1
ATOM 4336 N N . LEU A 1 537 ? -13.079 7.294 25.104 1.00 89.12 537 LEU A N 1
ATOM 4337 C CA . LEU A 1 537 ? -12.790 8.589 25.741 1.00 89.12 537 LEU A CA 1
ATOM 4338 C C . LEU A 1 537 ? -13.687 9.706 25.188 1.00 89.12 537 LEU A C 1
ATOM 4340 O O . LEU A 1 537 ? -14.251 10.478 25.962 1.00 89.12 537 LEU A O 1
ATOM 4344 N N . ASN A 1 538 ? -13.861 9.765 23.864 1.00 87.00 538 ASN A N 1
ATOM 4345 C CA . ASN A 1 538 ? -14.736 10.741 23.212 1.00 87.00 538 ASN A CA 1
ATOM 4346 C C . ASN A 1 538 ? -16.212 10.538 23.609 1.00 87.00 538 ASN A C 1
ATOM 4348 O O . ASN A 1 538 ? -16.925 11.517 23.828 1.00 87.00 538 ASN A O 1
ATOM 4352 N N . GLU A 1 539 ? -16.666 9.286 23.738 1.00 89.44 539 GLU A N 1
ATOM 4353 C CA . GLU A 1 539 ? -18.022 8.952 24.194 1.00 89.44 539 GLU A CA 1
ATOM 4354 C C . GLU A 1 539 ? -18.267 9.408 25.641 1.00 89.44 539 GLU A C 1
ATOM 4356 O O . GLU A 1 539 ? -19.263 10.080 25.921 1.00 89.44 539 GLU A O 1
ATOM 4361 N N . ILE A 1 540 ? -17.328 9.120 26.551 1.00 93.44 540 ILE A N 1
ATOM 4362 C CA . ILE A 1 540 ? -17.392 9.568 27.951 1.00 93.44 540 ILE A CA 1
ATOM 4363 C C . ILE A 1 540 ? -17.371 11.099 28.012 1.00 93.44 540 ILE A C 1
ATOM 4365 O O . ILE A 1 540 ? -18.173 11.704 28.726 1.00 93.44 540 ILE A O 1
ATOM 4369 N N . GLN A 1 541 ? -16.495 11.741 27.236 1.00 93.19 541 GLN A N 1
ATOM 4370 C CA . GLN A 1 541 ? -16.388 13.196 27.186 1.00 93.19 541 GLN A CA 1
ATOM 4371 C C . GLN A 1 541 ? -17.690 13.850 26.705 1.00 93.19 541 GLN A C 1
ATOM 4373 O O . GLN A 1 541 ? -18.139 14.829 27.303 1.00 93.19 541 GLN A O 1
ATOM 4378 N N . GLY A 1 542 ? -18.325 13.306 25.662 1.00 92.88 542 GLY A N 1
ATOM 4379 C CA . GLY A 1 542 ? -19.632 13.768 25.192 1.00 92.88 542 GLY A CA 1
ATOM 4380 C C . GLY A 1 542 ? -20.718 13.602 26.258 1.00 92.88 542 GLY A C 1
ATOM 4381 O O . GLY A 1 542 ? -21.416 14.559 26.589 1.00 92.88 542 GLY A O 1
ATOM 4382 N N . PHE A 1 543 ? -20.798 12.418 26.872 1.00 95.38 543 PHE A N 1
ATOM 4383 C CA . PHE A 1 543 ? -21.770 12.114 27.925 1.00 95.38 543 PHE A CA 1
ATOM 4384 C C . PHE A 1 543 ? -21.687 13.084 29.113 1.00 95.38 543 PHE A C 1
ATOM 4386 O O . PHE A 1 543 ? -22.719 13.537 29.624 1.00 95.38 543 PHE A O 1
ATOM 4393 N N . VAL A 1 544 ? -20.468 13.407 29.548 1.00 94.94 544 VAL A N 1
ATOM 4394 C CA . VAL A 1 544 ? -20.214 14.318 30.668 1.00 94.9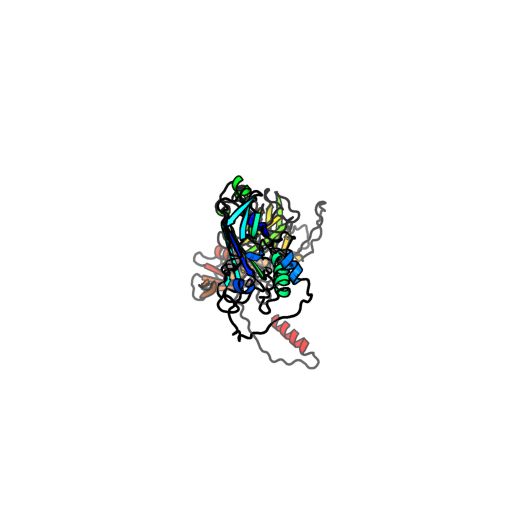4 544 VAL A CA 1
ATOM 4395 C C . VAL A 1 544 ? -20.542 15.766 30.299 1.00 94.94 544 VAL A C 1
ATOM 4397 O O . VAL A 1 544 ? -21.225 16.444 31.069 1.00 94.94 544 VAL A O 1
ATOM 4400 N N . ASN A 1 545 ? -20.103 16.239 29.128 1.00 94.38 545 ASN A N 1
ATOM 4401 C CA . ASN A 1 545 ? -20.332 17.623 28.698 1.00 94.38 545 ASN A CA 1
ATOM 4402 C C . ASN A 1 545 ? -21.808 17.925 28.380 1.00 94.38 545 ASN A C 1
ATOM 4404 O O . ASN A 1 545 ? -22.249 19.062 28.483 1.00 94.38 545 ASN A O 1
ATOM 4408 N N . GLU A 1 546 ? -22.628 16.916 28.080 1.00 94.94 546 GLU A N 1
ATOM 4409 C CA . GLU A 1 546 ? -24.090 17.084 28.014 1.00 94.94 546 GLU A CA 1
ATOM 4410 C C . GLU A 1 546 ? -24.743 17.345 29.387 1.00 94.94 546 GLU A C 1
ATOM 4412 O O . GLU A 1 546 ? -25.895 17.785 29.468 1.00 94.94 546 GLU A O 1
ATOM 4417 N N . ARG A 1 547 ? -24.053 17.006 30.483 1.00 93.88 547 ARG A N 1
ATOM 4418 C CA . ARG A 1 547 ? -24.602 16.982 31.852 1.00 93.88 547 ARG A CA 1
ATOM 4419 C C . ARG A 1 547 ? -23.936 17.977 32.794 1.00 93.88 547 ARG A C 1
ATOM 4421 O O . ARG A 1 547 ? -24.451 18.168 33.901 1.00 93.88 547 ARG A O 1
ATOM 4428 N N . ASN A 1 548 ? -22.830 18.590 32.390 1.00 93.44 548 ASN A N 1
ATOM 4429 C CA . ASN A 1 548 ? -22.170 19.651 33.139 1.00 93.44 548 ASN A CA 1
ATOM 4430 C C . ASN A 1 548 ? -22.767 21.032 32.791 1.00 93.44 548 ASN A C 1
ATOM 4432 O O . ASN A 1 548 ? -23.888 21.146 32.290 1.00 93.44 548 ASN A O 1
ATOM 4436 N N . THR A 1 549 ? -22.067 22.103 33.165 1.00 89.81 549 THR A N 1
ATOM 4437 C CA . THR A 1 549 ? -22.522 23.486 32.963 1.00 89.81 549 THR A CA 1
ATOM 4438 C C . THR A 1 549 ? -21.905 24.090 31.704 1.00 89.81 549 THR A C 1
ATOM 4440 O O . THR A 1 549 ? -20.760 23.787 31.395 1.00 89.81 549 THR A O 1
ATOM 4443 N N . LEU A 1 550 ? -22.579 25.062 31.080 1.00 89.19 550 LEU A N 1
ATOM 4444 C CA . LEU A 1 550 ? -22.081 25.799 29.902 1.00 89.19 550 LEU A CA 1
ATOM 4445 C C . LEU A 1 550 ? -20.735 26.526 30.108 1.00 89.19 550 LEU A C 1
ATOM 4447 O O . LEU A 1 550 ? -20.124 26.965 29.140 1.00 89.19 550 LEU A O 1
ATOM 4451 N N . HIS A 1 551 ? -20.295 26.698 31.357 1.00 91.25 551 HIS A N 1
ATOM 4452 C CA . HIS A 1 551 ? -19.046 27.375 31.713 1.00 91.25 551 HIS A CA 1
ATOM 4453 C C . HIS A 1 551 ? -17.885 26.410 31.985 1.00 91.25 551 HIS A C 1
ATOM 4455 O O . HIS A 1 551 ? -16.814 26.861 32.391 1.00 91.25 551 HIS A O 1
ATOM 4461 N N . VAL A 1 552 ? -18.104 25.100 31.832 1.00 92.50 552 VAL A N 1
ATOM 4462 C CA . VAL A 1 552 ? -17.108 24.069 32.119 1.00 92.50 552 VAL A CA 1
ATOM 4463 C C . VAL A 1 552 ? -16.853 23.234 30.875 1.00 92.50 552 VAL A C 1
ATOM 4465 O O . VAL A 1 552 ? -17.785 22.693 30.291 1.00 92.50 552 VAL A O 1
ATOM 4468 N N . ASP A 1 553 ? -15.581 23.090 30.524 1.00 90.88 553 ASP A N 1
ATOM 4469 C CA . ASP A 1 553 ? -15.108 22.151 29.513 1.00 90.88 553 ASP A CA 1
ATOM 4470 C C . ASP A 1 553 ? -14.447 20.958 30.211 1.00 90.88 553 ASP A C 1
ATOM 4472 O O . ASP A 1 553 ? -13.404 21.096 30.864 1.00 90.88 553 ASP A O 1
ATOM 4476 N N . ALA A 1 554 ? -15.100 19.796 30.139 1.00 93.62 554 ALA A N 1
ATOM 4477 C CA . ALA A 1 554 ? -14.575 18.560 30.696 1.00 93.62 554 ALA A CA 1
ATOM 4478 C C . ALA A 1 554 ? -13.825 17.774 29.616 1.00 93.62 554 ALA A C 1
ATOM 4480 O O . ALA A 1 554 ? -14.393 17.442 28.574 1.00 93.62 554 ALA A O 1
ATOM 4481 N N . VAL A 1 555 ? -12.571 17.426 29.896 1.00 93.69 555 VAL A N 1
ATOM 4482 C CA . VAL A 1 555 ? -11.719 16.600 29.034 1.00 93.69 555 VAL A CA 1
ATOM 4483 C C . VAL A 1 555 ? -11.489 15.255 29.706 1.00 93.69 555 VAL A C 1
ATOM 4485 O O . VAL A 1 555 ? -11.196 15.200 30.901 1.00 93.69 555 VAL A O 1
ATOM 4488 N N . VAL A 1 556 ? -11.610 14.171 28.941 1.00 93.00 556 VAL A N 1
ATOM 4489 C CA . VAL A 1 556 ? -11.373 12.809 29.434 1.00 93.00 556 VAL A CA 1
ATOM 4490 C C . VAL A 1 556 ? -10.091 12.264 28.812 1.00 93.00 556 VAL A C 1
ATOM 4492 O O . VAL A 1 556 ? -9.914 12.317 27.594 1.00 93.00 556 VAL A O 1
ATOM 4495 N N . ALA A 1 557 ? -9.193 11.743 29.644 1.00 91.25 557 ALA A N 1
ATOM 4496 C CA . ALA A 1 557 ? -7.897 11.229 29.221 1.00 91.25 557 ALA A CA 1
ATOM 4497 C C . ALA A 1 557 ? -7.549 9.904 29.918 1.00 91.25 557 ALA A C 1
ATOM 4499 O O . ALA A 1 557 ? -8.093 9.563 30.970 1.00 91.25 557 ALA A O 1
ATOM 4500 N N . ASN A 1 558 ? -6.622 9.165 29.309 1.00 89.38 558 ASN A N 1
ATOM 4501 C CA . ASN A 1 558 ? -5.955 8.042 29.963 1.00 89.38 558 ASN A CA 1
ATOM 4502 C C . ASN A 1 558 ? -4.941 8.565 30.998 1.00 89.38 558 ASN A C 1
ATOM 4504 O O . ASN A 1 558 ? -4.452 9.688 30.848 1.00 89.38 558 ASN A O 1
ATOM 4508 N N . PRO A 1 559 ? -4.611 7.779 32.034 1.00 89.75 559 PRO A N 1
ATOM 4509 C CA . PRO A 1 559 ? -3.530 8.114 32.954 1.00 89.75 559 PRO A CA 1
ATOM 4510 C C . PRO A 1 559 ? -2.164 8.064 32.259 1.00 89.75 559 PRO A C 1
ATOM 4512 O O . PRO A 1 559 ? -1.940 7.277 31.336 1.00 89.75 559 PRO A O 1
ATOM 4515 N N . GLU A 1 560 ? -1.237 8.869 32.767 1.00 86.88 560 GLU A N 1
ATOM 4516 C CA . GLU A 1 560 ? 0.192 8.691 32.528 1.00 86.88 560 GLU A CA 1
ATOM 4517 C C . GLU A 1 560 ? 0.714 7.675 33.551 1.00 86.88 560 GLU A C 1
ATOM 4519 O O . GLU A 1 560 ? 0.525 7.842 34.758 1.00 86.88 560 GLU A O 1
ATOM 4524 N N . TYR A 1 561 ? 1.295 6.581 33.059 1.00 86.75 561 TYR A N 1
ATOM 4525 C CA . TYR A 1 561 ? 1.858 5.527 33.896 1.00 86.75 561 TYR A CA 1
ATOM 4526 C C . TYR A 1 561 ? 3.323 5.843 34.186 1.00 86.75 561 TYR A C 1
ATOM 4528 O O . TYR A 1 561 ? 4.136 5.895 33.265 1.00 86.75 561 TYR A O 1
ATOM 4536 N N . GLU A 1 562 ? 3.656 6.031 35.461 1.00 86.00 562 GLU A N 1
ATOM 4537 C CA . GLU A 1 562 ? 5.038 6.147 35.926 1.00 86.00 562 GLU A CA 1
ATOM 4538 C C . GLU A 1 562 ? 5.485 4.813 36.529 1.00 86.00 562 GLU A C 1
ATOM 4540 O O . GLU A 1 562 ? 4.896 4.322 37.495 1.00 86.00 562 GLU A O 1
ATOM 4545 N N . GLU A 1 563 ? 6.527 4.213 35.953 1.00 86.12 563 GLU A N 1
ATOM 4546 C CA . GLU A 1 563 ? 7.120 2.985 36.478 1.00 86.12 563 GLU A CA 1
ATOM 4547 C C . GLU A 1 563 ? 8.023 3.301 37.673 1.00 86.12 563 GLU A C 1
ATOM 4549 O O . GLU A 1 563 ? 8.927 4.134 37.595 1.00 86.12 563 GLU A O 1
ATOM 4554 N N . VAL A 1 564 ? 7.793 2.607 38.789 1.00 88.00 564 VAL A N 1
ATOM 4555 C CA . VAL A 1 564 ? 8.613 2.727 39.996 1.00 88.00 564 VAL A CA 1
ATOM 4556 C C . VAL A 1 564 ? 9.425 1.451 40.172 1.00 88.00 564 VAL A C 1
ATOM 4558 O O . VAL A 1 564 ? 8.879 0.391 40.476 1.00 88.00 564 VAL A O 1
ATOM 4561 N N . THR A 1 565 ? 10.743 1.555 40.021 1.00 87.62 565 THR A N 1
ATOM 4562 C CA . THR A 1 565 ? 11.660 0.442 40.292 1.00 87.62 565 THR A CA 1
ATOM 4563 C C . THR A 1 565 ? 11.945 0.358 41.786 1.00 87.62 565 THR A C 1
ATOM 4565 O O . THR A 1 565 ? 12.421 1.320 42.390 1.00 87.62 565 THR A O 1
ATOM 4568 N N . VAL A 1 566 ? 11.685 -0.805 42.384 1.00 86.75 566 VAL A N 1
ATOM 4569 C CA . VAL A 1 566 ? 11.963 -1.066 43.800 1.00 86.75 566 VAL A CA 1
ATOM 4570 C C . VAL A 1 566 ? 13.015 -2.165 43.917 1.00 86.75 566 VAL A C 1
ATOM 4572 O O . VAL A 1 566 ? 12.819 -3.277 43.434 1.00 86.75 566 VAL A O 1
ATOM 4575 N N . GLU A 1 567 ? 14.123 -1.865 44.593 1.00 89.81 567 GLU A N 1
ATOM 4576 C CA . GLU A 1 567 ? 15.159 -2.845 44.927 1.00 89.81 567 GLU A CA 1
ATOM 4577 C C . GLU A 1 567 ? 14.955 -3.364 46.354 1.00 89.81 567 GLU A C 1
ATOM 4579 O O . GLU A 1 567 ? 14.857 -2.588 47.308 1.00 89.81 567 GLU A O 1
ATOM 4584 N N . LEU A 1 568 ? 14.886 -4.688 46.512 1.00 88.75 568 LEU A N 1
ATOM 4585 C CA . LEU A 1 568 ? 14.582 -5.338 47.786 1.00 88.75 568 LEU A CA 1
ATOM 4586 C C . LEU A 1 568 ? 15.647 -6.381 48.138 1.00 88.75 568 LEU A C 1
ATOM 4588 O O . LEU A 1 568 ? 15.972 -7.257 47.339 1.00 88.75 568 LEU A O 1
ATOM 4592 N N . GLY A 1 569 ? 16.147 -6.332 49.374 1.00 90.81 569 GLY A N 1
ATOM 4593 C CA . GLY A 1 569 ? 16.962 -7.401 49.949 1.00 90.81 569 GLY A CA 1
ATOM 4594 C C . GLY A 1 569 ? 16.073 -8.470 50.579 1.00 90.81 569 GLY A C 1
ATOM 4595 O O . GLY A 1 569 ? 15.369 -8.190 51.549 1.00 90.81 569 GLY A O 1
ATOM 4596 N N . VAL A 1 570 ? 16.107 -9.698 50.057 1.00 89.56 570 VAL A N 1
ATOM 4597 C CA . VAL A 1 570 ? 15.239 -10.793 50.520 1.00 89.56 570 VAL A CA 1
ATOM 4598 C C . VAL A 1 570 ? 16.041 -12.002 50.985 1.00 89.56 570 VAL A C 1
ATOM 4600 O O . VAL A 1 570 ? 17.105 -12.310 50.456 1.00 89.56 570 VAL A O 1
ATOM 4603 N N . LYS A 1 571 ? 15.526 -12.701 52.002 1.00 91.12 571 LYS A N 1
ATOM 4604 C CA . LYS A 1 571 ? 16.111 -13.939 52.529 1.00 91.12 571 LYS A CA 1
ATOM 4605 C C . LYS A 1 571 ? 15.051 -15.031 52.570 1.00 91.12 571 LYS A C 1
ATOM 4607 O O . LYS A 1 571 ? 14.079 -14.926 53.318 1.00 91.12 571 LYS A O 1
ATOM 4612 N N . PHE A 1 572 ? 15.259 -16.091 51.796 1.00 90.81 572 PHE A N 1
ATOM 4613 C CA . PHE A 1 572 ? 14.336 -17.221 51.732 1.00 90.81 572 PHE A CA 1
ATOM 4614 C C . PHE A 1 572 ? 14.555 -18.207 52.889 1.00 90.81 572 PHE A C 1
ATOM 4616 O O . PHE A 1 572 ? 15.624 -18.279 53.504 1.00 90.81 572 PHE A O 1
ATOM 4623 N N . ARG A 1 573 ? 13.502 -18.955 53.240 1.00 92.31 573 ARG A N 1
ATOM 4624 C CA . ARG A 1 573 ? 13.558 -19.960 54.312 1.00 92.31 573 ARG A CA 1
ATOM 4625 C C . ARG A 1 573 ? 14.378 -21.169 53.859 1.00 92.31 573 ARG A C 1
ATOM 4627 O O . ARG A 1 573 ? 14.252 -21.631 52.731 1.00 92.31 573 ARG A O 1
ATOM 4634 N N . LYS A 1 574 ? 15.171 -21.728 54.776 1.00 88.06 574 LYS A N 1
ATOM 4635 C CA . LYS A 1 574 ? 15.998 -22.914 54.517 1.00 88.06 574 LYS A CA 1
ATOM 4636 C C . LYS A 1 574 ? 15.112 -24.111 54.134 1.00 88.06 574 LYS A C 1
ATOM 4638 O O . LYS A 1 574 ? 14.172 -24.418 54.862 1.00 88.06 574 LYS A O 1
ATOM 4643 N N . GLY A 1 575 ? 15.429 -24.778 53.022 1.00 89.50 575 GLY A N 1
ATOM 4644 C CA . GLY A 1 575 ? 14.666 -25.916 52.485 1.00 89.50 575 GLY A CA 1
ATOM 4645 C C . GLY A 1 575 ? 13.730 -25.581 51.315 1.00 89.50 575 GLY A C 1
ATOM 4646 O O . GLY A 1 575 ? 13.105 -26.487 50.777 1.00 89.50 575 GLY A O 1
ATOM 4647 N N . PHE A 1 576 ? 13.654 -24.313 50.906 1.00 88.56 576 PHE A N 1
ATOM 4648 C CA . PHE A 1 576 ? 12.900 -23.859 49.736 1.00 88.56 576 PHE A CA 1
ATOM 4649 C C . PHE A 1 576 ? 13.853 -23.408 48.615 1.00 88.56 576 PHE A C 1
ATOM 4651 O O . PHE A 1 576 ? 14.922 -22.875 48.902 1.00 88.56 576 PHE A O 1
ATOM 4658 N N . ASP A 1 577 ? 13.472 -23.627 47.353 1.00 90.81 577 ASP A N 1
ATOM 4659 C CA . ASP A 1 577 ? 14.277 -23.256 46.177 1.00 90.81 577 ASP A CA 1
ATOM 4660 C C . ASP A 1 577 ? 14.238 -21.742 45.918 1.00 90.81 577 ASP A C 1
ATOM 4662 O O . ASP A 1 577 ? 13.217 -21.187 45.505 1.00 90.81 577 ASP A O 1
ATOM 4666 N N . GLU A 1 578 ? 15.370 -21.075 46.125 1.00 89.94 578 GLU A N 1
ATOM 4667 C CA . GLU A 1 578 ? 15.514 -19.628 45.953 1.00 89.94 578 GLU A CA 1
ATOM 4668 C C . GLU A 1 578 ? 15.117 -19.148 44.551 1.00 89.94 578 GLU A C 1
ATOM 4670 O O . GLU A 1 578 ? 14.473 -18.109 44.429 1.00 89.94 578 GLU A O 1
ATOM 4675 N N . SER A 1 579 ? 15.421 -19.906 43.494 1.00 89.50 579 SER A N 1
ATOM 4676 C CA . SER A 1 579 ? 15.143 -19.479 42.114 1.00 89.50 579 SER A CA 1
ATOM 4677 C C . SER A 1 579 ? 13.646 -19.466 41.812 1.00 89.50 579 SER A C 1
ATOM 4679 O O . SER A 1 579 ? 13.142 -18.557 41.149 1.00 89.50 579 SER A O 1
ATOM 4681 N N . TYR A 1 580 ? 12.921 -20.466 42.314 1.00 92.19 580 TYR A N 1
ATOM 4682 C CA . TYR A 1 580 ? 11.471 -20.542 42.166 1.00 92.19 580 TYR A CA 1
ATOM 4683 C C . TYR A 1 580 ? 10.770 -19.440 42.970 1.00 92.19 580 TYR A C 1
ATOM 4685 O O . TYR A 1 580 ? 9.913 -18.732 42.439 1.00 92.19 580 TYR A O 1
ATOM 4693 N N . TYR A 1 581 ? 11.151 -19.255 44.238 1.00 92.75 581 TYR A N 1
ATOM 4694 C CA . TYR A 1 581 ? 10.504 -18.265 45.102 1.00 92.75 581 TYR A CA 1
ATOM 4695 C C . TYR A 1 581 ? 10.875 -16.824 44.765 1.00 92.75 581 TYR A C 1
ATOM 4697 O O . TYR A 1 581 ? 10.060 -15.943 45.018 1.00 92.75 581 TYR A O 1
ATOM 4705 N N . LEU A 1 582 ? 12.031 -16.572 44.148 1.00 91.06 582 LEU A N 1
ATOM 4706 C CA . LEU A 1 582 ? 12.348 -15.264 43.576 1.00 91.06 582 LEU A CA 1
ATOM 4707 C C . LEU A 1 582 ? 11.369 -14.903 42.451 1.00 91.06 582 LEU A C 1
ATOM 4709 O O . LEU A 1 582 ? 10.817 -13.807 42.450 1.00 91.06 582 LEU A O 1
ATOM 4713 N N . LYS A 1 583 ? 11.104 -15.838 41.526 1.00 91.31 583 LYS A N 1
ATOM 4714 C CA . LYS A 1 583 ? 10.118 -15.626 40.454 1.00 91.31 583 LYS A CA 1
ATOM 4715 C C . LYS A 1 583 ? 8.720 -15.420 41.017 1.00 91.31 583 LYS A C 1
ATOM 4717 O O . LYS A 1 583 ? 8.067 -14.452 40.653 1.00 91.31 583 LYS A O 1
ATOM 4722 N N . LYS A 1 584 ? 8.304 -16.277 41.953 1.00 91.44 584 LYS A N 1
ATOM 4723 C CA . LYS A 1 584 ? 6.999 -16.151 42.602 1.00 91.44 584 LYS A CA 1
ATOM 4724 C C . LYS A 1 584 ? 6.854 -14.829 43.359 1.00 91.44 584 LYS A C 1
ATOM 4726 O O . LYS A 1 584 ? 5.808 -14.207 43.279 1.00 91.44 584 LYS A O 1
ATOM 4731 N N . LEU A 1 585 ? 7.894 -14.386 44.066 1.00 90.31 585 LEU A N 1
ATOM 4732 C CA . LEU A 1 585 ? 7.878 -13.102 44.760 1.00 90.31 585 LEU A CA 1
ATOM 4733 C C . LEU A 1 585 ? 7.721 -11.941 43.774 1.00 90.31 585 LEU A C 1
ATOM 4735 O O . LEU A 1 585 ? 6.922 -11.051 44.032 1.00 90.31 585 LEU A O 1
ATOM 4739 N N . ASN A 1 586 ? 8.448 -11.963 42.654 1.00 88.69 586 ASN A N 1
ATOM 4740 C CA . ASN A 1 586 ? 8.278 -10.957 41.606 1.00 88.69 586 ASN A CA 1
ATOM 4741 C C . ASN A 1 586 ? 6.849 -10.979 41.047 1.00 88.69 586 ASN A C 1
ATOM 4743 O O . ASN A 1 586 ? 6.222 -9.932 40.978 1.00 88.69 586 ASN A O 1
ATOM 4747 N N . GLU A 1 587 ? 6.303 -12.155 40.725 1.00 88.50 587 GLU A N 1
ATOM 4748 C CA . GLU A 1 587 ? 4.913 -12.296 40.265 1.00 88.50 587 GLU A CA 1
ATOM 4749 C C . GLU A 1 587 ? 3.896 -11.776 41.295 1.00 88.50 587 GLU A C 1
ATOM 4751 O O . GLU A 1 587 ? 2.945 -11.092 40.924 1.00 88.50 587 GLU A O 1
ATOM 4756 N N . ASP A 1 588 ? 4.098 -12.069 42.583 1.00 88.94 588 ASP A N 1
ATOM 4757 C CA . ASP A 1 588 ? 3.216 -11.634 43.669 1.00 88.94 588 ASP A CA 1
ATOM 4758 C C . ASP A 1 588 ? 3.302 -10.110 43.895 1.00 88.94 588 ASP A C 1
ATOM 4760 O O . ASP A 1 588 ? 2.275 -9.478 44.128 1.00 88.94 588 ASP A O 1
ATOM 4764 N N . ILE A 1 589 ? 4.494 -9.504 43.782 1.00 86.50 589 ILE A N 1
ATOM 4765 C CA . ILE A 1 589 ? 4.675 -8.040 43.845 1.00 86.50 589 ILE A CA 1
ATOM 4766 C C . ILE A 1 589 ? 4.013 -7.361 42.646 1.00 86.50 589 ILE A C 1
ATOM 4768 O O . ILE A 1 589 ? 3.385 -6.324 42.807 1.00 86.50 589 ILE A O 1
ATOM 4772 N N . THR A 1 590 ? 4.126 -7.946 41.455 1.00 83.31 590 THR A N 1
ATOM 4773 C CA . THR A 1 590 ? 3.531 -7.411 40.225 1.00 83.31 590 THR A CA 1
ATOM 4774 C C . THR A 1 590 ? 1.998 -7.531 40.191 1.00 83.31 590 THR A C 1
ATOM 4776 O O . THR A 1 590 ? 1.352 -6.817 39.430 1.00 83.31 590 THR A O 1
ATOM 4779 N N . ARG A 1 591 ? 1.397 -8.420 40.994 1.00 77.38 591 ARG A N 1
ATOM 4780 C CA . ARG A 1 591 ? -0.067 -8.573 41.121 1.00 77.38 591 ARG A CA 1
ATOM 4781 C C . ARG A 1 591 ? -0.722 -7.641 42.147 1.00 77.38 591 ARG A C 1
ATOM 4783 O O . ARG A 1 591 ? -1.948 -7.543 42.131 1.00 77.38 591 ARG A O 1
ATOM 4790 N N . LEU A 1 592 ? 0.056 -7.064 43.067 1.00 60.78 592 LEU A N 1
ATOM 4791 C CA . LEU A 1 592 ? -0.407 -6.084 44.062 1.00 60.78 592 LEU A CA 1
ATOM 4792 C C . LEU A 1 592 ? -0.693 -4.736 43.400 1.00 60.78 592 LEU A C 1
ATOM 4794 O O . LEU A 1 592 ? -1.674 -4.092 43.840 1.00 60.78 592 LEU A O 1
#